Protein AF-G0TSL8-F1 (afdb_monomer_lite)

Radius of gyration: 26.72 Å; chains: 1; bounding box: 70×60×75 Å

pLDDT: mean 78.15, std 18.42, range [24.89, 95.62]

Secondary structure (DSSP, 8-state):
-TTS-HHHHHHHHHHHHHHHHHHHTSTT----HHHHHHHHHHHT-SSS-HHHHHHHHHHHHHS--SS--HHHHHHHHHHHHTS-GGGHHHHHHHHHHHHHHHHTS-GGG--HHHHHHHHHHHTT-S-HHHHHHHHHHS-HHHHTTTS-HHHHHHHHHHHHHTTTTPPP----S-S--S----S-PPPHHHHHIIIII-HHHHHHHHHHHHHH--S-HHHHHHHHHHHHHHHHHHT---SSS---HHHHHHTPPPTT-STT--HHHHHHHHHHHTSTTS-HHHHHHHHHHHHHHHHHHHHHS-HHHHHHHHH-HHHHHT-GGGTTTTSSS-------------------------HHHHHHHHHHHHHHHHHHHTTPSP--HHHHHHHHHHHHHHT--SHHHHHHHHHHHHHHHHHHHSTT-TTS--HHHHHHHHHHHHHHHHHHHHTTTS-THHHHHHHHHHHHHHHHGGGGSHHHHHHH--HHHHHIIIIISHHHHHHTT-HHHHHHHHHHHTTTT--HHHHHHHHHHHHTTSS---HHHHHHHHHHHHHSPP-

Foldseek 3Di:
DLQFALVCQVVVLVVLQVVVCVQLPDPPDAQFQVVLVSLLVNLPRWPHDPPVVLVSLLVRLQPQDDPYQLLSLLSNLVSLVSHFPVCPPSNLSSLVSNLVNVLPDDQVPDAQVSLLSLLSSLLSRPDVVSNVVSCVSHALVVSVVRHDLVSVLVSLVSLLVQQPLAFDAPPDPDDDPDDDDDDDDQRRSLCSCCVRQNLVRQQVSLLVQCVPDDPPLLSLLSSVQSNLSSCRHNVADDDPRDDDLVVLLVSQHDACSVPDDDVLVLLSSLSSCPAPNHDPSNNVSHLVNSLSVVLCNLPPPALPSLLVVLPPCCSQVSQPRPLPVVPPDDDDDDDDDDDDDDDDDPDDPPPDRRVSLVSVLVSLVVSLCVQVVDPHDDQDLSSLLSNLLSCLSSVHDDDSNLVSLVSNLVVLVVQVVPPPRPPRDALLSLLSLLLSLLSVVVSCVVVVPDDPSVVSSVVSSVSSLVSSLVCLALVNCNGGNALNSLLSCVQRRVVSCVVSVNQVSSLVVLQVNLQRGDALVSLVSNVVCVVVVSHPHDPSSNVSSVVNSVVIGHD

Organism: Trypanosoma vivax (strain Y486) (NCBI:txid1055687)

Structure (mmCIF, N/CA/C/O backbone):
data_AF-G0TSL8-F1
#
_entry.id   AF-G0TSL8-F1
#
loop_
_atom_site.group_PDB
_atom_site.id
_atom_site.type_symbol
_atom_site.label_atom_id
_atom_site.label_alt_id
_atom_site.label_comp_id
_atom_site.label_asym_id
_atom_site.label_entity_id
_atom_site.label_seq_id
_atom_site.pdbx_PDB_ins_code
_atom_site.Cartn_x
_atom_site.Cartn_y
_atom_site.Cartn_z
_atom_site.occupancy
_atom_site.B_iso_or_equiv
_atom_site.auth_seq_id
_atom_site.auth_comp_id
_atom_site.auth_asym_id
_atom_site.auth_atom_id
_atom_site.pdbx_PDB_model_num
ATOM 1 N N . MET A 1 1 ? -10.315 1.510 0.337 1.00 59.28 1 MET A N 1
ATOM 2 C CA . MET A 1 1 ? -11.789 1.522 0.164 1.00 59.28 1 MET A CA 1
ATOM 3 C C . MET A 1 1 ? -12.456 1.441 1.522 1.00 59.28 1 MET A C 1
ATOM 5 O O . MET A 1 1 ? -13.142 2.365 1.919 1.00 59.28 1 MET A O 1
ATOM 9 N N . ASP A 1 2 ? -12.128 0.399 2.264 1.00 73.38 2 ASP A N 1
ATOM 10 C CA . ASP A 1 2 ? -12.200 0.233 3.719 1.00 73.38 2 ASP A CA 1
ATOM 11 C C . ASP A 1 2 ? -11.823 1.423 4.636 1.00 73.38 2 ASP A C 1
ATOM 13 O O . ASP A 1 2 ? -12.143 1.379 5.820 1.00 73.38 2 ASP A O 1
ATOM 17 N N . THR A 1 3 ? -11.132 2.457 4.146 1.00 81.69 3 THR A N 1
ATOM 18 C CA . THR A 1 3 ? -10.829 3.694 4.894 1.00 81.69 3 THR A CA 1
ATOM 19 C C . THR A 1 3 ? -11.884 4.783 4.731 1.00 81.69 3 THR A C 1
ATOM 21 O O . THR A 1 3 ? -11.906 5.732 5.513 1.00 81.69 3 THR A O 1
ATOM 24 N N . LEU A 1 4 ? -12.749 4.659 3.723 1.00 84.75 4 LEU A N 1
ATOM 25 C CA . LEU A 1 4 ? -13.845 5.586 3.484 1.00 84.75 4 LEU A CA 1
ATOM 26 C C . LEU A 1 4 ? -14.972 5.332 4.477 1.00 84.75 4 LEU A C 1
ATOM 28 O O . LEU A 1 4 ? -15.169 4.215 4.954 1.00 84.75 4 LEU A O 1
ATOM 32 N N . THR A 1 5 ? -15.736 6.379 4.762 1.00 86.31 5 THR A N 1
ATOM 33 C CA . THR A 1 5 ? -16.875 6.265 5.665 1.00 86.31 5 THR A CA 1
ATOM 34 C C . THR A 1 5 ? -17.942 5.356 5.063 1.00 86.31 5 THR A C 1
ATOM 36 O O . THR A 1 5 ? -18.225 5.437 3.863 1.00 86.31 5 THR A O 1
ATOM 39 N N . PHE A 1 6 ? -18.567 4.512 5.888 1.00 86.94 6 PHE A N 1
ATOM 40 C CA . PHE A 1 6 ? -19.558 3.534 5.418 1.00 86.94 6 PHE A CA 1
ATOM 41 C C . PHE A 1 6 ? -20.664 4.158 4.551 1.00 86.94 6 PHE A C 1
ATOM 43 O O . PHE A 1 6 ? -21.030 3.619 3.509 1.00 86.94 6 PHE A O 1
ATOM 50 N N . ARG A 1 7 ? -21.126 5.362 4.920 1.00 82.81 7 ARG A N 1
ATOM 51 C CA . ARG A 1 7 ? -22.164 6.117 4.194 1.00 82.81 7 ARG A CA 1
ATOM 52 C C . ARG A 1 7 ? -21.801 6.441 2.735 1.00 82.81 7 ARG A C 1
ATOM 54 O O . ARG A 1 7 ? -22.698 6.712 1.941 1.00 82.81 7 ARG A O 1
ATOM 61 N N . VAL A 1 8 ? -20.514 6.448 2.377 1.00 85.12 8 VAL A N 1
ATOM 62 C CA . VAL A 1 8 ? -20.028 6.872 1.052 1.00 85.12 8 VAL A CA 1
ATOM 63 C C . VAL A 1 8 ? -19.653 5.692 0.155 1.00 85.12 8 VAL A C 1
ATOM 65 O O . VAL A 1 8 ? -19.774 5.813 -1.065 1.00 85.12 8 VAL A O 1
ATOM 68 N N . VAL A 1 9 ? -19.242 4.552 0.721 1.00 84.38 9 VAL A N 1
ATOM 69 C CA . VAL A 1 9 ? -18.674 3.418 -0.036 1.00 84.38 9 VAL A CA 1
ATOM 70 C C . VAL A 1 9 ? -19.609 2.953 -1.156 1.00 84.38 9 VAL A C 1
ATOM 72 O O . VAL A 1 9 ? -19.239 2.993 -2.331 1.00 84.38 9 VAL A O 1
ATOM 75 N N . ARG A 1 10 ? -20.850 2.581 -0.825 1.00 80.38 10 ARG A N 1
ATOM 76 C CA . ARG A 1 10 ? -21.791 2.008 -1.798 1.00 80.38 10 ARG A CA 1
ATOM 77 C C . ARG A 1 10 ? -22.253 2.995 -2.878 1.00 80.38 10 ARG A C 1
ATOM 79 O O . ARG A 1 10 ? -22.168 2.638 -4.059 1.00 80.38 10 ARG A O 1
ATOM 86 N N . PRO A 1 11 ? -22.713 4.223 -2.550 1.00 85.69 11 PRO A N 1
ATOM 87 C CA . PRO A 1 11 ? -23.054 5.205 -3.577 1.00 85.69 11 PRO A CA 1
ATOM 88 C C . PRO A 1 11 ? -21.873 5.503 -4.504 1.00 85.69 11 PRO A C 1
ATOM 90 O O . PRO A 1 11 ? -22.045 5.549 -5.722 1.00 85.69 11 PRO A O 1
ATOM 93 N N . MET A 1 12 ? -20.667 5.643 -3.943 1.00 88.62 12 MET A N 1
ATOM 94 C CA . MET A 1 12 ? -19.472 5.939 -4.725 1.00 88.62 12 MET A CA 1
ATOM 95 C C . MET A 1 12 ? -19.101 4.783 -5.661 1.00 88.62 12 MET A C 1
ATOM 97 O O . MET A 1 12 ? -18.815 5.040 -6.831 1.00 88.62 12 MET A O 1
ATOM 101 N N . ASN A 1 13 ? -19.141 3.529 -5.200 1.00 88.75 13 ASN A N 1
ATOM 102 C CA . ASN A 1 13 ? -18.801 2.370 -6.033 1.00 88.75 13 ASN A CA 1
ATOM 103 C C . ASN A 1 13 ? -19.771 2.215 -7.197 1.00 88.75 13 ASN A C 1
ATOM 105 O O . ASN A 1 13 ? -19.337 2.102 -8.341 1.00 88.75 13 ASN A O 1
ATOM 109 N N . ARG A 1 14 ? -21.079 2.315 -6.930 1.00 88.25 14 ARG A N 1
ATOM 110 C CA . ARG A 1 14 ? -22.108 2.203 -7.969 1.00 88.25 14 ARG A CA 1
ATOM 111 C C . ARG A 1 14 ? -21.979 3.302 -9.021 1.00 88.25 14 ARG A C 1
ATOM 113 O O . ARG A 1 14 ? -22.037 3.021 -10.216 1.00 88.25 14 ARG A O 1
ATOM 120 N N . LEU A 1 15 ? -21.788 4.551 -8.592 1.00 91.38 15 LEU A N 1
ATOM 121 C CA . LEU A 1 15 ? -21.599 5.675 -9.512 1.00 91.38 15 LEU A CA 1
ATOM 122 C C . LEU A 1 15 ? -20.308 5.529 -10.319 1.00 91.38 15 LEU A C 1
ATOM 124 O O . LEU A 1 15 ? -20.319 5.753 -11.528 1.00 91.38 15 LEU A O 1
ATOM 128 N N . THR A 1 16 ? -19.217 5.111 -9.673 1.00 91.25 16 THR A N 1
ATOM 129 C CA . THR A 1 16 ? -17.928 4.899 -10.345 1.00 91.25 16 THR A CA 1
ATOM 130 C C . THR A 1 16 ? -18.034 3.780 -11.378 1.00 91.25 16 THR A C 1
ATOM 132 O O . THR A 1 16 ? -17.590 3.959 -12.508 1.00 91.25 16 THR A O 1
ATOM 135 N N . GLN A 1 17 ? -18.683 2.664 -11.042 1.00 92.88 17 GLN A N 1
ATOM 136 C CA . GLN A 1 17 ? -18.907 1.558 -11.970 1.00 92.88 17 GLN A CA 1
ATOM 137 C C . GLN A 1 17 ? -19.714 1.993 -13.193 1.00 92.88 17 GLN A C 1
ATOM 139 O O . GLN A 1 17 ? -19.270 1.791 -14.321 1.00 92.88 17 GLN A O 1
ATOM 144 N N . LEU A 1 18 ? -20.859 2.649 -12.989 1.00 93.50 18 LEU A N 1
ATOM 145 C CA . LEU A 1 18 ? -21.698 3.124 -14.093 1.00 93.50 18 LEU A CA 1
ATOM 146 C C . LEU A 1 18 ? -20.961 4.128 -14.989 1.00 93.50 18 LEU A C 1
ATOM 148 O O . LEU A 1 18 ? -21.055 4.051 -16.215 1.00 93.50 18 LEU A O 1
ATOM 152 N N . ALA A 1 19 ? -20.214 5.058 -14.388 1.00 94.06 19 ALA A N 1
ATOM 153 C CA . ALA A 1 19 ? -19.447 6.052 -15.127 1.00 94.06 19 ALA A CA 1
ATOM 154 C C . ALA A 1 19 ? -18.343 5.404 -15.973 1.00 94.06 19 ALA A C 1
ATOM 156 O O . ALA A 1 19 ? -18.203 5.735 -17.150 1.00 94.06 19 ALA A O 1
ATOM 157 N N . LEU A 1 20 ? -17.593 4.459 -15.398 1.00 94.44 20 LEU A N 1
ATOM 158 C CA . LEU A 1 20 ? -16.489 3.801 -16.092 1.00 94.44 20 LEU A CA 1
ATOM 159 C C . LEU A 1 20 ? -16.973 2.824 -17.163 1.00 94.44 20 LEU A C 1
ATOM 161 O O . LEU A 1 20 ? -16.407 2.817 -18.250 1.00 94.44 20 LEU A O 1
ATOM 165 N N . TYR A 1 21 ? -18.066 2.092 -16.937 1.00 94.44 21 TYR A N 1
ATOM 166 C CA . TYR A 1 21 ? -18.697 1.300 -17.997 1.00 94.44 21 TYR A CA 1
ATOM 167 C C . TYR A 1 21 ? -19.147 2.166 -19.164 1.00 94.44 21 TYR A C 1
ATOM 169 O O . TYR A 1 21 ? -18.844 1.860 -20.314 1.00 94.44 21 TYR A O 1
ATOM 177 N N . LYS A 1 22 ? -19.809 3.294 -18.890 1.00 93.62 22 LYS A N 1
ATOM 178 C CA . LYS A 1 22 ? -20.208 4.227 -19.948 1.00 93.62 22 LYS A CA 1
ATOM 179 C C . LYS A 1 22 ? -19.006 4.824 -20.686 1.00 93.62 22 LYS A C 1
ATOM 181 O O . LYS A 1 22 ? -19.137 5.149 -21.862 1.00 93.62 22 LYS A O 1
ATOM 186 N N . HIS A 1 23 ? -17.878 5.017 -20.006 1.00 94.12 23 HIS A N 1
ATOM 187 C CA . HIS A 1 23 ? -16.643 5.542 -20.592 1.00 94.12 23 HIS A CA 1
ATOM 188 C C . HIS A 1 23 ? -15.973 4.516 -21.510 1.00 94.12 23 HIS A C 1
ATOM 190 O O . HIS A 1 23 ? -15.826 4.771 -22.702 1.00 94.12 23 HIS A O 1
ATOM 196 N N . PHE A 1 24 ? -15.657 3.328 -20.990 1.00 92.19 24 PHE A N 1
ATOM 197 C CA . PHE A 1 24 ? -14.929 2.291 -21.728 1.00 92.19 24 PHE A CA 1
ATOM 198 C C . PHE A 1 24 ? -15.747 1.622 -22.833 1.00 92.19 24 PHE A C 1
ATOM 200 O O . PHE A 1 24 ? -15.170 1.121 -23.794 1.00 92.19 24 PHE A O 1
ATOM 207 N N . ASN A 1 25 ? -17.078 1.674 -22.761 1.00 91.50 25 ASN A N 1
ATOM 208 C CA . ASN A 1 25 ? -17.938 1.162 -23.826 1.00 91.50 25 ASN A CA 1
ATOM 209 C C . ASN A 1 25 ? -18.026 2.101 -25.050 1.00 91.50 25 ASN A C 1
ATOM 211 O O . ASN A 1 25 ? -18.663 1.772 -26.048 1.00 91.50 25 ASN A O 1
ATOM 215 N N . ARG A 1 26 ? -17.413 3.294 -25.013 1.00 91.12 26 ARG A N 1
ATOM 216 C CA . ARG A 1 26 ? -17.393 4.197 -26.176 1.00 91.12 26 ARG A CA 1
ATOM 217 C C . ARG A 1 26 ? -16.448 3.653 -27.248 1.00 91.12 26 ARG A C 1
ATOM 219 O O . ARG A 1 26 ? -15.288 3.393 -26.933 1.00 91.12 26 ARG A O 1
ATOM 226 N N . PRO A 1 27 ? -16.859 3.554 -28.525 1.00 84.62 27 PRO A N 1
ATOM 227 C CA . PRO A 1 27 ? -15.989 3.062 -29.597 1.00 84.62 27 PRO A CA 1
ATOM 228 C C . PRO A 1 27 ? -14.700 3.876 -29.763 1.00 84.62 27 PRO A C 1
ATOM 230 O O . PRO A 1 27 ? -13.643 3.298 -29.977 1.00 84.62 27 PRO A O 1
ATOM 233 N N . SER A 1 28 ? -14.774 5.197 -29.581 1.00 84.69 28 SER A N 1
ATOM 234 C CA . SER A 1 28 ? -13.637 6.117 -29.711 1.00 84.69 28 SER A CA 1
ATOM 235 C C . SER A 1 28 ? -12.608 6.017 -28.584 1.00 84.69 28 SER A C 1
ATOM 237 O O . SER A 1 28 ? -11.529 6.589 -28.700 1.00 84.69 28 SER A O 1
ATOM 239 N N . GLU A 1 29 ? -12.948 5.360 -27.474 1.00 87.75 29 GLU A N 1
ATOM 240 C CA . GLU A 1 29 ? -12.070 5.304 -26.310 1.00 87.75 29 GLU A CA 1
ATOM 241 C C . GLU A 1 29 ? -10.942 4.292 -26.526 1.00 87.75 29 GLU A C 1
ATOM 243 O O . GLU A 1 29 ? -11.204 3.150 -26.909 1.00 87.75 29 GLU A O 1
ATOM 248 N N . GLN A 1 30 ? -9.702 4.702 -26.254 1.00 85.94 30 GLN A N 1
ATOM 249 C CA . GLN A 1 30 ? -8.496 3.885 -26.429 1.00 85.94 30 GLN A CA 1
ATOM 250 C C . GLN A 1 30 ? -7.795 3.623 -25.095 1.00 85.94 30 GLN A C 1
ATOM 252 O O . GLN A 1 30 ? -7.965 4.362 -24.127 1.00 85.94 30 GLN A O 1
ATOM 257 N N . LEU A 1 31 ? -6.950 2.596 -25.035 1.00 88.12 31 LEU A N 1
ATOM 258 C CA . LEU A 1 31 ? -6.100 2.346 -23.871 1.00 88.12 31 LEU A CA 1
ATOM 259 C C . LEU A 1 31 ? -4.998 3.417 -23.788 1.00 88.12 31 LEU A C 1
ATOM 261 O O . LEU A 1 31 ? -4.088 3.460 -24.609 1.00 88.12 31 LEU A O 1
ATOM 265 N N . SER A 1 32 ? -5.097 4.307 -22.799 1.00 87.31 32 SER A N 1
ATOM 266 C CA . SER A 1 32 ? -4.226 5.479 -22.644 1.00 87.31 32 SER A CA 1
ATOM 267 C C . SER A 1 32 ? -3.682 5.607 -21.221 1.00 87.31 32 SER A C 1
ATOM 269 O O . SER A 1 32 ? -4.223 5.024 -20.278 1.00 87.31 32 SER A O 1
ATOM 271 N N . LEU A 1 33 ? -2.649 6.439 -21.041 1.00 86.50 33 LEU A N 1
ATOM 272 C CA . LEU A 1 33 ? -2.114 6.788 -19.719 1.00 86.50 33 LEU A CA 1
ATOM 273 C C . LEU A 1 33 ? -3.169 7.407 -18.785 1.00 86.50 33 LEU A C 1
ATOM 275 O O . LEU A 1 33 ? -3.121 7.222 -17.572 1.00 86.50 33 LEU A O 1
ATOM 279 N N . PHE A 1 34 ? -4.123 8.166 -19.325 1.00 88.69 34 PHE A N 1
ATOM 280 C CA . PHE A 1 34 ? -5.220 8.698 -18.519 1.00 88.69 34 PHE A CA 1
ATOM 281 C C . PHE A 1 34 ? -6.134 7.565 -18.036 1.00 88.69 34 PHE A C 1
ATOM 283 O O . PHE A 1 34 ? -6.476 7.485 -16.854 1.00 88.69 34 PHE A O 1
ATOM 290 N N . ASN A 1 35 ? -6.466 6.647 -18.942 1.00 91.38 35 ASN A N 1
ATOM 291 C CA . ASN A 1 35 ? -7.355 5.533 -18.651 1.00 91.38 35 ASN A CA 1
ATOM 292 C C . ASN A 1 35 ? -6.746 4.500 -17.708 1.00 91.38 35 ASN A C 1
ATOM 294 O O . ASN A 1 35 ? -7.494 3.907 -16.936 1.00 91.38 35 ASN A O 1
ATOM 298 N N . SER A 1 36 ? -5.422 4.322 -17.686 1.00 91.25 36 SER A N 1
ATOM 299 C CA . SER A 1 36 ? -4.783 3.415 -16.724 1.00 91.25 36 SER A CA 1
ATOM 300 C C . SER A 1 36 ? -5.118 3.777 -15.275 1.00 91.25 36 SER A C 1
ATOM 302 O O . SER A 1 36 ? -5.424 2.894 -14.478 1.00 91.25 36 SER A O 1
ATOM 304 N N . LYS A 1 37 ? -5.177 5.071 -14.934 1.00 92.56 37 LYS A N 1
ATOM 305 C CA . LYS A 1 37 ? -5.566 5.532 -13.589 1.00 92.56 37 LYS A CA 1
ATOM 306 C C . LYS A 1 37 ? -7.023 5.199 -13.263 1.00 92.56 37 LYS A C 1
ATOM 308 O O . LYS A 1 37 ? -7.337 4.850 -12.125 1.00 92.56 37 LYS A O 1
ATOM 313 N N . LEU A 1 38 ? -7.916 5.290 -14.251 1.00 93.88 38 LEU A N 1
ATOM 314 C CA . LEU A 1 38 ? -9.328 4.923 -14.094 1.00 93.88 38 LEU A CA 1
ATOM 315 C C . LEU A 1 38 ? -9.497 3.411 -13.910 1.00 93.88 38 LEU A C 1
ATOM 317 O O . LEU A 1 38 ? -10.223 2.984 -13.012 1.00 93.88 38 LEU A O 1
ATOM 321 N N . ILE A 1 39 ? -8.780 2.619 -14.711 1.00 94.38 39 ILE A N 1
ATOM 322 C CA . ILE A 1 39 ? -8.727 1.156 -14.612 1.00 94.38 39 ILE A CA 1
ATOM 323 C C . ILE A 1 39 ? -8.202 0.753 -13.235 1.00 94.38 39 ILE A C 1
ATOM 325 O O . ILE A 1 39 ? -8.843 -0.034 -12.548 1.00 94.38 39 ILE A O 1
ATOM 329 N N . GLN A 1 40 ? -7.092 1.348 -12.789 1.00 92.38 40 GLN A N 1
ATOM 330 C CA . GLN A 1 40 ? -6.496 1.070 -11.485 1.00 92.38 40 GLN A CA 1
ATOM 331 C C . GLN A 1 40 ? -7.475 1.390 -10.354 1.00 92.38 40 GLN A C 1
ATOM 333 O O . GLN A 1 40 ? -7.637 0.594 -9.433 1.00 92.38 40 GLN A O 1
ATOM 338 N N . ARG A 1 41 ? -8.169 2.533 -10.425 1.00 90.12 41 ARG A N 1
ATOM 339 C CA . ARG A 1 41 ? -9.182 2.889 -9.428 1.00 90.12 41 ARG A CA 1
ATOM 340 C C . ARG A 1 41 ? -10.314 1.866 -9.394 1.00 90.12 41 ARG A C 1
ATOM 342 O O . ARG A 1 41 ? -10.693 1.463 -8.303 1.00 90.12 41 ARG A O 1
ATOM 349 N N . TYR A 1 42 ? -10.825 1.444 -10.553 1.00 92.94 42 TYR A N 1
ATOM 350 C CA . TYR A 1 42 ? -11.876 0.426 -10.639 1.00 92.94 42 TYR A CA 1
ATOM 351 C C . TYR A 1 42 ? -11.421 -0.924 -10.088 1.00 92.94 42 TYR A C 1
ATOM 353 O O . TYR A 1 42 ? -12.141 -1.558 -9.325 1.00 92.94 42 TYR A O 1
ATOM 361 N N . ALA A 1 43 ? -10.202 -1.336 -10.437 1.00 91.56 43 ALA A N 1
ATOM 362 C CA . ALA A 1 43 ? -9.598 -2.581 -9.991 1.00 91.56 43 ALA A CA 1
ATOM 363 C C . ALA A 1 43 ? -9.557 -2.689 -8.460 1.00 91.56 43 ALA A C 1
ATOM 365 O O . ALA A 1 43 ? -9.714 -3.783 -7.923 1.00 91.56 43 ALA A O 1
ATOM 366 N N . LEU A 1 44 ? -9.394 -1.559 -7.763 1.00 88.00 44 LEU A N 1
ATOM 367 C CA . LEU A 1 44 ? -9.329 -1.450 -6.302 1.00 88.00 44 LEU A CA 1
ATOM 368 C C . LEU A 1 44 ? -10.695 -1.309 -5.603 1.00 88.00 44 LEU A C 1
ATOM 370 O O . LEU A 1 44 ? -10.729 -1.262 -4.374 1.00 88.00 44 LEU A O 1
ATOM 374 N N . LEU A 1 45 ? -11.806 -1.208 -6.341 1.00 88.69 45 LEU A N 1
ATOM 375 C CA . LEU A 1 45 ? -13.144 -1.166 -5.744 1.00 88.69 45 LEU A CA 1
ATOM 376 C C . LEU A 1 45 ? -13.612 -2.570 -5.380 1.00 88.69 45 LEU A C 1
ATOM 378 O O . LEU A 1 45 ? -13.463 -3.486 -6.174 1.00 88.69 45 LEU A O 1
ATOM 382 N N . ASP A 1 46 ? -14.226 -2.721 -4.215 1.00 83.12 46 ASP A N 1
ATOM 383 C CA . ASP A 1 46 ? -14.981 -3.925 -3.866 1.00 83.12 46 ASP A CA 1
ATOM 384 C C . ASP A 1 46 ? -16.465 -3.728 -4.221 1.00 83.12 46 ASP A C 1
ATOM 386 O O . ASP A 1 46 ? -16.918 -2.594 -4.402 1.00 83.12 46 ASP A O 1
ATOM 390 N N . TYR A 1 47 ? -17.234 -4.816 -4.318 1.00 85.56 47 TYR A N 1
ATOM 391 C CA . TYR A 1 47 ? -18.667 -4.777 -4.662 1.00 85.56 47 TYR A CA 1
ATOM 392 C C . TYR A 1 47 ? -18.974 -4.198 -6.055 1.00 85.56 47 TYR A C 1
ATOM 394 O O . TYR A 1 47 ? -20.004 -3.555 -6.266 1.00 85.56 47 TYR A O 1
ATOM 402 N N . VAL A 1 48 ? -18.070 -4.411 -7.012 1.00 89.94 48 VAL A N 1
ATOM 403 C CA . VAL A 1 48 ? -18.265 -4.078 -8.429 1.00 89.94 48 VAL A CA 1
ATOM 404 C C . VAL A 1 48 ? -18.043 -5.316 -9.290 1.00 89.94 48 VAL A C 1
ATOM 406 O O . VAL A 1 48 ? -17.366 -6.263 -8.889 1.00 89.94 48 VAL A O 1
ATOM 409 N N . ASP A 1 49 ? -18.594 -5.309 -10.498 1.00 90.94 49 ASP A N 1
ATOM 410 C CA . ASP A 1 49 ? -18.429 -6.423 -11.427 1.00 90.94 49 ASP A CA 1
ATOM 411 C C . ASP A 1 49 ? -17.085 -6.302 -12.166 1.00 90.94 49 ASP A C 1
ATOM 413 O O . ASP A 1 49 ? -16.917 -5.582 -13.152 1.00 90.94 49 ASP A O 1
ATOM 417 N N . HIS A 1 50 ? -16.068 -6.973 -11.639 1.00 93.94 50 HIS A N 1
ATOM 418 C CA . HIS A 1 50 ? -14.736 -6.963 -12.236 1.00 93.94 50 HIS A CA 1
ATOM 419 C C . HIS A 1 50 ? -14.668 -7.707 -13.566 1.00 93.94 50 HIS A C 1
ATOM 421 O O . HIS A 1 50 ? -13.907 -7.294 -14.443 1.00 93.94 50 HIS A O 1
ATOM 427 N N . ARG A 1 51 ? -15.465 -8.768 -13.730 1.00 94.19 51 ARG A N 1
ATOM 428 C CA . ARG A 1 51 ? -15.411 -9.623 -14.915 1.00 94.19 51 ARG A CA 1
ATOM 429 C C . ARG A 1 51 ? -15.868 -8.864 -16.147 1.00 94.19 51 ARG A C 1
ATOM 431 O O . ARG A 1 51 ? -15.149 -8.827 -17.139 1.00 94.19 51 ARG A O 1
ATOM 438 N N . THR A 1 52 ? -17.014 -8.194 -16.057 1.00 94.25 52 THR A N 1
ATOM 439 C CA . THR A 1 52 ? -17.543 -7.399 -17.171 1.00 94.25 52 THR A CA 1
ATOM 440 C C . THR A 1 52 ? -16.585 -6.273 -17.561 1.00 94.25 52 THR A C 1
ATOM 442 O O . THR A 1 52 ? -16.367 -6.048 -18.749 1.00 94.25 52 THR A O 1
ATOM 445 N N . MET A 1 53 ? -15.942 -5.604 -16.593 1.00 95.56 53 MET A N 1
ATOM 446 C CA . MET A 1 53 ? -14.912 -4.609 -16.918 1.00 95.56 53 MET A CA 1
ATOM 447 C C . MET A 1 53 ? -13.721 -5.231 -17.651 1.00 95.56 53 MET A C 1
ATOM 449 O O . MET A 1 53 ? -13.270 -4.670 -18.643 1.00 95.56 53 MET A O 1
ATOM 453 N N . LEU A 1 54 ? -13.203 -6.370 -17.181 1.00 95.62 54 LEU A N 1
ATOM 454 C CA . LEU A 1 54 ? -12.067 -7.033 -17.826 1.00 95.62 54 LEU A CA 1
ATOM 455 C C . LEU A 1 54 ? -12.403 -7.461 -19.254 1.00 95.62 54 LEU A C 1
ATOM 457 O O . LEU A 1 54 ? -11.602 -7.203 -20.143 1.00 95.62 54 LEU A O 1
ATOM 461 N N . MET A 1 55 ? -13.598 -8.004 -19.497 1.00 95.06 55 MET A N 1
ATOM 462 C CA . MET A 1 55 ? -14.051 -8.337 -20.853 1.00 95.06 55 MET A CA 1
ATOM 463 C C . MET A 1 55 ? -14.089 -7.105 -21.765 1.00 95.06 55 MET A C 1
ATOM 465 O O . MET A 1 55 ? -13.546 -7.146 -22.865 1.00 95.06 55 MET A O 1
ATOM 469 N N . LEU A 1 56 ? -14.626 -5.975 -21.284 1.00 94.19 56 LEU A N 1
ATOM 470 C CA . LEU A 1 56 ? -14.603 -4.714 -22.039 1.00 94.19 56 LEU A CA 1
ATOM 471 C C . LEU A 1 56 ? -13.171 -4.253 -22.352 1.00 94.19 56 LEU A C 1
ATOM 473 O O . LEU A 1 56 ? -12.898 -3.773 -23.451 1.00 94.19 56 LEU A O 1
ATOM 477 N N . LEU A 1 57 ? -12.246 -4.391 -21.399 1.00 94.69 57 LEU A N 1
ATOM 478 C CA . LEU A 1 57 ? -10.840 -4.032 -21.596 1.00 94.69 57 LEU A CA 1
ATOM 479 C C . LEU A 1 57 ? -10.129 -4.983 -22.568 1.00 94.69 57 LEU A C 1
ATOM 481 O O . LEU A 1 57 ? -9.309 -4.519 -23.356 1.00 94.69 57 LEU A O 1
ATOM 485 N N . ILE A 1 58 ? -10.452 -6.279 -22.555 1.00 94.25 58 ILE A N 1
ATOM 486 C CA . ILE A 1 58 ? -9.950 -7.272 -23.516 1.00 94.25 58 ILE A CA 1
ATOM 487 C C . ILE A 1 58 ? -10.428 -6.926 -24.927 1.00 94.25 58 ILE A C 1
ATOM 489 O O . ILE A 1 58 ? -9.619 -6.873 -25.853 1.00 94.25 58 ILE A O 1
ATOM 493 N N . ASP A 1 59 ? -11.717 -6.631 -25.098 1.00 91.88 59 ASP A N 1
ATOM 494 C CA . ASP A 1 59 ? -12.276 -6.229 -26.392 1.00 91.88 59 ASP A CA 1
ATOM 495 C C . ASP A 1 59 ? -11.614 -4.950 -26.908 1.00 91.88 59 ASP A C 1
ATOM 497 O O . ASP A 1 59 ? -11.333 -4.825 -28.101 1.00 91.88 59 ASP A O 1
ATOM 501 N N . LYS A 1 60 ? -11.292 -4.020 -26.003 1.00 90.19 60 LYS A N 1
ATOM 502 C CA . LYS A 1 60 ? -10.506 -2.829 -26.324 1.00 90.19 60 LYS A CA 1
ATOM 503 C C . LYS A 1 60 ? -9.076 -3.164 -26.721 1.00 90.19 60 LYS A C 1
ATOM 505 O O . LYS A 1 60 ? -8.629 -2.654 -27.738 1.00 90.19 60 LYS A O 1
ATOM 510 N N . ALA A 1 61 ? -8.390 -4.042 -25.990 1.00 89.75 61 ALA A N 1
ATOM 511 C CA . ALA A 1 61 ? -7.032 -4.488 -26.308 1.00 89.75 61 ALA A CA 1
ATOM 512 C C . ALA A 1 61 ? -6.942 -5.183 -27.681 1.00 89.75 61 ALA A C 1
ATOM 514 O O . ALA A 1 61 ? -5.936 -5.040 -28.371 1.00 89.75 61 ALA A O 1
ATOM 515 N N . LYS A 1 62 ? -8.003 -5.891 -28.096 1.00 88.31 62 LYS A N 1
ATOM 516 C CA . LYS A 1 62 ? -8.111 -6.561 -29.404 1.00 88.31 62 LYS A CA 1
ATOM 517 C C . LYS A 1 62 ? -8.362 -5.602 -30.574 1.00 88.31 62 LYS A C 1
ATOM 519 O O . LYS A 1 62 ? -8.114 -5.974 -31.720 1.00 88.31 62 LYS A O 1
ATOM 524 N N . GLN A 1 63 ? -8.875 -4.395 -30.329 1.00 83.75 63 GLN A N 1
ATOM 525 C CA . GLN A 1 63 ? -9.076 -3.405 -31.392 1.00 83.75 63 GLN A CA 1
ATOM 526 C C . GLN A 1 63 ? -7.717 -2.927 -31.921 1.00 83.75 63 GLN A C 1
ATOM 528 O O . GLN A 1 63 ? -6.763 -2.786 -31.162 1.00 83.75 63 GLN A O 1
ATOM 533 N N . ALA A 1 64 ? -7.606 -2.686 -33.231 1.00 59.72 64 ALA A N 1
ATOM 534 C CA . ALA A 1 64 ? -6.368 -2.184 -33.822 1.00 59.72 64 ALA A CA 1
ATOM 535 C C . ALA A 1 64 ? -6.059 -0.789 -33.258 1.00 59.72 64 ALA A C 1
ATOM 537 O O . ALA A 1 64 ? -6.751 0.187 -33.556 1.00 59.72 64 ALA A O 1
ATOM 538 N N . HIS A 1 65 ? -5.029 -0.699 -32.420 1.00 63.84 65 HIS A N 1
ATOM 539 C CA . HIS A 1 65 ? -4.564 0.570 -31.884 1.00 63.84 65 HIS A CA 1
ATOM 540 C C . HIS A 1 65 ? -3.706 1.246 -32.957 1.00 63.84 65 HIS A C 1
ATOM 542 O O . HIS A 1 65 ? -2.738 0.659 -33.437 1.00 63.84 65 HIS A O 1
ATOM 548 N N . GLY A 1 66 ? -4.029 2.487 -33.332 1.00 59.50 66 GLY A N 1
ATOM 549 C CA . GLY A 1 66 ? -3.022 3.343 -33.968 1.00 59.50 66 GLY A CA 1
ATOM 550 C C . GLY A 1 66 ? -1.817 3.469 -33.031 1.00 59.50 66 GLY A C 1
ATOM 551 O O . GLY A 1 66 ? -2.036 3.453 -31.825 1.00 59.50 66 GLY A O 1
ATOM 552 N N . SER A 1 67 ? -0.594 3.548 -33.579 1.00 60.31 67 SER A N 1
ATOM 553 C CA . SER A 1 67 ? 0.706 3.450 -32.874 1.00 60.31 67 SER A CA 1
ATOM 554 C C . SER A 1 67 ? 0.650 3.812 -31.374 1.00 60.31 67 SER A C 1
ATOM 556 O O . SER A 1 67 ? 0.802 4.985 -31.011 1.00 60.31 67 SER A O 1
ATOM 558 N N . PRO A 1 68 ? 0.352 2.844 -30.484 1.00 65.62 68 PRO A N 1
ATOM 559 C CA . PRO A 1 68 ? 0.173 3.141 -29.073 1.00 65.62 68 PRO A CA 1
ATOM 560 C C . PRO A 1 68 ? 1.541 3.295 -28.408 1.00 65.62 68 PRO A C 1
ATOM 562 O O . PRO A 1 68 ? 2.418 2.449 -28.557 1.00 65.62 68 PRO A O 1
ATOM 565 N N . SER A 1 69 ? 1.723 4.350 -27.613 1.00 80.94 69 SER A N 1
ATOM 566 C CA . SER A 1 69 ? 2.955 4.509 -26.834 1.00 80.94 69 SER A CA 1
ATOM 567 C C . SER A 1 69 ? 3.109 3.354 -25.836 1.00 80.94 69 SER A C 1
ATOM 569 O O . SER A 1 69 ? 2.255 3.176 -24.960 1.00 80.94 69 SER A O 1
ATOM 571 N N . PHE A 1 70 ? 4.225 2.616 -25.896 1.00 85.31 70 PHE A N 1
ATOM 572 C CA . PHE A 1 70 ? 4.523 1.516 -24.963 1.00 85.31 70 PHE A CA 1
ATOM 573 C C . PHE A 1 70 ? 4.483 1.949 -23.490 1.00 85.31 70 PHE A C 1
ATOM 575 O O . PHE A 1 70 ? 4.092 1.172 -22.621 1.00 85.31 70 PHE A O 1
ATOM 582 N N . SER A 1 71 ? 4.794 3.218 -23.205 1.00 82.00 71 SER A N 1
ATOM 583 C CA . SER A 1 71 ? 4.697 3.789 -21.856 1.00 82.00 71 SER A CA 1
ATOM 584 C C . SER A 1 71 ? 3.258 3.777 -21.320 1.00 82.00 71 SER A C 1
ATOM 586 O O . SER A 1 71 ? 3.022 3.464 -20.152 1.00 82.00 71 SER A O 1
ATOM 588 N N . SER A 1 72 ? 2.283 4.060 -22.190 1.00 85.81 72 SER A N 1
ATOM 589 C CA . SER A 1 72 ? 0.858 4.027 -21.859 1.00 85.81 72 SER A CA 1
ATOM 590 C C . SER A 1 72 ? 0.378 2.592 -21.694 1.00 85.81 72 SER A C 1
ATOM 592 O O . SER A 1 72 ? -0.302 2.291 -20.715 1.00 85.81 72 SER A O 1
ATOM 594 N N . LEU A 1 73 ? 0.788 1.694 -22.596 1.00 88.00 73 LEU A N 1
ATOM 595 C CA . LEU A 1 73 ? 0.440 0.274 -22.519 1.00 88.00 73 LEU A CA 1
ATOM 596 C C . LEU A 1 73 ? 0.955 -0.366 -21.231 1.00 88.00 73 LEU A C 1
ATOM 598 O O . LEU A 1 73 ? 0.208 -1.089 -20.578 1.00 88.00 73 LEU A O 1
ATOM 602 N N . ARG A 1 74 ? 2.176 -0.029 -20.802 1.00 88.38 74 ARG A N 1
ATOM 603 C CA . ARG A 1 74 ? 2.716 -0.482 -19.517 1.00 88.38 74 ARG A CA 1
ATOM 604 C C . ARG A 1 74 ? 1.834 -0.071 -18.348 1.00 88.38 74 ARG A C 1
ATOM 606 O O . ARG A 1 74 ? 1.525 -0.892 -17.493 1.00 88.38 74 ARG A O 1
ATOM 613 N N . GLN A 1 75 ? 1.438 1.197 -18.290 1.00 88.88 75 GLN A N 1
ATOM 614 C CA . GLN A 1 75 ? 0.619 1.700 -17.188 1.00 88.88 75 GLN A CA 1
ATOM 615 C C . GLN A 1 75 ? -0.769 1.054 -17.181 1.00 88.88 75 GLN A C 1
ATOM 617 O O . GLN A 1 75 ? -1.303 0.745 -16.119 1.00 88.88 75 GLN A O 1
ATOM 622 N N . VAL A 1 76 ? -1.346 0.815 -18.360 1.00 91.69 76 VAL A N 1
ATOM 623 C CA . VAL A 1 76 ? -2.612 0.087 -18.500 1.00 91.69 76 VAL A CA 1
ATOM 624 C C . VAL A 1 76 ? -2.463 -1.362 -18.037 1.00 91.69 76 VAL A C 1
ATOM 626 O O . VAL A 1 76 ? -3.294 -1.831 -17.263 1.00 91.69 76 VAL A O 1
ATOM 629 N N . LEU A 1 77 ? -1.396 -2.049 -18.446 1.00 91.31 77 LEU A N 1
ATOM 630 C CA . LEU A 1 77 ? -1.101 -3.410 -18.009 1.00 91.31 77 LEU A CA 1
ATOM 631 C C . LEU A 1 77 ? -0.959 -3.486 -16.482 1.00 91.31 77 LEU A C 1
ATOM 633 O O . LEU A 1 77 ? -1.646 -4.274 -15.834 1.00 91.31 77 LEU A O 1
ATOM 637 N N . HIS A 1 78 ? -0.160 -2.589 -15.902 1.00 90.06 78 HIS A N 1
ATOM 638 C CA . HIS A 1 78 ? 0.006 -2.483 -14.455 1.00 90.06 78 HIS A CA 1
ATOM 639 C C . HIS A 1 78 ? -1.333 -2.264 -13.733 1.00 90.06 78 HIS A C 1
ATOM 641 O O . HIS A 1 78 ? -1.587 -2.842 -12.675 1.00 90.06 78 HIS A O 1
ATOM 647 N N . ALA A 1 79 ? -2.217 -1.443 -14.305 1.00 91.44 79 ALA A N 1
ATOM 648 C CA . ALA A 1 79 ? -3.552 -1.209 -13.768 1.00 91.44 79 ALA A CA 1
ATOM 649 C C . ALA A 1 79 ? -4.441 -2.464 -13.831 1.00 91.44 79 ALA A C 1
ATOM 651 O O . ALA A 1 79 ? -5.159 -2.745 -12.870 1.00 91.44 79 ALA A O 1
ATOM 652 N N . VAL A 1 80 ? -4.364 -3.245 -14.915 1.00 92.94 80 VAL A N 1
ATOM 653 C CA . VAL A 1 80 ? -5.076 -4.527 -15.053 1.00 92.94 80 VAL A CA 1
ATOM 654 C C . VAL A 1 80 ? -4.564 -5.560 -14.047 1.00 92.94 80 VAL A C 1
ATOM 656 O O . VAL A 1 80 ? -5.360 -6.287 -13.452 1.00 92.94 80 VAL A O 1
ATOM 659 N N . HIS A 1 81 ? -3.267 -5.573 -13.738 1.00 90.50 81 HIS A N 1
ATOM 660 C CA . HIS A 1 81 ? -2.722 -6.452 -12.697 1.00 90.50 81 HIS A CA 1
ATOM 661 C C . HIS A 1 81 ? -3.290 -6.194 -11.304 1.00 90.50 81 HIS A C 1
ATOM 663 O O . HIS A 1 81 ? -3.330 -7.122 -10.496 1.00 90.50 81 HIS A O 1
ATOM 669 N N . LYS A 1 82 ? -3.801 -4.986 -11.028 1.00 90.31 82 LYS A N 1
ATOM 670 C CA . LYS A 1 82 ? -4.457 -4.660 -9.749 1.00 90.31 82 LYS A CA 1
ATOM 671 C C . LYS A 1 82 ? -5.855 -5.259 -9.589 1.00 90.31 82 LYS A C 1
ATOM 673 O O . LYS A 1 82 ? -6.433 -5.133 -8.509 1.00 90.31 82 LYS A O 1
ATOM 678 N N . PHE A 1 83 ? -6.420 -5.886 -10.624 1.00 92.69 83 PHE A N 1
ATOM 679 C CA . PHE A 1 83 ? -7.689 -6.601 -10.481 1.00 92.69 83 PHE A CA 1
ATOM 680 C C . PHE A 1 83 ? -7.539 -7.780 -9.507 1.00 92.69 83 PHE A C 1
ATOM 682 O O . PHE A 1 83 ? -6.422 -8.259 -9.297 1.00 92.69 83 PHE A O 1
ATOM 689 N N . PRO A 1 84 ? -8.634 -8.297 -8.929 1.00 91.00 84 PRO A N 1
ATOM 690 C CA . PRO A 1 84 ? -8.553 -9.394 -7.964 1.00 91.00 84 PRO A CA 1
ATOM 691 C C . PRO A 1 84 ? -7.938 -10.690 -8.518 1.00 91.00 84 PRO A C 1
ATOM 693 O O . PRO A 1 84 ? -7.958 -10.937 -9.726 1.00 91.00 84 PRO A O 1
ATOM 696 N N . TYR A 1 85 ? -7.381 -11.540 -7.652 1.00 86.69 85 TYR A N 1
ATOM 697 C CA . TYR A 1 85 ? -6.687 -12.778 -8.043 1.00 86.69 85 TYR A CA 1
ATOM 698 C C . TYR A 1 85 ? -7.585 -13.812 -8.722 1.00 86.69 85 TYR A C 1
ATOM 700 O O . TYR A 1 85 ? -7.073 -14.650 -9.459 1.00 86.69 85 TYR A O 1
ATOM 708 N N . ASN A 1 86 ? -8.897 -13.764 -8.504 1.00 88.56 86 ASN A N 1
ATOM 709 C CA . ASN A 1 86 ? -9.842 -14.709 -9.104 1.00 88.56 86 ASN A CA 1
ATOM 710 C C . ASN A 1 86 ? -9.912 -14.588 -10.636 1.00 88.56 86 ASN A C 1
ATOM 712 O O . ASN A 1 86 ? -10.315 -15.538 -11.289 1.00 88.56 86 ASN A O 1
ATOM 716 N N . PHE A 1 87 ? -9.473 -13.461 -11.205 1.00 90.44 87 PHE A N 1
ATOM 717 C CA . PHE A 1 87 ? -9.545 -13.169 -12.642 1.00 90.44 87 PHE A CA 1
ATOM 718 C C . PHE A 1 87 ? -8.201 -13.378 -13.356 1.00 90.44 87 PHE A C 1
ATOM 720 O O . PHE A 1 87 ? -7.781 -12.563 -14.177 1.00 90.44 87 PHE A O 1
ATOM 727 N N . LYS A 1 88 ? -7.436 -14.407 -12.966 1.00 89.25 88 LYS A N 1
ATOM 728 C CA . LYS A 1 88 ? -6.117 -14.694 -13.566 1.00 89.25 88 LYS A CA 1
ATOM 729 C C . LYS A 1 88 ? -6.219 -14.996 -15.061 1.00 89.25 88 LYS A C 1
ATOM 731 O O . LYS A 1 88 ? -5.337 -14.585 -15.807 1.00 89.25 88 LYS A O 1
ATOM 736 N N . GLU A 1 89 ? -7.268 -15.695 -15.481 1.00 91.19 89 GLU A N 1
ATOM 737 C CA . GLU A 1 89 ? -7.481 -16.070 -16.881 1.00 91.19 89 GLU A CA 1
ATOM 738 C C . GLU A 1 89 ? -7.765 -14.837 -17.740 1.00 91.19 89 GLU A C 1
ATOM 740 O O . GLU A 1 89 ? -7.049 -14.593 -18.708 1.00 91.19 89 GLU A O 1
ATOM 745 N N . GLU A 1 90 ? -8.709 -13.987 -17.329 1.00 94.50 90 GLU A N 1
ATOM 746 C CA . GLU A 1 90 ? -9.041 -12.760 -18.058 1.00 94.50 90 GLU A CA 1
ATOM 747 C C . GLU A 1 90 ? -7.861 -11.776 -18.110 1.00 94.50 90 GLU A C 1
ATOM 749 O O . GLU A 1 90 ? -7.627 -11.130 -19.130 1.00 94.50 90 GLU A O 1
ATOM 754 N N . LYS A 1 91 ? -7.059 -11.677 -17.040 1.00 93.50 91 LYS A N 1
ATOM 755 C CA . LYS A 1 91 ? -5.835 -10.854 -17.055 1.00 93.50 91 LYS A CA 1
ATOM 756 C C . LYS A 1 91 ? -4.799 -11.368 -18.055 1.00 93.50 91 LYS A C 1
ATOM 758 O O . LYS A 1 91 ? -4.205 -10.563 -18.766 1.00 93.50 91 LYS A O 1
ATOM 763 N N . ARG A 1 92 ? -4.609 -12.689 -18.142 1.00 91.19 92 ARG A N 1
ATOM 764 C CA . ARG A 1 92 ? -3.709 -13.305 -19.132 1.00 91.19 92 ARG A CA 1
ATOM 765 C C . ARG A 1 92 ? -4.214 -13.120 -20.558 1.00 91.19 92 ARG A C 1
ATOM 767 O O . ARG A 1 92 ? -3.415 -12.878 -21.460 1.00 91.19 92 ARG A O 1
ATOM 774 N N . GLU A 1 93 ? -5.526 -13.200 -20.768 1.00 92.94 93 GLU A N 1
ATOM 775 C CA . GLU A 1 93 ? -6.126 -12.911 -22.071 1.00 92.94 93 GLU A CA 1
ATOM 776 C C . GLU A 1 93 ? -5.905 -11.444 -22.466 1.00 92.94 93 GLU A C 1
ATOM 778 O O . GLU A 1 93 ? -5.503 -11.165 -23.597 1.00 92.94 93 GLU A O 1
ATOM 783 N N . PHE A 1 94 ? -6.085 -10.512 -21.524 1.00 93.56 94 PHE A N 1
ATOM 784 C CA . PHE A 1 94 ? -5.782 -9.097 -21.734 1.00 93.56 94 PHE A CA 1
ATOM 785 C C . PHE A 1 94 ? -4.305 -8.877 -22.090 1.00 93.56 94 PHE A C 1
ATOM 787 O O . PHE A 1 94 ? -4.011 -8.203 -23.076 1.00 93.56 94 PHE A O 1
ATOM 794 N N . GLU A 1 95 ? -3.381 -9.468 -21.326 1.00 92.50 95 GLU A N 1
ATOM 795 C CA . GLU A 1 95 ? -1.937 -9.441 -21.600 1.00 92.50 95 GLU A CA 1
ATOM 796 C C . GLU A 1 95 ? -1.617 -9.932 -23.011 1.00 92.50 95 GLU A C 1
ATOM 798 O O . GLU A 1 95 ? -0.946 -9.238 -23.775 1.00 92.50 95 GLU A O 1
ATOM 803 N N . SER A 1 96 ? -2.158 -11.092 -23.383 1.00 90.38 96 SER A N 1
ATOM 804 C CA . SER A 1 96 ? -1.943 -11.701 -24.696 1.00 90.38 96 SER A CA 1
ATOM 805 C C . SER A 1 96 ? -2.454 -10.811 -25.834 1.00 90.38 96 SER A C 1
ATOM 807 O O . SER A 1 96 ? -1.771 -10.649 -26.848 1.00 90.38 96 SER A O 1
ATOM 809 N N . ALA A 1 97 ? -3.635 -10.206 -25.666 1.00 90.00 97 ALA A N 1
ATOM 810 C CA . ALA A 1 97 ? -4.215 -9.284 -26.641 1.00 90.00 97 ALA A CA 1
ATOM 811 C C . ALA A 1 97 ? -3.384 -7.996 -26.782 1.00 90.00 97 ALA A C 1
ATOM 813 O O . ALA A 1 97 ? -3.118 -7.543 -27.897 1.00 90.00 97 ALA A O 1
ATOM 814 N N . LEU A 1 98 ? -2.919 -7.439 -25.660 1.00 89.75 98 LEU A N 1
ATOM 815 C CA . LEU A 1 98 ? -2.055 -6.259 -25.636 1.00 89.75 98 LEU A CA 1
ATOM 816 C C . LEU A 1 98 ? -0.722 -6.534 -26.350 1.00 89.75 98 LEU A C 1
ATOM 818 O O . LEU A 1 98 ? -0.264 -5.729 -27.162 1.00 89.75 98 LEU A O 1
ATOM 822 N N . LEU A 1 99 ? -0.120 -7.696 -26.083 1.00 89.31 99 LEU A N 1
ATOM 823 C CA . LEU A 1 99 ? 1.156 -8.112 -26.663 1.00 89.31 99 LEU A CA 1
ATOM 824 C C . LEU A 1 99 ? 1.098 -8.331 -28.169 1.00 89.31 99 LEU A C 1
ATOM 826 O O . LEU A 1 99 ? 2.064 -8.008 -28.855 1.00 89.31 99 LEU A O 1
ATOM 830 N N . ALA A 1 100 ? -0.018 -8.838 -28.696 1.00 86.88 100 ALA A N 1
ATOM 831 C CA . ALA A 1 100 ? -0.193 -8.982 -30.138 1.00 86.88 100 ALA A CA 1
ATOM 832 C C . ALA A 1 100 ? -0.029 -7.633 -30.865 1.00 86.88 100 ALA A C 1
ATOM 834 O O . ALA A 1 100 ? 0.599 -7.575 -31.920 1.00 86.88 100 ALA A O 1
ATOM 835 N N . SER A 1 101 ? -0.514 -6.543 -30.259 1.00 82.56 101 SER A N 1
ATOM 836 C CA . SER A 1 101 ? -0.347 -5.187 -30.796 1.00 82.56 101 SER A CA 1
ATOM 837 C C . SER A 1 101 ? 1.102 -4.691 -30.706 1.00 82.56 101 SER A C 1
ATOM 839 O O . SER A 1 101 ? 1.575 -4.019 -31.617 1.00 82.56 101 SER A O 1
ATOM 841 N N . VAL A 1 102 ? 1.826 -5.039 -29.636 1.00 87.06 102 VAL A N 1
ATOM 842 C CA . VAL A 1 102 ? 3.244 -4.670 -29.453 1.00 87.06 102 VAL A CA 1
ATOM 843 C C . VAL A 1 102 ? 4.143 -5.403 -30.448 1.00 87.06 102 VAL A C 1
ATOM 845 O O . VAL A 1 102 ? 5.012 -4.792 -31.060 1.00 87.06 102 VAL A O 1
ATOM 848 N N . LEU A 1 103 ? 3.915 -6.702 -30.647 1.00 86.69 103 LEU A N 1
ATOM 849 C CA . LEU A 1 103 ? 4.689 -7.537 -31.571 1.00 86.69 103 LEU A CA 1
ATOM 850 C C . LEU A 1 103 ? 4.472 -7.172 -33.045 1.00 86.69 103 LEU A C 1
ATOM 852 O O . LEU A 1 103 ? 5.317 -7.486 -33.877 1.00 86.69 103 LEU A O 1
ATOM 856 N N . ALA A 1 104 ? 3.357 -6.517 -33.371 1.00 82.56 104 ALA A N 1
ATOM 857 C CA . ALA A 1 104 ? 3.086 -6.011 -34.712 1.00 82.56 104 ALA A CA 1
ATOM 858 C C . ALA A 1 104 ? 3.833 -4.699 -35.033 1.00 82.56 104 ALA A C 1
ATOM 860 O O . ALA A 1 104 ? 3.811 -4.259 -36.183 1.00 82.56 104 ALA A O 1
ATOM 861 N N . ALA A 1 105 ? 4.477 -4.060 -34.046 1.00 78.31 105 ALA A N 1
ATOM 862 C CA . ALA A 1 105 ? 5.225 -2.826 -34.258 1.00 78.31 105 ALA A CA 1
ATOM 863 C C . ALA A 1 105 ? 6.548 -3.096 -35.011 1.00 78.31 105 ALA A C 1
ATOM 865 O O . ALA A 1 105 ? 7.286 -4.011 -34.638 1.00 78.31 105 ALA A O 1
ATOM 866 N N . PRO A 1 106 ? 6.888 -2.307 -36.048 1.00 75.31 106 PRO A N 1
ATOM 867 C CA . PRO A 1 106 ? 8.141 -2.473 -36.779 1.00 75.31 106 PRO A CA 1
ATOM 868 C C . PRO A 1 106 ? 9.346 -2.105 -35.899 1.00 75.31 106 PRO A C 1
ATOM 870 O O . PRO A 1 106 ? 9.416 -0.997 -35.367 1.00 75.31 106 PRO A O 1
ATOM 873 N N . SER A 1 107 ? 10.316 -3.018 -35.779 1.00 70.94 107 SER A N 1
ATOM 874 C CA . SER A 1 107 ? 11.535 -2.854 -34.965 1.00 70.94 107 SER A CA 1
ATOM 875 C C . SER A 1 107 ? 12.381 -1.650 -35.354 1.00 70.94 107 SER A C 1
ATOM 877 O O . SER A 1 107 ? 12.954 -0.992 -34.489 1.00 70.94 107 SER A O 1
ATOM 879 N N . ASP A 1 108 ? 12.424 -1.342 -36.646 1.00 71.06 108 ASP A N 1
ATOM 880 C CA . ASP A 1 108 ? 13.352 -0.361 -37.213 1.00 71.06 108 ASP A CA 1
ATOM 881 C C . ASP A 1 108 ? 12.869 1.087 -37.022 1.00 71.06 108 ASP A C 1
ATOM 883 O O . ASP A 1 108 ? 13.588 2.035 -37.328 1.00 71.06 108 ASP A O 1
ATOM 887 N N . ALA A 1 109 ? 11.646 1.266 -36.513 1.00 71.31 109 ALA A N 1
ATOM 888 C CA . ALA A 1 109 ? 11.033 2.569 -36.275 1.00 71.31 109 ALA A CA 1
ATOM 889 C C . ALA A 1 109 ? 11.129 3.034 -34.811 1.00 71.31 109 ALA A C 1
ATOM 891 O O . ALA A 1 109 ? 10.682 4.138 -34.506 1.00 71.31 109 ALA A O 1
ATOM 892 N N . LEU A 1 110 ? 11.674 2.207 -33.909 1.00 80.44 110 LEU A N 1
ATOM 893 C CA . LEU A 1 110 ? 11.667 2.485 -32.475 1.00 80.44 110 LEU A CA 1
ATOM 894 C C . LEU A 1 110 ? 12.828 3.394 -32.055 1.00 80.44 110 LEU A C 1
ATOM 896 O O . LEU A 1 110 ? 14.003 3.119 -32.297 1.00 80.44 110 LEU A O 1
ATOM 900 N N . SER A 1 111 ? 12.489 4.470 -31.357 1.00 82.88 111 SER A N 1
ATOM 901 C CA . SER A 1 111 ? 13.435 5.354 -30.675 1.00 82.88 111 SER A CA 1
ATOM 902 C C . SER A 1 111 ? 13.999 4.728 -29.387 1.00 82.88 111 SER A C 1
ATOM 904 O O . SER A 1 111 ? 13.441 3.776 -28.837 1.00 82.88 111 SER A O 1
ATOM 906 N N . SER A 1 112 ? 15.080 5.304 -28.840 1.00 80.31 112 SER A N 1
ATOM 907 C CA . SER A 1 112 ? 15.634 4.898 -27.530 1.00 80.31 112 SER A CA 1
ATOM 908 C C . SER A 1 112 ? 14.574 4.870 -26.420 1.00 80.31 112 SER A C 1
ATOM 910 O O . SER A 1 112 ? 14.474 3.906 -25.656 1.00 80.31 112 SER A O 1
ATOM 912 N N . VAL A 1 113 ? 13.735 5.910 -26.375 1.00 82.62 113 VAL A N 1
ATOM 913 C CA . VAL A 1 113 ? 12.666 6.064 -25.381 1.00 82.62 113 VAL A CA 1
ATOM 914 C C . VAL A 1 113 ? 11.641 4.937 -25.509 1.00 82.62 113 VAL A C 1
ATOM 916 O O . VAL A 1 113 ? 11.170 4.401 -24.504 1.00 82.62 113 VAL A O 1
ATOM 919 N N . GLU A 1 114 ? 11.307 4.542 -26.738 1.00 85.19 114 GLU A N 1
ATOM 920 C CA . GLU A 1 114 ? 10.376 3.444 -26.999 1.00 85.19 114 GLU A CA 1
ATOM 921 C C . GLU A 1 114 ? 10.977 2.093 -26.624 1.00 85.19 114 GLU A C 1
ATOM 923 O O . GLU A 1 114 ? 10.281 1.293 -26.003 1.00 85.19 114 GLU A O 1
ATOM 928 N N . PHE A 1 115 ? 12.269 1.860 -26.872 1.00 85.31 115 PHE A N 1
ATOM 929 C CA . PHE A 1 115 ? 12.945 0.675 -26.340 1.00 85.31 115 PHE A CA 1
ATOM 930 C C . PHE A 1 115 ? 12.936 0.656 -24.809 1.00 85.31 115 PHE A C 1
ATOM 932 O O . PHE A 1 115 ? 12.613 -0.369 -24.214 1.00 85.31 115 PHE A O 1
ATOM 939 N N . GLY A 1 116 ? 13.223 1.780 -24.145 1.00 83.62 116 GLY A N 1
ATOM 940 C CA . GLY A 1 116 ? 13.105 1.888 -22.686 1.00 83.62 116 GLY A CA 1
ATOM 941 C C . GLY A 1 116 ? 11.704 1.524 -22.186 1.00 83.62 116 GLY A C 1
ATOM 942 O O . GLY A 1 116 ? 11.552 0.697 -21.288 1.00 83.62 116 GLY A O 1
ATOM 943 N N . ALA A 1 117 ? 10.670 2.076 -22.820 1.00 85.19 117 ALA A N 1
ATOM 944 C CA . ALA A 1 117 ? 9.281 1.802 -22.473 1.00 85.19 117 ALA A CA 1
ATOM 945 C C . ALA A 1 117 ? 8.854 0.350 -22.760 1.00 85.19 117 ALA A C 1
ATOM 947 O O . ALA A 1 117 ? 8.095 -0.217 -21.972 1.00 85.19 117 ALA A O 1
ATOM 948 N N . LEU A 1 118 ? 9.358 -0.259 -23.837 1.00 88.81 118 LEU A N 1
ATOM 949 C CA . LEU A 1 118 ? 9.162 -1.673 -24.160 1.00 88.81 118 LEU A CA 1
ATOM 950 C C . LEU A 1 118 ? 9.759 -2.566 -23.069 1.00 88.81 118 LEU A C 1
ATOM 952 O O . LEU A 1 118 ? 9.083 -3.457 -22.565 1.00 88.81 118 LEU A O 1
ATOM 956 N N . TRP A 1 119 ? 10.993 -2.303 -22.640 1.00 87.56 119 TRP A N 1
ATOM 957 C CA . TRP A 1 119 ? 11.631 -3.098 -21.588 1.00 87.56 119 TRP A CA 1
ATOM 958 C C . TRP A 1 119 ? 10.945 -2.938 -20.238 1.00 87.56 119 TRP A C 1
ATOM 960 O O . TRP A 1 119 ? 10.747 -3.918 -19.522 1.00 87.56 119 TRP A O 1
ATOM 970 N N . SER A 1 120 ? 10.488 -1.727 -19.934 1.00 87.12 120 SER A N 1
ATOM 971 C CA . SER A 1 120 ? 9.629 -1.479 -18.783 1.00 87.12 120 SER A CA 1
ATOM 972 C C . SER A 1 120 ? 8.272 -2.195 -18.860 1.00 87.12 120 SER A C 1
ATOM 974 O O . SER A 1 120 ? 7.722 -2.578 -17.829 1.00 87.12 120 SER A O 1
ATOM 976 N N . LEU A 1 121 ? 7.701 -2.382 -20.054 1.00 88.44 121 LEU A N 1
ATOM 977 C CA . LEU A 1 121 ? 6.506 -3.211 -20.249 1.00 88.44 121 LEU A CA 1
ATOM 978 C C . LEU A 1 121 ? 6.829 -4.686 -19.972 1.00 88.44 121 LEU A C 1
ATOM 980 O O . LEU A 1 121 ? 6.097 -5.340 -19.231 1.00 88.44 121 LEU A O 1
ATOM 984 N N . THR A 1 122 ? 7.950 -5.185 -20.500 1.00 88.19 122 THR A N 1
ATOM 985 C CA . THR A 1 122 ? 8.403 -6.574 -20.328 1.00 88.19 122 THR A CA 1
ATOM 986 C C . THR A 1 122 ? 8.523 -6.968 -18.856 1.00 88.19 122 THR A C 1
ATOM 988 O O . THR A 1 122 ? 8.154 -8.085 -18.492 1.00 88.19 122 THR A O 1
ATOM 991 N N . THR A 1 123 ? 8.970 -6.060 -17.978 1.00 85.81 123 THR A N 1
ATOM 992 C CA . THR A 1 123 ? 9.083 -6.363 -16.540 1.00 85.81 123 THR A CA 1
ATOM 993 C C . THR A 1 123 ? 7.740 -6.682 -15.871 1.00 85.81 123 THR A C 1
ATOM 995 O O . THR A 1 123 ? 7.722 -7.439 -14.897 1.00 85.81 123 THR A O 1
ATOM 998 N N . GLU A 1 124 ? 6.620 -6.185 -16.408 1.00 86.00 124 GLU A N 1
ATOM 999 C CA . GLU A 1 124 ? 5.277 -6.390 -15.842 1.00 86.00 124 GLU A CA 1
ATOM 1000 C C . GLU A 1 124 ? 4.618 -7.706 -16.322 1.00 86.00 124 GLU A C 1
ATOM 1002 O O . GLU A 1 124 ? 3.736 -8.218 -15.645 1.00 86.00 124 GLU A O 1
ATOM 1007 N N . LEU A 1 125 ? 5.037 -8.303 -17.446 1.00 88.38 125 LEU A N 1
ATOM 1008 C CA . LEU A 1 125 ? 4.344 -9.451 -18.074 1.00 88.38 125 LEU A CA 1
ATOM 1009 C C . LEU A 1 125 ? 4.318 -10.719 -17.226 1.00 88.38 125 LEU A C 1
ATOM 1011 O O . LEU A 1 125 ? 5.366 -11.263 -16.899 1.00 88.38 125 LEU A O 1
ATOM 1015 N N . THR A 1 126 ? 3.155 -11.275 -16.915 1.00 85.88 126 THR A N 1
ATOM 1016 C CA . THR A 1 126 ? 3.094 -12.379 -15.947 1.00 85.88 126 THR A CA 1
ATOM 1017 C C . THR A 1 126 ? 3.637 -13.696 -16.499 1.00 85.88 126 THR A C 1
ATOM 1019 O O . THR A 1 126 ? 4.314 -14.416 -15.760 1.00 85.88 126 THR A O 1
ATOM 1022 N N . ASP A 1 127 ? 3.409 -13.985 -17.782 1.00 86.62 127 ASP A N 1
ATOM 1023 C CA . ASP A 1 127 ? 3.906 -15.191 -18.446 1.00 86.62 127 ASP A CA 1
ATOM 1024 C C . ASP A 1 127 ? 5.359 -15.019 -18.918 1.00 86.62 127 ASP A C 1
ATOM 1026 O O . ASP A 1 127 ? 5.709 -14.090 -19.651 1.00 86.62 127 ASP A O 1
ATOM 1030 N N . TRP A 1 128 ? 6.227 -15.949 -18.518 1.00 88.00 128 TRP A N 1
ATOM 1031 C CA . TRP A 1 128 ? 7.616 -15.955 -18.965 1.00 88.00 128 TRP A CA 1
ATOM 1032 C C . TRP A 1 128 ? 7.755 -16.286 -20.457 1.00 88.00 128 TRP A C 1
ATOM 1034 O O . TRP A 1 128 ? 8.674 -15.798 -21.114 1.00 88.00 128 TRP A O 1
ATOM 1044 N N . GLY A 1 129 ? 6.838 -17.080 -21.018 1.00 87.69 129 GLY A N 1
ATOM 1045 C CA . GLY A 1 129 ? 6.795 -17.351 -22.454 1.00 87.69 129 GLY A CA 1
ATOM 1046 C C . GLY A 1 129 ? 6.632 -16.069 -23.272 1.00 87.69 129 GLY A C 1
ATOM 1047 O O . GLY A 1 129 ? 7.290 -15.904 -24.299 1.00 87.69 129 GLY A O 1
ATOM 1048 N N . ASP A 1 130 ? 5.841 -15.123 -22.768 1.00 88.38 130 ASP A N 1
ATOM 1049 C CA . ASP A 1 130 ? 5.640 -13.815 -23.387 1.00 88.38 130 ASP A CA 1
ATOM 1050 C C . ASP A 1 130 ? 6.862 -12.904 -23.270 1.00 88.38 130 ASP A C 1
ATOM 1052 O O . ASP A 1 130 ? 7.229 -12.245 -24.246 1.00 88.38 130 ASP A O 1
ATOM 1056 N N . VAL A 1 131 ? 7.545 -12.925 -22.121 1.00 89.44 131 VAL A N 1
ATOM 1057 C CA . VAL A 1 131 ? 8.836 -12.241 -21.935 1.00 89.44 131 VAL A CA 1
ATOM 1058 C C . VAL A 1 131 ? 9.863 -12.745 -22.952 1.00 89.44 131 VAL A C 1
ATOM 1060 O O . VAL A 1 131 ? 10.516 -11.943 -23.620 1.00 89.44 131 VAL A O 1
ATOM 1063 N N . LEU A 1 132 ? 9.974 -14.068 -23.117 1.00 88.38 132 LEU A N 1
ATOM 1064 C CA . LEU A 1 132 ? 10.883 -14.682 -24.090 1.00 88.38 132 LEU A CA 1
ATOM 1065 C C . LEU A 1 132 ? 10.480 -14.392 -25.537 1.00 88.38 132 LEU A C 1
ATOM 1067 O O . LEU A 1 132 ? 11.338 -14.255 -26.407 1.00 88.38 132 LEU A O 1
ATOM 1071 N N . ARG A 1 133 ? 9.179 -14.310 -25.823 1.00 88.56 133 ARG A N 1
ATOM 1072 C CA . ARG A 1 133 ? 8.684 -13.953 -27.154 1.00 88.56 133 ARG A CA 1
ATOM 1073 C C . ARG A 1 133 ? 9.058 -12.513 -27.504 1.00 88.56 133 ARG A C 1
ATOM 1075 O O . ARG A 1 133 ? 9.616 -12.300 -28.576 1.00 88.56 133 ARG A O 1
ATOM 1082 N N . LEU A 1 134 ? 8.840 -11.559 -26.594 1.00 88.56 134 LEU A N 1
ATOM 1083 C CA . LEU A 1 134 ? 9.273 -10.171 -26.782 1.00 88.56 134 LEU A CA 1
ATOM 1084 C C . LEU A 1 134 ? 10.788 -10.055 -26.937 1.00 88.56 134 LEU A C 1
ATOM 1086 O O . LEU A 1 134 ? 11.243 -9.351 -27.833 1.00 88.56 134 LEU A O 1
ATOM 1090 N N . SER A 1 135 ? 11.568 -10.753 -26.106 1.00 87.75 135 SER A N 1
ATOM 1091 C CA . SER A 1 135 ? 13.030 -10.658 -26.158 1.00 87.75 135 SER A CA 1
ATOM 1092 C C . SER A 1 135 ? 13.634 -11.250 -27.432 1.00 87.75 135 SER A C 1
ATOM 1094 O O . SER A 1 135 ? 14.687 -10.800 -27.873 1.00 87.75 135 SER A O 1
ATOM 1096 N N . ARG A 1 136 ? 12.965 -12.224 -28.061 1.00 87.06 136 ARG A N 1
ATOM 1097 C CA . ARG A 1 136 ? 13.349 -12.743 -29.384 1.00 87.06 136 ARG A CA 1
ATOM 1098 C C . ARG A 1 136 ? 13.044 -11.756 -30.508 1.00 87.06 136 ARG A C 1
ATOM 1100 O O . ARG A 1 136 ? 13.821 -11.676 -31.452 1.00 87.06 136 ARG A O 1
ATOM 1107 N N . THR A 1 137 ? 11.927 -11.034 -30.421 1.00 86.81 137 THR A N 1
ATOM 1108 C CA . THR A 1 137 ? 11.518 -10.054 -31.441 1.00 86.81 137 THR A CA 1
ATOM 1109 C C . THR A 1 137 ? 12.311 -8.753 -31.338 1.00 86.81 137 THR A C 1
ATOM 1111 O O . THR A 1 137 ? 12.741 -8.214 -32.352 1.00 86.81 137 THR A O 1
ATOM 1114 N N . PHE A 1 138 ? 12.551 -8.272 -30.121 1.00 85.94 138 PHE A N 1
ATOM 1115 C CA . PHE A 1 138 ? 13.328 -7.071 -29.842 1.00 85.94 138 PHE A CA 1
ATOM 1116 C C . PHE A 1 138 ? 14.421 -7.449 -28.843 1.00 85.94 138 PHE A C 1
ATOM 1118 O O . PHE A 1 138 ? 14.138 -7.461 -27.658 1.00 85.94 138 PHE A O 1
ATOM 1125 N N . PRO A 1 139 ? 15.649 -7.814 -29.236 1.00 82.62 139 PRO A N 1
ATOM 1126 C CA . PRO A 1 139 ? 16.646 -8.257 -28.260 1.00 82.62 139 PRO A CA 1
ATOM 1127 C C . PRO A 1 139 ? 17.210 -7.094 -27.432 1.00 82.62 139 PRO A C 1
ATOM 1129 O O . PRO A 1 139 ? 17.735 -6.117 -27.971 1.00 82.62 139 PRO A O 1
ATOM 1132 N N . MET A 1 140 ? 17.149 -7.196 -26.097 1.00 80.94 140 MET A N 1
ATOM 1133 C CA . MET A 1 140 ? 17.569 -6.101 -25.206 1.00 80.94 140 MET A CA 1
ATOM 1134 C C . MET A 1 140 ? 19.031 -5.744 -25.420 1.00 80.94 140 MET A C 1
ATOM 1136 O O . MET A 1 140 ? 19.348 -4.574 -25.621 1.00 80.94 140 MET A O 1
ATOM 1140 N N . GLN A 1 141 ? 19.899 -6.756 -25.479 1.00 79.00 141 GLN A N 1
ATOM 1141 C CA . GLN A 1 141 ? 21.340 -6.597 -25.671 1.00 79.00 141 GLN A CA 1
ATOM 1142 C C . GLN A 1 141 ? 21.692 -5.810 -26.939 1.00 79.00 141 GLN A C 1
ATOM 1144 O O . GLN A 1 141 ? 22.563 -4.942 -26.888 1.00 79.00 141 GLN A O 1
ATOM 1149 N N . SER A 1 142 ? 20.975 -6.032 -28.048 1.00 76.25 142 SER A N 1
ATOM 1150 C CA . SER A 1 142 ? 21.179 -5.253 -29.274 1.00 76.25 142 SER A CA 1
ATOM 1151 C C . SER A 1 142 ? 20.679 -3.815 -29.160 1.00 76.25 142 SER A C 1
ATOM 1153 O O . SER A 1 142 ? 21.120 -2.977 -29.926 1.00 76.25 142 SER A O 1
ATOM 1155 N N . THR A 1 143 ? 19.822 -3.489 -28.192 1.00 73.75 143 THR A N 1
ATOM 1156 C CA . THR A 1 143 ? 19.251 -2.137 -28.005 1.00 73.75 143 THR A CA 1
ATOM 1157 C C . THR A 1 143 ? 19.932 -1.332 -26.889 1.00 73.75 143 THR A C 1
ATOM 1159 O O . THR A 1 143 ? 19.763 -0.118 -26.814 1.00 73.75 143 THR A O 1
ATOM 1162 N N . LEU A 1 144 ? 20.782 -1.964 -26.064 1.00 74.69 144 LEU A N 1
ATOM 1163 C CA . LEU A 1 144 ? 21.463 -1.328 -24.919 1.00 74.69 144 LEU A CA 1
ATOM 1164 C C . LEU A 1 144 ? 22.339 -0.126 -25.289 1.00 74.69 144 LEU A C 1
ATOM 1166 O O . LEU A 1 144 ? 22.581 0.748 -24.460 1.00 74.69 144 LEU A O 1
ATOM 1170 N N . HIS A 1 145 ? 22.877 -0.105 -26.506 1.00 76.38 145 HIS A N 1
ATOM 1171 C CA . HIS A 1 145 ? 23.749 0.973 -26.969 1.00 76.38 145 HIS A CA 1
ATOM 1172 C C . HIS A 1 145 ? 22.976 2.206 -27.450 1.00 76.38 145 HIS A C 1
ATOM 1174 O O . HIS A 1 145 ? 23.569 3.269 -27.597 1.00 76.38 145 HIS A O 1
ATOM 1180 N N . HIS A 1 146 ? 21.668 2.069 -27.685 1.00 75.38 146 HIS A N 1
ATOM 1181 C CA . HIS A 1 146 ? 20.789 3.182 -28.040 1.00 75.38 146 HIS A CA 1
ATOM 1182 C C . HIS A 1 146 ? 20.273 3.920 -26.799 1.00 75.38 146 HIS A C 1
ATOM 1184 O O . HIS A 1 146 ? 19.890 5.079 -26.910 1.00 75.38 146 HIS A O 1
ATOM 1190 N N . GLN A 1 147 ? 20.291 3.264 -25.634 1.00 78.62 147 GLN A N 1
ATOM 1191 C CA . GLN A 1 147 ? 19.769 3.799 -24.380 1.00 78.62 147 GLN A CA 1
ATOM 1192 C C . GLN A 1 147 ? 20.770 4.705 -23.670 1.00 78.62 147 GLN A C 1
ATOM 1194 O O . GLN A 1 147 ? 21.946 4.363 -23.499 1.00 78.62 147 GLN A O 1
ATOM 1199 N N . SER A 1 148 ? 20.279 5.846 -23.188 1.00 81.88 148 SER A N 1
ATOM 1200 C CA . SER A 1 148 ? 21.021 6.662 -22.231 1.00 81.88 148 SER A CA 1
ATOM 1201 C C . SER A 1 148 ? 21.181 5.926 -20.895 1.00 81.88 148 SER A C 1
ATOM 1203 O O . SER A 1 148 ? 20.430 5.009 -20.556 1.00 81.88 148 SER A O 1
ATOM 1205 N N . GLU A 1 149 ? 22.171 6.339 -20.106 1.00 81.06 149 GLU A N 1
ATOM 1206 C CA . GLU A 1 149 ? 22.425 5.754 -18.785 1.00 81.06 149 GLU A CA 1
ATOM 1207 C C . GLU A 1 149 ? 21.224 5.915 -17.839 1.00 81.06 149 GLU A C 1
ATOM 1209 O O . GLU A 1 149 ? 20.860 4.976 -17.130 1.00 81.06 149 GLU A O 1
ATOM 1214 N N . ASP A 1 150 ? 20.566 7.077 -17.888 1.00 80.69 150 ASP A N 1
ATOM 1215 C CA . ASP A 1 150 ? 19.381 7.370 -17.083 1.00 80.69 150 ASP A CA 1
ATOM 1216 C C . ASP A 1 150 ? 18.188 6.473 -17.486 1.00 80.69 150 ASP A C 1
ATOM 1218 O O . ASP A 1 150 ? 17.504 5.939 -16.611 1.00 80.69 150 ASP A O 1
ATOM 1222 N N . GLU A 1 151 ? 17.962 6.243 -18.787 1.00 82.00 151 GLU A N 1
ATOM 1223 C CA . GLU A 1 151 ? 16.906 5.341 -19.286 1.00 82.00 151 GLU A CA 1
ATOM 1224 C C . GLU A 1 151 ? 17.161 3.886 -18.883 1.00 82.00 151 GLU A C 1
ATOM 1226 O O . GLU A 1 151 ? 16.256 3.196 -18.411 1.00 82.00 151 GLU A O 1
ATOM 1231 N N . PHE A 1 152 ? 18.402 3.422 -19.028 1.00 83.31 152 PHE A N 1
ATOM 1232 C CA . PHE A 1 152 ? 18.768 2.055 -18.676 1.00 83.31 152 PHE A CA 1
ATOM 1233 C C . PHE A 1 152 ? 18.654 1.801 -17.166 1.00 83.31 152 PHE A C 1
ATOM 1235 O O . PHE A 1 152 ? 18.164 0.751 -16.746 1.00 83.31 152 PHE A O 1
ATOM 1242 N N . ARG A 1 153 ? 19.027 2.782 -16.333 1.00 85.19 153 ARG A N 1
ATOM 1243 C CA . ARG A 1 153 ? 18.880 2.698 -14.873 1.00 85.19 153 ARG A CA 1
ATOM 1244 C C . ARG A 1 153 ? 17.424 2.519 -14.446 1.00 85.19 153 ARG A C 1
ATOM 1246 O O . ARG A 1 153 ? 17.144 1.673 -13.604 1.00 85.19 153 ARG A O 1
ATOM 1253 N N . ILE A 1 154 ? 16.492 3.244 -15.069 1.00 84.19 154 ILE A N 1
ATOM 1254 C CA . ILE A 1 154 ? 15.052 3.110 -14.792 1.00 84.19 154 ILE A CA 1
ATOM 1255 C C . ILE A 1 154 ? 14.565 1.674 -15.044 1.00 84.19 154 ILE A C 1
ATOM 1257 O O . ILE A 1 154 ? 13.735 1.162 -14.290 1.00 84.19 154 ILE A O 1
ATOM 1261 N N . VAL A 1 155 ? 15.074 1.015 -16.089 1.00 84.38 155 VAL A N 1
ATOM 1262 C CA . VAL A 1 155 ? 14.747 -0.386 -16.392 1.00 84.38 155 VAL A CA 1
ATOM 1263 C C . VAL A 1 155 ? 15.359 -1.328 -15.350 1.00 84.38 155 VAL A C 1
ATOM 1265 O O . VAL A 1 155 ? 14.665 -2.215 -14.851 1.00 84.38 155 VAL A O 1
ATOM 1268 N N . LEU A 1 156 ? 16.620 -1.113 -14.961 1.00 86.50 156 LEU A N 1
ATOM 1269 C CA . LEU A 1 156 ? 17.274 -1.898 -13.909 1.00 86.50 156 LEU A CA 1
ATOM 1270 C C . LEU A 1 156 ? 16.530 -1.798 -12.573 1.00 86.50 156 LEU A C 1
ATOM 1272 O O . LEU A 1 156 ? 16.274 -2.822 -11.943 1.00 86.50 156 LEU A O 1
ATOM 1276 N N . ASP A 1 157 ? 16.114 -0.597 -12.167 1.00 84.06 157 ASP A N 1
ATOM 1277 C CA . ASP A 1 157 ? 15.353 -0.389 -10.932 1.00 84.06 157 ASP A CA 1
ATOM 1278 C C . ASP A 1 157 ? 14.039 -1.179 -10.921 1.00 84.06 157 ASP A C 1
ATOM 1280 O O . ASP A 1 157 ? 13.650 -1.729 -9.888 1.00 84.06 157 ASP A O 1
ATOM 1284 N N . GLN A 1 158 ? 13.371 -1.288 -12.072 1.00 84.25 158 GLN A N 1
ATOM 1285 C CA . GLN A 1 158 ? 12.137 -2.065 -12.217 1.00 84.25 158 GLN A CA 1
ATOM 1286 C C . GLN A 1 158 ? 12.393 -3.570 -12.149 1.00 84.25 158 GLN A C 1
ATOM 1288 O O . GLN A 1 158 ? 11.646 -4.285 -11.482 1.00 84.25 158 GLN A O 1
ATOM 1293 N N . MET A 1 159 ? 13.470 -4.051 -12.777 1.00 86.50 159 MET A N 1
ATOM 1294 C CA . MET A 1 159 ? 13.875 -5.457 -12.684 1.00 86.50 159 MET A CA 1
ATOM 1295 C C . MET A 1 159 ? 14.228 -5.836 -11.242 1.00 86.50 159 MET A C 1
ATOM 1297 O O . MET A 1 159 ? 13.748 -6.845 -10.738 1.00 86.50 159 MET A O 1
ATOM 1301 N N . VAL A 1 160 ? 14.988 -4.992 -10.541 1.00 83.00 160 VAL A N 1
ATOM 1302 C CA . VAL A 1 160 ? 15.338 -5.197 -9.128 1.00 83.00 160 VAL A CA 1
ATOM 1303 C C . VAL A 1 160 ? 14.097 -5.115 -8.229 1.00 83.00 160 VAL A C 1
ATOM 1305 O O . VAL A 1 160 ? 13.972 -5.871 -7.266 1.00 83.00 160 VAL A O 1
ATOM 1308 N N . ALA A 1 161 ? 13.156 -4.208 -8.505 1.00 76.75 161 ALA A N 1
ATOM 1309 C CA . ALA A 1 161 ? 11.903 -4.139 -7.753 1.00 76.75 161 ALA A CA 1
ATOM 1310 C C . ALA A 1 161 ? 11.075 -5.435 -7.875 1.00 76.75 161 ALA A C 1
ATOM 1312 O O . ALA A 1 161 ? 10.369 -5.791 -6.932 1.00 76.75 161 ALA A O 1
ATOM 1313 N N . ALA A 1 162 ? 11.208 -6.170 -8.986 1.00 72.94 162 ALA A N 1
ATOM 1314 C CA . ALA A 1 162 ? 10.547 -7.455 -9.211 1.00 72.94 162 ALA A CA 1
ATOM 1315 C C . ALA A 1 162 ? 11.198 -8.649 -8.475 1.00 72.94 162 ALA A C 1
ATOM 1317 O O . ALA A 1 162 ? 10.638 -9.745 -8.492 1.00 72.94 162 ALA A O 1
ATOM 1318 N N . THR A 1 163 ? 12.354 -8.476 -7.823 1.00 60.19 163 THR A N 1
ATOM 1319 C CA . THR A 1 163 ? 13.026 -9.530 -7.031 1.00 60.19 163 THR A CA 1
ATOM 1320 C C . THR A 1 163 ? 12.310 -9.808 -5.699 1.00 60.19 163 THR A C 1
ATOM 1322 O O . THR A 1 163 ? 12.485 -10.871 -5.110 1.00 60.19 163 THR A O 1
ATOM 1325 N N . GLY A 1 164 ? 11.460 -8.890 -5.225 1.00 58.19 164 GLY A N 1
ATOM 1326 C CA . GLY A 1 164 ? 10.906 -8.964 -3.872 1.00 58.19 164 GLY A CA 1
ATOM 1327 C C . GLY A 1 164 ? 11.973 -8.676 -2.806 1.00 58.19 164 GLY A C 1
ATOM 1328 O O . GLY A 1 164 ? 12.920 -7.936 -3.061 1.00 58.19 164 GLY A O 1
ATOM 1329 N N . PHE A 1 165 ? 11.795 -9.223 -1.602 1.00 48.88 165 PHE A N 1
ATOM 1330 C CA . PHE A 1 165 ? 12.636 -8.946 -0.424 1.00 48.88 165 PHE A CA 1
ATOM 1331 C C . PHE A 1 165 ? 13.683 -10.031 -0.108 1.00 48.88 165 PHE A C 1
ATOM 1333 O O . PHE A 1 165 ? 14.452 -9.876 0.838 1.00 48.88 165 PHE A O 1
ATOM 1340 N N . GLN A 1 166 ? 13.724 -11.122 -0.879 1.00 42.84 166 GLN A N 1
ATOM 1341 C CA . GLN A 1 166 ? 14.663 -12.220 -0.651 1.00 42.84 166 GLN A CA 1
ATOM 1342 C C . GLN A 1 166 ? 15.918 -12.066 -1.528 1.00 42.84 166 GLN A C 1
ATOM 1344 O O . GLN A 1 166 ? 15.789 -12.038 -2.755 1.00 42.84 166 GLN A O 1
ATOM 1349 N N . PRO A 1 167 ? 17.131 -12.009 -0.940 1.00 39.12 167 PRO A N 1
ATOM 1350 C CA . PRO A 1 167 ? 18.364 -12.090 -1.712 1.00 39.12 167 PRO A CA 1
ATOM 1351 C C . PRO A 1 167 ? 18.557 -13.512 -2.255 1.00 39.12 167 PRO A C 1
ATOM 1353 O O . PRO A 1 167 ? 18.354 -14.494 -1.538 1.00 39.12 167 PRO A O 1
ATOM 1356 N N . PHE A 1 168 ? 18.992 -13.626 -3.510 1.00 41.09 168 PHE A N 1
ATOM 1357 C CA . PHE A 1 168 ? 19.427 -14.901 -4.078 1.00 41.09 168 PHE A CA 1
ATOM 1358 C C . PHE A 1 168 ? 20.874 -15.175 -3.650 1.00 41.09 168 PHE A C 1
ATOM 1360 O O . PHE A 1 168 ? 21.761 -14.356 -3.889 1.00 41.09 168 PHE A O 1
ATOM 1367 N N . SER A 1 169 ? 21.125 -16.321 -3.014 1.00 35.34 169 SER A N 1
ATOM 1368 C CA . SER A 1 169 ? 22.487 -16.787 -2.749 1.00 35.34 169 SER A CA 1
ATOM 1369 C C . SER A 1 169 ? 22.947 -17.626 -3.937 1.00 35.34 169 SER A C 1
ATOM 1371 O O . SER A 1 169 ? 22.515 -18.765 -4.106 1.00 35.34 169 SER A O 1
ATOM 1373 N N . VAL A 1 170 ? 23.811 -17.057 -4.782 1.00 36.66 170 VAL A N 1
ATOM 1374 C CA . VAL A 1 170 ? 24.557 -17.844 -5.766 1.00 36.66 170 VAL A CA 1
ATOM 1375 C C . VAL A 1 170 ? 25.592 -18.643 -4.978 1.00 36.66 170 VAL A C 1
ATOM 1377 O O . VAL A 1 170 ? 26.619 -18.104 -4.564 1.00 36.66 170 VAL A O 1
ATOM 1380 N N . ALA A 1 171 ? 25.339 -19.927 -4.743 1.00 29.48 171 ALA A N 1
ATOM 1381 C CA . ALA A 1 171 ? 26.421 -20.829 -4.381 1.00 29.48 171 ALA A CA 1
ATOM 1382 C C . ALA A 1 171 ? 27.397 -20.878 -5.573 1.00 29.48 171 ALA A C 1
ATOM 1384 O O . ALA A 1 171 ? 27.064 -21.438 -6.607 1.00 29.48 171 ALA A O 1
ATOM 1385 N N . SER A 1 172 ? 28.537 -20.195 -5.415 1.00 26.75 172 SER A N 1
ATOM 1386 C CA . SER A 1 172 ? 29.808 -20.236 -6.163 1.00 26.75 172 SER A CA 1
ATOM 1387 C C . SER A 1 172 ? 29.781 -20.547 -7.681 1.00 26.75 172 SER A C 1
ATOM 1389 O O . SER A 1 172 ? 29.380 -21.638 -8.085 1.00 26.75 172 SER A O 1
ATOM 1391 N N . PRO A 1 173 ? 30.336 -19.681 -8.556 1.00 31.19 173 PRO A N 1
ATOM 1392 C CA . PRO A 1 173 ? 30.466 -19.962 -9.980 1.00 31.19 173 PRO A CA 1
ATOM 1393 C C . PRO A 1 173 ? 31.704 -20.836 -10.219 1.00 31.19 173 PRO A C 1
ATOM 1395 O O . PRO A 1 173 ? 32.749 -20.365 -10.659 1.00 31.19 173 PRO A O 1
ATOM 1398 N N . ALA A 1 174 ? 31.614 -22.124 -9.910 1.00 28.36 174 ALA A N 1
ATOM 1399 C CA . ALA A 1 174 ? 32.622 -23.086 -10.328 1.00 28.36 174 ALA A CA 1
ATOM 1400 C C . ALA A 1 174 ? 31.944 -24.408 -10.686 1.00 28.36 174 ALA A C 1
ATOM 1402 O O . ALA A 1 174 ? 31.704 -25.250 -9.829 1.00 28.36 174 ALA A O 1
ATOM 1403 N N . SER A 1 175 ? 31.710 -24.582 -11.989 1.00 28.42 175 SER A N 1
ATOM 1404 C CA . SER A 1 175 ? 31.207 -25.793 -12.657 1.00 28.42 175 SER A CA 1
ATOM 1405 C C . SER A 1 175 ? 29.686 -25.952 -12.709 1.00 28.42 175 SER A C 1
ATOM 1407 O O . SER A 1 175 ? 29.082 -26.467 -11.780 1.00 28.42 175 SER A O 1
ATOM 1409 N N . ALA A 1 176 ? 29.094 -25.596 -13.854 1.00 26.56 176 ALA A N 1
ATOM 1410 C CA . ALA A 1 176 ? 28.089 -26.417 -14.546 1.00 26.56 176 ALA A CA 1
ATOM 1411 C C . ALA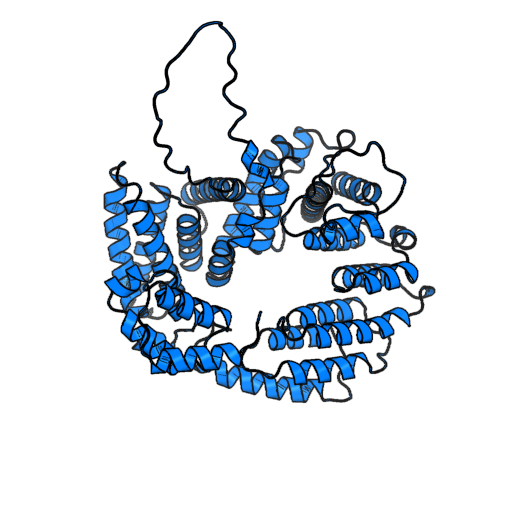 A 1 176 ? 27.680 -25.741 -15.867 1.00 26.56 176 ALA A C 1
ATOM 1413 O O . ALA A 1 176 ? 26.653 -25.079 -15.974 1.00 26.56 176 ALA A O 1
ATOM 1414 N N . ILE A 1 177 ? 28.494 -25.933 -16.906 1.00 38.78 177 ILE A N 1
ATOM 1415 C CA . ILE A 1 177 ? 27.967 -26.013 -18.270 1.00 38.78 177 ILE A CA 1
ATOM 1416 C C . ILE A 1 177 ? 27.460 -27.448 -18.393 1.00 38.78 177 ILE A C 1
ATOM 1418 O O . ILE A 1 177 ? 28.290 -28.332 -18.567 1.00 38.78 177 ILE A O 1
ATOM 1422 N N . THR A 1 178 ? 26.159 -27.683 -18.198 1.00 30.08 178 THR A N 1
ATOM 1423 C CA . THR A 1 178 ? 25.293 -28.674 -18.883 1.00 30.08 178 THR A CA 1
ATOM 1424 C C . THR A 1 178 ? 24.041 -28.995 -18.052 1.00 30.08 178 THR A C 1
ATOM 1426 O O . THR A 1 178 ? 24.122 -29.515 -16.950 1.00 30.08 178 THR A O 1
ATOM 1429 N N . GLU A 1 179 ? 22.894 -28.708 -18.670 1.00 25.73 179 GLU A N 1
ATOM 1430 C CA . GLU A 1 179 ? 21.549 -29.266 -18.453 1.00 25.73 179 GLU A CA 1
ATOM 1431 C C . GLU A 1 179 ? 20.708 -28.943 -17.195 1.00 25.73 179 GLU A C 1
ATOM 1433 O O . GLU A 1 179 ? 21.225 -28.680 -16.110 1.00 25.73 179 GLU A O 1
ATOM 1438 N N . PRO A 1 180 ? 19.362 -28.909 -17.356 1.00 38.75 180 PRO A N 1
ATOM 1439 C CA . PRO A 1 180 ? 18.437 -28.263 -16.439 1.00 38.75 180 PRO A CA 1
ATOM 1440 C C . PRO A 1 180 ? 17.652 -29.302 -15.632 1.00 38.75 180 PRO A C 1
ATOM 1442 O O . PRO A 1 180 ? 16.658 -29.837 -16.113 1.00 38.75 180 PRO A O 1
ATOM 1445 N N . CYS A 1 181 ? 18.032 -29.554 -14.381 1.00 26.31 181 CYS A N 1
ATOM 1446 C CA . CYS A 1 181 ? 17.168 -30.283 -13.452 1.00 26.31 181 CYS A CA 1
ATOM 1447 C C . CYS A 1 181 ? 17.345 -29.802 -12.005 1.00 26.31 181 CYS A C 1
ATOM 1449 O O . CYS A 1 181 ? 18.368 -30.047 -11.378 1.00 26.31 181 CYS A O 1
ATOM 1451 N N . GLY A 1 182 ? 16.282 -29.189 -11.469 1.00 34.94 182 GLY A N 1
ATOM 1452 C CA . GLY A 1 182 ? 15.905 -29.285 -10.055 1.00 34.94 182 GLY A CA 1
ATOM 1453 C C . GLY A 1 182 ? 16.697 -28.455 -9.041 1.00 34.94 182 GLY A C 1
ATOM 1454 O O . GLY A 1 182 ? 17.296 -29.019 -8.135 1.00 34.94 182 GLY A O 1
ATOM 1455 N N . ALA A 1 183 ? 16.630 -27.126 -9.117 1.00 31.53 183 ALA A N 1
ATOM 1456 C CA . ALA A 1 183 ? 17.020 -26.223 -8.030 1.00 31.53 183 ALA A CA 1
ATOM 1457 C C . ALA A 1 183 ? 16.125 -24.973 -8.097 1.00 31.53 183 ALA A C 1
ATOM 1459 O O . ALA A 1 183 ? 15.778 -24.554 -9.198 1.00 31.53 183 ALA A O 1
ATOM 1460 N N . GLY A 1 184 ? 15.682 -24.454 -6.945 1.00 45.28 184 GLY A N 1
ATOM 1461 C CA . GLY A 1 184 ? 14.571 -23.496 -6.810 1.00 45.28 184 GLY A CA 1
ATOM 1462 C C . GLY A 1 184 ? 14.516 -22.395 -7.876 1.00 45.28 184 GLY A C 1
ATOM 1463 O O . GLY A 1 184 ? 15.540 -21.807 -8.221 1.00 45.28 184 GLY A O 1
ATOM 1464 N N . GLU A 1 185 ? 13.313 -22.131 -8.398 1.00 65.75 185 GLU A N 1
ATOM 1465 C CA . GLU A 1 185 ? 13.084 -21.089 -9.403 1.00 65.75 185 GLU A CA 1
ATOM 1466 C C . GLU A 1 185 ? 13.720 -19.767 -8.954 1.00 65.75 185 GLU A C 1
ATOM 1468 O O . GLU A 1 185 ? 13.429 -19.256 -7.870 1.00 65.75 185 GLU A O 1
ATOM 1473 N N . LEU A 1 186 ? 14.610 -19.219 -9.788 1.00 72.94 186 LEU A N 1
ATOM 1474 C CA . LEU A 1 186 ? 15.219 -17.916 -9.544 1.00 72.94 186 LEU A CA 1
ATOM 1475 C C . LEU A 1 186 ? 14.128 -16.860 -9.306 1.00 72.94 186 LEU A C 1
ATOM 1477 O O . LEU A 1 186 ? 13.159 -16.813 -10.076 1.00 72.94 186 LEU A O 1
ATOM 1481 N N . PRO A 1 187 ? 14.299 -15.960 -8.314 1.00 78.50 187 PRO A N 1
ATOM 1482 C CA . PRO A 1 187 ? 13.420 -14.813 -8.154 1.00 78.50 187 PRO A CA 1
ATOM 1483 C C . PRO A 1 187 ? 13.279 -14.062 -9.475 1.00 78.50 187 PRO A C 1
ATOM 1485 O O . PRO A 1 187 ? 14.255 -13.849 -10.198 1.00 78.50 187 PRO A O 1
ATOM 1488 N N . ARG A 1 188 ? 12.058 -13.634 -9.796 1.00 82.38 188 ARG A N 1
ATOM 1489 C CA . ARG A 1 188 ? 11.724 -13.053 -11.102 1.00 82.38 188 ARG A CA 1
ATOM 1490 C C . ARG A 1 188 ? 12.644 -11.899 -11.502 1.00 82.38 188 ARG A C 1
ATOM 1492 O O . ARG A 1 188 ? 13.086 -11.852 -12.645 1.00 82.38 188 ARG A O 1
ATOM 1499 N N . GLY A 1 189 ? 12.956 -10.995 -10.575 1.00 82.38 189 GLY A N 1
ATOM 1500 C CA . GLY A 1 189 ? 13.887 -9.896 -10.840 1.00 82.38 189 GLY A CA 1
ATOM 1501 C C . GLY A 1 189 ? 15.313 -10.357 -11.160 1.00 82.38 189 GLY A C 1
ATOM 1502 O O . GLY A 1 189 ? 15.923 -9.836 -12.092 1.00 82.38 189 GLY A O 1
ATOM 1503 N N . ALA A 1 190 ? 15.812 -11.400 -10.487 1.00 84.50 190 ALA A N 1
ATOM 1504 C CA . ALA A 1 190 ? 17.097 -12.017 -10.821 1.00 84.50 190 ALA A CA 1
ATOM 1505 C C . ALA A 1 190 ? 17.060 -12.660 -12.213 1.00 84.50 190 ALA A C 1
ATOM 1507 O O . ALA A 1 190 ? 17.974 -12.456 -13.008 1.00 84.50 190 ALA A O 1
ATOM 1508 N N . ARG A 1 191 ? 15.970 -13.360 -12.546 1.00 88.31 191 ARG A N 1
ATOM 1509 C CA . ARG A 1 191 ? 15.774 -13.958 -13.872 1.00 88.31 191 ARG A CA 1
ATOM 1510 C C . ARG A 1 191 ? 15.720 -12.904 -14.983 1.00 88.31 191 ARG A C 1
ATOM 1512 O O . ARG A 1 191 ? 16.373 -13.072 -16.003 1.00 88.31 191 ARG A O 1
ATOM 1519 N N . LEU A 1 192 ? 15.010 -11.792 -14.771 1.00 88.06 192 LEU A N 1
ATOM 1520 C CA . LEU A 1 192 ? 14.975 -10.659 -15.708 1.00 88.06 192 LEU A CA 1
ATOM 1521 C C . LEU A 1 192 ? 16.374 -10.066 -15.931 1.00 88.06 192 LEU A C 1
ATOM 1523 O O . LEU A 1 192 ? 16.761 -9.840 -17.075 1.00 88.06 192 LEU A O 1
ATOM 1527 N N . LEU A 1 193 ? 17.146 -9.850 -14.861 1.00 87.56 193 LEU A N 1
ATOM 1528 C CA . LEU A 1 193 ? 18.507 -9.321 -14.971 1.00 87.56 193 LEU A CA 1
ATOM 1529 C C . LEU A 1 193 ? 19.447 -10.289 -15.698 1.00 87.56 193 LEU A C 1
ATOM 1531 O O . LEU A 1 193 ? 20.208 -9.859 -16.562 1.00 87.56 193 LEU A O 1
ATOM 1535 N N . LEU A 1 194 ? 19.412 -11.580 -15.366 1.00 87.25 194 LEU A N 1
ATOM 1536 C CA . LEU A 1 194 ? 20.312 -12.574 -15.951 1.00 87.25 194 LEU A CA 1
ATOM 1537 C C . LEU A 1 194 ? 19.971 -12.871 -17.415 1.00 87.25 194 LEU A C 1
ATOM 1539 O O . LEU A 1 194 ? 20.869 -12.820 -18.253 1.00 87.25 194 LEU A O 1
ATOM 1543 N N . ASP A 1 195 ? 18.694 -13.107 -17.726 1.00 86.62 195 ASP A N 1
ATOM 1544 C CA . ASP A 1 195 ? 18.268 -13.572 -19.051 1.00 86.62 195 ASP A CA 1
ATOM 1545 C C . ASP A 1 195 ? 18.179 -12.429 -20.079 1.00 86.62 195 ASP A C 1
ATOM 1547 O O . ASP A 1 195 ? 18.400 -12.661 -21.267 1.00 86.62 195 ASP A O 1
ATOM 1551 N N . LEU A 1 196 ? 17.856 -11.193 -19.659 1.00 85.75 196 LEU A N 1
ATOM 1552 C CA . LEU A 1 196 ? 17.686 -10.059 -20.585 1.00 85.75 196 LEU A CA 1
ATOM 1553 C C . LEU A 1 196 ? 18.924 -9.160 -20.680 1.00 85.75 196 LEU A C 1
ATOM 1555 O O . LEU A 1 196 ? 19.255 -8.681 -21.766 1.00 85.75 196 LEU A O 1
ATOM 1559 N N . VAL A 1 197 ? 19.616 -8.920 -19.562 1.00 86.75 197 VAL A N 1
ATOM 1560 C CA . VAL A 1 197 ? 20.757 -7.986 -19.500 1.00 86.75 197 VAL A CA 1
ATOM 1561 C C . VAL A 1 197 ? 22.096 -8.724 -19.417 1.00 86.75 197 VAL A C 1
ATOM 1563 O O . VAL A 1 197 ? 23.055 -8.353 -20.097 1.00 86.75 197 VAL A O 1
ATOM 1566 N N . GLY A 1 198 ? 22.164 -9.766 -18.591 1.00 86.75 198 GLY A N 1
ATOM 1567 C CA . GLY A 1 198 ? 23.391 -10.421 -18.149 1.00 86.75 198 GLY A CA 1
ATOM 1568 C C . GLY A 1 198 ? 23.933 -9.793 -16.859 1.00 86.75 198 GLY A C 1
ATOM 1569 O O . GLY A 1 198 ? 24.127 -8.577 -16.776 1.00 86.75 198 GLY A O 1
ATOM 1570 N N . GLY A 1 199 ? 24.213 -10.626 -15.850 1.00 85.44 199 GLY A N 1
ATOM 1571 C CA . GLY A 1 199 ? 24.614 -10.176 -14.508 1.00 85.44 199 GLY A CA 1
ATOM 1572 C C . GLY A 1 199 ? 25.872 -9.301 -14.496 1.00 85.44 199 GLY A C 1
ATOM 1573 O O . GLY A 1 199 ? 25.895 -8.256 -13.847 1.00 85.44 199 GLY A O 1
ATOM 1574 N N . GLU A 1 200 ? 26.890 -9.659 -15.281 1.00 86.25 200 GLU A N 1
ATOM 1575 C CA . GLU A 1 200 ? 28.115 -8.858 -15.404 1.00 86.25 200 GLU A CA 1
ATOM 1576 C C . GLU A 1 200 ? 27.864 -7.485 -16.035 1.00 86.25 200 GLU A C 1
ATOM 1578 O O . GLU A 1 200 ? 28.440 -6.486 -15.603 1.00 86.25 200 GLU A O 1
ATOM 1583 N N . THR A 1 201 ? 27.005 -7.423 -17.055 1.00 86.69 201 THR A N 1
ATOM 1584 C CA . THR A 1 201 ? 26.648 -6.176 -17.741 1.00 86.69 201 THR A CA 1
ATOM 1585 C C . THR A 1 201 ? 25.867 -5.262 -16.806 1.00 86.69 201 THR A C 1
ATOM 1587 O O . THR A 1 201 ? 26.189 -4.077 -16.712 1.00 86.69 201 THR A O 1
ATOM 1590 N N . ALA A 1 202 ? 24.890 -5.813 -16.077 1.00 87.50 202 ALA A N 1
ATOM 1591 C CA . ALA A 1 202 ? 24.119 -5.083 -15.077 1.00 87.50 202 ALA A CA 1
ATOM 1592 C C . ALA A 1 202 ? 25.032 -4.520 -13.977 1.00 87.50 202 ALA A C 1
ATOM 1594 O O . ALA A 1 202 ? 25.000 -3.320 -13.709 1.00 87.50 202 ALA A O 1
ATOM 1595 N N . MET A 1 203 ? 25.909 -5.356 -13.408 1.00 88.56 203 MET A N 1
ATOM 1596 C CA . MET A 1 203 ? 26.849 -4.939 -12.364 1.00 88.56 203 MET A CA 1
ATOM 1597 C C . MET A 1 203 ? 27.827 -3.870 -12.865 1.00 88.56 203 MET A C 1
ATOM 1599 O O . MET A 1 203 ? 28.015 -2.843 -12.217 1.00 88.56 203 MET A O 1
ATOM 1603 N N . ARG A 1 204 ? 28.418 -4.065 -14.051 1.00 86.94 204 ARG A N 1
ATOM 1604 C CA . ARG A 1 204 ? 29.347 -3.100 -14.657 1.00 86.94 204 ARG A CA 1
ATOM 1605 C C . ARG A 1 204 ? 28.682 -1.744 -14.879 1.00 86.94 204 ARG A C 1
ATOM 1607 O O . ARG A 1 204 ? 29.264 -0.727 -14.530 1.00 86.94 204 ARG A O 1
ATOM 1614 N N . ARG A 1 205 ? 27.461 -1.726 -15.420 1.00 84.94 205 ARG A N 1
ATOM 1615 C CA . ARG A 1 205 ? 26.705 -0.487 -15.659 1.00 84.94 205 ARG A CA 1
ATOM 1616 C C . ARG A 1 205 ? 26.284 0.202 -14.361 1.00 84.94 205 ARG A C 1
ATOM 1618 O O . ARG A 1 205 ? 26.293 1.425 -14.313 1.00 84.94 205 ARG A O 1
ATOM 1625 N N . ALA A 1 206 ? 25.962 -0.558 -13.316 1.00 85.88 206 ALA A N 1
ATOM 1626 C CA . ALA A 1 206 ? 25.637 -0.001 -12.006 1.00 85.88 206 ALA A CA 1
ATOM 1627 C C . ALA A 1 206 ? 26.848 0.676 -11.345 1.00 85.88 206 ALA A C 1
ATOM 1629 O O . ALA A 1 206 ? 26.731 1.789 -10.839 1.00 85.88 206 ALA A O 1
ATOM 1630 N N . VAL A 1 207 ? 28.018 0.028 -11.402 1.00 85.88 207 VAL A N 1
ATOM 1631 C CA . VAL A 1 207 ? 29.285 0.597 -10.914 1.00 85.88 207 VAL A CA 1
ATOM 1632 C C . VAL A 1 207 ? 29.663 1.840 -11.716 1.00 85.88 207 VAL A C 1
ATOM 1634 O O . VAL A 1 207 ? 29.948 2.883 -11.130 1.00 85.88 207 VAL A O 1
ATOM 1637 N N . ASP A 1 208 ? 29.609 1.756 -13.048 1.00 83.06 208 ASP A N 1
ATOM 1638 C CA . ASP A 1 208 ? 29.848 2.896 -13.934 1.00 83.06 208 ASP A CA 1
ATOM 1639 C C . ASP A 1 208 ? 28.949 4.082 -13.576 1.00 83.06 208 ASP A C 1
ATOM 1641 O O . ASP A 1 208 ? 29.424 5.214 -13.571 1.00 83.06 208 ASP A O 1
ATOM 1645 N N . GLY A 1 209 ? 27.678 3.827 -13.248 1.00 79.44 209 GLY A N 1
ATOM 1646 C CA . GLY A 1 209 ? 26.733 4.880 -12.903 1.00 79.44 209 GLY A CA 1
ATOM 1647 C C . GLY A 1 209 ? 27.080 5.610 -11.613 1.00 79.44 209 GLY A C 1
ATOM 1648 O O . GLY A 1 209 ? 26.993 6.833 -11.565 1.00 79.44 209 GLY A O 1
ATOM 1649 N N . ILE A 1 210 ? 27.564 4.904 -10.588 1.00 79.75 210 ILE A N 1
ATOM 1650 C CA . ILE A 1 210 ? 28.077 5.558 -9.373 1.00 79.75 210 ILE A CA 1
ATOM 1651 C C . ILE A 1 210 ? 29.306 6.416 -9.699 1.00 79.75 210 ILE A C 1
ATOM 1653 O O . ILE A 1 210 ? 29.410 7.539 -9.215 1.00 79.75 210 ILE A O 1
ATOM 1657 N N . MET A 1 211 ? 30.217 5.913 -10.537 1.00 77.31 211 MET A N 1
ATOM 1658 C CA . MET A 1 211 ? 31.481 6.591 -10.853 1.00 77.31 211 MET A CA 1
ATOM 1659 C C . MET A 1 211 ? 31.318 7.790 -11.800 1.00 77.31 211 MET A C 1
ATOM 1661 O O . MET A 1 211 ? 32.118 8.723 -11.756 1.00 77.31 211 MET A O 1
ATOM 1665 N N . LYS A 1 212 ? 30.307 7.766 -12.678 1.00 75.12 212 LYS A N 1
ATOM 1666 C CA . LYS A 1 212 ? 30.034 8.811 -13.683 1.00 75.12 212 LYS A CA 1
ATOM 1667 C C . LYS A 1 212 ? 29.037 9.864 -13.209 1.00 75.12 212 LYS A C 1
ATOM 1669 O O . LYS A 1 212 ? 28.915 10.910 -13.852 1.00 75.12 212 LYS A O 1
ATOM 1674 N N . CYS A 1 213 ? 28.337 9.627 -12.099 1.00 68.06 213 CYS A N 1
ATOM 1675 C CA . CYS A 1 213 ? 27.533 10.658 -11.458 1.00 68.06 213 CYS A CA 1
ATOM 1676 C C . CYS A 1 213 ? 28.455 11.809 -11.033 1.00 68.06 213 CYS A C 1
ATOM 1678 O O . CYS A 1 213 ? 29.195 11.697 -10.063 1.00 68.06 213 CYS A O 1
ATOM 1680 N N . GLY A 1 214 ? 28.427 12.922 -11.777 1.00 61.72 214 GLY A N 1
ATOM 1681 C CA . GLY A 1 214 ? 29.074 14.168 -11.355 1.00 61.72 214 GLY A CA 1
ATOM 1682 C C . GLY A 1 214 ? 28.455 14.721 -10.062 1.00 61.72 214 GLY A C 1
ATOM 1683 O O . GLY A 1 214 ? 27.685 14.045 -9.388 1.00 61.72 214 GLY A O 1
ATOM 1684 N N . ASN A 1 215 ? 28.686 15.998 -9.747 1.00 64.00 215 ASN A N 1
ATOM 1685 C CA . ASN A 1 215 ? 28.203 16.643 -8.506 1.00 64.00 215 ASN A CA 1
ATOM 1686 C C . ASN A 1 215 ? 26.659 16.793 -8.389 1.00 64.00 215 ASN A C 1
ATOM 1688 O O . ASN A 1 215 ? 26.173 17.606 -7.606 1.00 64.00 215 ASN A O 1
ATOM 1692 N N . CYS A 1 216 ? 25.861 16.067 -9.181 1.00 72.69 216 CYS A N 1
ATOM 1693 C CA . CYS A 1 216 ? 24.402 16.082 -9.118 1.00 72.69 216 CYS A CA 1
ATOM 1694 C C . CYS A 1 216 ? 23.890 15.029 -8.124 1.00 72.69 216 CYS A C 1
ATOM 1696 O O . CYS A 1 216 ? 23.748 13.850 -8.459 1.00 72.69 216 CYS A O 1
ATOM 1698 N N . TRP A 1 217 ? 23.539 15.479 -6.919 1.00 69.81 217 TRP A N 1
ATOM 1699 C CA . TRP A 1 217 ? 23.130 14.616 -5.805 1.00 69.81 217 TRP A CA 1
ATOM 1700 C C . TRP A 1 217 ? 21.917 13.723 -6.104 1.00 69.81 217 TRP A C 1
ATOM 1702 O O . TRP A 1 217 ? 21.881 12.571 -5.679 1.00 69.81 217 TRP A O 1
ATOM 1712 N N . MET A 1 218 ? 20.945 14.202 -6.892 1.00 69.00 218 MET A N 1
ATOM 1713 C CA . MET A 1 218 ? 19.771 13.394 -7.264 1.00 69.00 218 MET A CA 1
ATOM 1714 C C . MET A 1 218 ? 20.147 12.175 -8.118 1.00 69.00 218 MET A C 1
ATOM 1716 O O . MET A 1 218 ? 19.639 11.074 -7.904 1.00 69.00 218 MET A O 1
ATOM 1720 N N . LYS A 1 219 ? 21.062 12.351 -9.082 1.00 75.31 219 LYS A N 1
ATOM 1721 C CA . LYS A 1 219 ? 21.528 11.247 -9.935 1.00 75.31 219 LYS A CA 1
ATOM 1722 C C . LYS A 1 219 ? 22.372 10.254 -9.141 1.00 75.31 219 LYS A C 1
ATOM 1724 O O . LYS A 1 219 ? 22.241 9.050 -9.346 1.00 75.31 219 LYS A O 1
ATOM 1729 N N . GLN A 1 220 ? 23.162 10.765 -8.203 1.00 77.00 220 GLN A N 1
ATOM 1730 C CA . GLN A 1 220 ? 24.005 9.985 -7.306 1.00 77.00 220 GLN A CA 1
ATOM 1731 C C . GLN A 1 220 ? 23.178 9.082 -6.375 1.00 77.00 220 GLN A C 1
ATOM 1733 O O . GLN A 1 220 ? 23.444 7.885 -6.298 1.00 77.00 220 GLN A O 1
ATOM 1738 N N . GLY A 1 221 ? 22.115 9.610 -5.754 1.00 76.56 221 GLY A N 1
ATOM 1739 C CA . GLY A 1 221 ? 21.191 8.826 -4.920 1.00 76.56 221 GLY A CA 1
ATOM 1740 C C . GLY A 1 221 ? 20.498 7.695 -5.662 1.00 76.56 221 GLY A C 1
ATOM 1741 O O . GLY A 1 221 ? 20.491 6.550 -5.202 1.00 76.56 221 GLY A O 1
ATOM 1742 N N . SER A 1 222 ? 19.983 7.989 -6.856 1.00 78.31 222 SER A N 1
ATOM 1743 C CA . SER A 1 222 ? 19.380 6.964 -7.705 1.00 78.31 222 SER A CA 1
ATOM 1744 C C . SER A 1 222 ? 20.399 5.891 -8.109 1.00 78.31 222 SER A C 1
ATOM 1746 O O . SER A 1 222 ? 20.094 4.710 -7.984 1.00 78.31 222 SER A O 1
ATOM 1748 N N . ALA A 1 223 ? 21.624 6.266 -8.500 1.00 83.19 223 ALA A N 1
ATOM 1749 C CA . ALA A 1 223 ? 22.671 5.307 -8.864 1.00 83.19 223 ALA A CA 1
ATOM 1750 C C . ALA A 1 223 ? 23.072 4.379 -7.702 1.00 83.19 223 ALA A C 1
ATOM 1752 O O . ALA A 1 223 ? 23.192 3.169 -7.900 1.00 83.19 223 ALA A O 1
ATOM 1753 N N . VAL A 1 224 ? 23.221 4.919 -6.485 1.00 84.69 224 VAL A N 1
ATOM 1754 C CA . VAL A 1 224 ? 23.520 4.127 -5.279 1.00 84.69 224 VAL A CA 1
ATOM 1755 C C . VAL A 1 224 ? 22.389 3.140 -4.974 1.00 84.69 224 VAL A C 1
ATOM 1757 O O . VAL A 1 224 ? 22.650 1.965 -4.713 1.00 84.69 224 VAL A O 1
ATOM 1760 N N . SER A 1 225 ? 21.131 3.583 -5.063 1.00 82.56 225 SER A N 1
ATOM 1761 C CA . SER A 1 225 ? 19.960 2.723 -4.843 1.00 82.56 225 SER A CA 1
ATOM 1762 C C . SER A 1 225 ? 19.885 1.565 -5.848 1.00 82.56 225 SER A C 1
ATOM 1764 O O . SER A 1 225 ? 19.689 0.410 -5.447 1.00 82.56 225 SER A O 1
ATOM 1766 N N . THR A 1 226 ? 20.104 1.843 -7.140 1.00 86.12 226 THR A N 1
ATOM 1767 C CA . THR A 1 226 ? 20.140 0.818 -8.195 1.00 86.12 226 THR A CA 1
ATOM 1768 C C . THR A 1 226 ? 21.270 -0.180 -7.959 1.00 86.12 226 THR A C 1
ATOM 1770 O O . THR A 1 226 ? 21.050 -1.390 -8.026 1.00 86.12 226 THR A O 1
ATOM 1773 N N . PHE A 1 227 ? 22.473 0.306 -7.640 1.00 88.38 227 PHE A N 1
ATOM 1774 C CA . PHE A 1 227 ? 23.636 -0.539 -7.374 1.00 88.38 227 PHE A CA 1
ATOM 1775 C C . PHE A 1 227 ? 23.401 -1.495 -6.204 1.00 88.38 227 PHE A C 1
ATOM 1777 O O . PHE A 1 227 ? 23.561 -2.704 -6.367 1.00 88.38 227 PHE A O 1
ATOM 1784 N N . LEU A 1 228 ? 22.946 -0.986 -5.054 1.00 86.62 228 LEU A N 1
ATOM 1785 C CA . LEU A 1 228 ? 22.614 -1.822 -3.896 1.00 86.62 228 LEU A CA 1
ATOM 1786 C C . LEU A 1 228 ? 21.505 -2.828 -4.221 1.00 86.62 228 LEU A C 1
ATOM 1788 O O . LEU A 1 228 ? 21.524 -3.962 -3.748 1.00 86.62 228 LEU A O 1
ATOM 1792 N N . GLY A 1 229 ? 20.554 -2.426 -5.063 1.00 85.12 229 GLY A N 1
ATOM 1793 C CA . GLY A 1 229 ? 19.526 -3.297 -5.608 1.00 85.12 229 GLY A CA 1
ATOM 1794 C C . GLY A 1 229 ? 20.079 -4.473 -6.415 1.00 85.12 229 GLY A C 1
ATOM 1795 O O . GLY A 1 229 ? 19.682 -5.619 -6.192 1.00 85.12 229 GLY A O 1
ATOM 1796 N N . ILE A 1 230 ? 21.011 -4.203 -7.326 1.00 87.69 230 ILE A N 1
ATOM 1797 C CA . ILE A 1 230 ? 21.658 -5.219 -8.163 1.00 87.69 230 ILE A CA 1
ATOM 1798 C C . ILE A 1 230 ? 22.537 -6.137 -7.319 1.00 87.69 230 ILE A C 1
ATOM 1800 O O . ILE A 1 230 ? 22.418 -7.349 -7.449 1.00 87.69 230 ILE A O 1
ATOM 1804 N N . VAL A 1 231 ? 23.347 -5.587 -6.410 1.00 87.19 231 VAL A N 1
ATOM 1805 C CA . VAL A 1 231 ? 24.154 -6.355 -5.444 1.00 87.19 231 VAL A CA 1
ATOM 1806 C C . VAL A 1 231 ? 23.277 -7.311 -4.641 1.00 87.19 231 VAL A C 1
ATOM 1808 O O . VAL A 1 231 ? 23.580 -8.497 -4.539 1.00 87.19 231 VAL A O 1
ATOM 1811 N N . HIS A 1 232 ? 22.167 -6.811 -4.095 1.00 82.75 232 HIS A N 1
ATOM 1812 C CA . HIS A 1 232 ? 21.231 -7.623 -3.326 1.00 82.75 232 HIS A CA 1
ATOM 1813 C C . HIS A 1 232 ? 20.563 -8.706 -4.187 1.00 82.75 232 HIS A C 1
ATOM 1815 O O . HIS A 1 232 ? 20.434 -9.845 -3.748 1.00 82.75 232 HIS A O 1
ATOM 1821 N N . THR A 1 233 ? 20.169 -8.368 -5.418 1.00 82.50 233 THR A N 1
ATOM 1822 C CA . THR A 1 233 ? 19.492 -9.299 -6.335 1.00 82.50 233 THR A CA 1
ATOM 1823 C C . THR A 1 233 ? 20.427 -10.392 -6.850 1.00 82.50 233 THR A C 1
ATOM 1825 O O . THR A 1 233 ? 20.027 -11.549 -6.930 1.00 82.50 233 THR A O 1
ATOM 1828 N N . LEU A 1 234 ? 21.663 -10.035 -7.204 1.00 84.06 234 LEU A N 1
ATOM 1829 C CA . LEU A 1 234 ? 22.669 -10.958 -7.735 1.00 84.06 234 LEU A CA 1
ATOM 1830 C C . LEU A 1 234 ? 23.474 -11.662 -6.638 1.00 84.06 234 LEU A C 1
ATOM 1832 O O . LEU A 1 234 ? 24.281 -12.534 -6.948 1.00 84.06 234 LEU A O 1
ATOM 1836 N N . GLY A 1 235 ? 23.307 -11.270 -5.377 1.00 82.44 235 GLY A N 1
ATOM 1837 C CA . GLY A 1 235 ? 23.991 -11.902 -4.257 1.00 82.44 235 GLY A CA 1
ATOM 1838 C C . GLY A 1 235 ? 25.500 -11.628 -4.194 1.00 82.44 235 GLY A C 1
ATOM 1839 O O . GLY A 1 235 ? 26.221 -12.398 -3.567 1.00 82.44 235 GLY A O 1
ATOM 1840 N N . THR A 1 236 ? 26.007 -10.591 -4.871 1.00 84.12 236 THR A N 1
ATOM 1841 C CA . THR A 1 236 ? 27.452 -10.411 -5.114 1.00 84.12 236 THR A CA 1
ATOM 1842 C C . THR A 1 236 ? 27.917 -8.966 -4.934 1.00 84.12 236 THR A C 1
ATOM 1844 O O . THR A 1 236 ? 27.291 -8.030 -5.429 1.00 84.12 236 THR A O 1
ATOM 1847 N N . TRP A 1 237 ? 29.049 -8.789 -4.242 1.00 85.50 237 TRP A N 1
ATOM 1848 C CA . TRP A 1 237 ? 29.735 -7.504 -4.066 1.00 85.50 237 TRP A CA 1
ATOM 1849 C C . TRP A 1 237 ? 30.972 -7.446 -4.977 1.00 85.50 237 TRP A C 1
ATOM 1851 O O . TRP A 1 237 ? 31.830 -8.323 -4.857 1.00 85.50 237 TRP A O 1
ATOM 1861 N N . PRO A 1 238 ? 31.105 -6.467 -5.891 1.00 81.38 238 PRO A N 1
ATOM 1862 C CA . PRO A 1 238 ? 32.273 -6.409 -6.768 1.00 81.38 238 PRO A CA 1
ATOM 1863 C C . PRO A 1 238 ? 33.536 -5.984 -5.996 1.00 81.38 238 PRO A C 1
ATOM 1865 O O . PRO A 1 238 ? 33.621 -4.866 -5.510 1.00 81.38 238 PRO A O 1
ATOM 1868 N N . THR A 1 239 ? 34.549 -6.843 -5.891 1.00 69.88 239 THR A N 1
ATOM 1869 C CA . THR A 1 239 ? 35.753 -6.565 -5.079 1.00 69.88 239 THR A CA 1
ATOM 1870 C C . THR A 1 239 ? 36.724 -5.564 -5.712 1.00 69.88 239 THR A C 1
ATOM 1872 O O . THR A 1 239 ? 37.390 -4.832 -4.987 1.00 69.88 239 THR A O 1
ATOM 1875 N N . ASP A 1 240 ? 36.767 -5.464 -7.045 1.00 66.44 240 ASP A N 1
ATOM 1876 C CA . ASP A 1 240 ? 37.905 -4.834 -7.743 1.00 66.44 240 ASP A CA 1
ATOM 1877 C C . ASP A 1 240 ? 37.603 -3.440 -8.331 1.00 66.44 240 ASP A C 1
ATOM 1879 O O . ASP A 1 240 ? 38.436 -2.864 -9.031 1.00 66.44 240 ASP A O 1
ATOM 1883 N N . LYS A 1 241 ? 36.390 -2.903 -8.129 1.00 64.69 241 LYS A N 1
ATOM 1884 C CA . LYS A 1 241 ? 35.905 -1.700 -8.849 1.00 64.69 241 LYS A CA 1
ATOM 1885 C C . LYS A 1 241 ? 35.137 -0.688 -7.993 1.00 64.69 241 LYS A C 1
ATOM 1887 O O . LYS A 1 241 ? 34.469 0.183 -8.546 1.00 64.69 241 LYS A O 1
ATOM 1892 N N . ILE A 1 242 ? 35.178 -0.808 -6.668 1.00 67.12 242 ILE A N 1
ATOM 1893 C CA . ILE A 1 242 ? 34.365 0.026 -5.775 1.00 67.12 242 ILE A CA 1
ATOM 1894 C C . ILE A 1 242 ? 35.206 1.126 -5.126 1.00 67.12 242 ILE A C 1
ATOM 1896 O O . ILE A 1 242 ? 36.368 0.927 -4.785 1.00 67.12 242 ILE A O 1
ATOM 1900 N N . ALA A 1 243 ? 34.564 2.281 -4.955 1.00 65.88 243 ALA A N 1
ATOM 1901 C CA . ALA A 1 243 ? 34.992 3.392 -4.117 1.00 65.88 243 ALA A CA 1
ATOM 1902 C C . ALA A 1 243 ? 35.487 2.924 -2.731 1.00 65.88 243 ALA A C 1
ATOM 1904 O O . ALA A 1 243 ? 34.868 2.077 -2.088 1.00 65.88 243 ALA A O 1
ATOM 1905 N N . ASP A 1 244 ? 36.591 3.490 -2.252 1.00 71.88 244 ASP A N 1
ATOM 1906 C CA . ASP A 1 244 ? 37.081 3.243 -0.896 1.00 71.88 244 ASP A CA 1
ATOM 1907 C C . ASP A 1 244 ? 36.124 3.809 0.175 1.00 71.88 244 ASP A C 1
ATOM 1909 O O . ASP A 1 244 ? 35.111 4.453 -0.117 1.00 71.88 244 ASP A O 1
ATOM 1913 N N . LYS A 1 245 ? 36.428 3.547 1.454 1.00 75.38 245 LYS A N 1
ATOM 1914 C CA . LYS A 1 245 ? 35.613 4.020 2.585 1.00 75.38 245 LYS A CA 1
ATOM 1915 C C . LYS A 1 245 ? 35.395 5.540 2.540 1.00 75.38 245 LYS A C 1
ATOM 1917 O O . LYS A 1 245 ? 34.289 6.000 2.813 1.00 75.38 245 LYS A O 1
ATOM 1922 N N . GLU A 1 246 ? 36.422 6.305 2.173 1.00 72.62 246 GLU A N 1
ATOM 1923 C CA . GLU A 1 246 ? 36.349 7.766 2.065 1.00 72.62 246 GLU A CA 1
ATOM 1924 C C . GLU A 1 246 ? 35.459 8.219 0.905 1.00 72.62 246 GLU A C 1
ATOM 1926 O O . GLU A 1 246 ? 34.690 9.172 1.040 1.00 72.62 246 GLU A O 1
ATOM 1931 N N . ALA A 1 247 ? 35.519 7.535 -0.235 1.00 73.38 247 ALA A N 1
ATOM 1932 C CA . ALA A 1 247 ? 34.642 7.808 -1.356 1.00 73.38 247 ALA A CA 1
ATOM 1933 C C . ALA A 1 247 ? 33.186 7.465 -1.020 1.00 73.38 247 ALA A C 1
ATOM 1935 O O . ALA A 1 247 ? 32.318 8.255 -1.361 1.00 73.38 247 ALA A O 1
ATOM 1936 N N . TRP A 1 248 ? 32.890 6.400 -0.267 1.00 75.19 248 TRP A N 1
ATOM 1937 C CA . TRP A 1 248 ? 31.519 6.144 0.208 1.00 75.19 248 TRP A CA 1
ATOM 1938 C C . TRP A 1 248 ? 30.999 7.190 1.192 1.00 75.19 248 TRP A C 1
ATOM 1940 O O . TRP A 1 248 ? 29.821 7.530 1.142 1.00 75.19 248 TRP A O 1
ATOM 1950 N N . GLN A 1 249 ? 31.866 7.759 2.030 1.00 70.12 249 GLN A N 1
ATOM 1951 C CA . GLN A 1 249 ? 31.511 8.907 2.869 1.00 70.12 249 GLN A CA 1
ATOM 1952 C C . GLN A 1 249 ? 31.246 10.173 2.039 1.00 70.12 249 GLN A C 1
ATOM 1954 O O . GLN A 1 249 ? 30.375 10.959 2.387 1.00 70.12 249 GLN A O 1
ATOM 1959 N N . LYS A 1 250 ? 31.944 10.366 0.912 1.00 69.25 250 LYS A N 1
ATOM 1960 C CA . LYS A 1 250 ? 31.660 11.451 -0.053 1.00 69.25 250 LYS A CA 1
ATOM 1961 C C . LYS A 1 250 ? 30.441 11.159 -0.934 1.00 69.25 250 LYS A C 1
ATOM 1963 O O . LYS A 1 250 ? 29.815 12.085 -1.442 1.00 69.25 250 LYS A O 1
ATOM 1968 N N . LEU A 1 251 ? 30.112 9.878 -1.112 1.00 66.75 251 LEU A N 1
ATOM 1969 C CA . LEU A 1 251 ? 28.874 9.398 -1.720 1.00 66.75 251 LEU A CA 1
ATOM 1970 C C . LEU A 1 251 ? 27.701 9.396 -0.732 1.00 66.75 251 LEU A C 1
ATOM 1972 O O . LEU A 1 251 ? 26.595 9.033 -1.138 1.00 66.75 251 LEU A O 1
ATOM 1976 N N . ALA A 1 252 ? 27.930 9.789 0.530 1.00 59.91 252 ALA A N 1
ATOM 1977 C CA . ALA A 1 252 ? 26.893 9.864 1.542 1.00 59.91 252 ALA A CA 1
ATOM 1978 C C . ALA A 1 252 ? 25.754 10.737 1.024 1.00 59.91 252 ALA A C 1
ATOM 1980 O O . ALA A 1 252 ? 25.911 11.897 0.635 1.00 59.91 252 ALA A O 1
ATOM 1981 N N . LEU A 1 253 ? 24.600 10.100 0.956 1.00 63.94 253 LEU A N 1
ATOM 1982 C CA . LEU A 1 253 ? 23.397 10.663 0.399 1.00 63.94 253 LEU A CA 1
ATOM 1983 C C . LEU A 1 253 ? 22.877 11.753 1.338 1.00 63.94 253 LEU A C 1
ATOM 1985 O O . LEU A 1 253 ? 22.730 11.521 2.534 1.00 63.94 253 LEU A O 1
ATOM 1989 N N . GLN A 1 254 ? 22.590 12.948 0.814 1.00 58.91 254 GLN A N 1
ATOM 1990 C CA . GLN A 1 254 ? 21.874 13.942 1.613 1.00 58.91 254 GLN A CA 1
ATOM 1991 C C . GLN A 1 254 ? 20.427 13.481 1.875 1.00 58.91 254 GLN A C 1
ATOM 1993 O O . GLN A 1 254 ? 19.856 12.750 1.047 1.00 58.91 254 GLN A O 1
ATOM 1998 N N . PRO A 1 255 ? 19.815 13.943 2.986 1.00 52.62 255 PRO A N 1
ATOM 1999 C CA . PRO A 1 255 ? 18.371 13.881 3.193 1.00 52.62 255 PRO A CA 1
ATOM 2000 C C . PRO A 1 255 ? 17.639 14.296 1.914 1.00 52.62 255 PRO A C 1
ATOM 2002 O O . PRO A 1 255 ? 17.997 15.324 1.343 1.00 52.62 255 PRO A O 1
ATOM 2005 N N . SER A 1 256 ? 16.630 13.532 1.476 1.00 51.91 256 SER A N 1
ATOM 2006 C CA . SER A 1 256 ? 15.819 13.720 0.250 1.00 51.91 256 SER A CA 1
ATOM 2007 C C . SER A 1 256 ? 16.280 13.052 -1.053 1.00 51.91 256 SER A C 1
ATOM 2009 O O . SER A 1 256 ? 15.530 13.091 -2.023 1.00 51.91 256 SER A O 1
ATOM 2011 N N . THR A 1 257 ? 17.434 12.386 -1.119 1.00 52.00 257 THR A N 1
ATOM 2012 C CA . THR A 1 257 ? 17.921 11.798 -2.392 1.00 52.00 257 THR A CA 1
ATOM 2013 C C . THR A 1 257 ? 17.173 10.536 -2.862 1.00 52.00 257 THR A C 1
ATOM 2015 O O . THR A 1 257 ? 17.252 10.188 -4.044 1.00 52.00 257 THR A O 1
ATOM 2018 N N . LEU A 1 258 ? 16.390 9.872 -2.000 1.00 53.34 258 LEU A N 1
ATOM 2019 C CA . LEU A 1 258 ? 15.468 8.790 -2.379 1.00 53.34 258 LEU A CA 1
ATOM 2020 C C . LEU A 1 258 ? 14.066 9.376 -2.659 1.00 53.34 258 LEU A C 1
ATOM 2022 O O . LEU A 1 258 ? 13.126 9.205 -1.893 1.00 53.34 258 LEU A O 1
ATOM 2026 N N . HIS A 1 259 ? 13.931 10.104 -3.771 1.00 49.72 259 HIS A N 1
ATOM 2027 C CA . HIS A 1 259 ? 12.825 11.019 -4.122 1.00 49.72 259 HIS A CA 1
ATOM 2028 C C . HIS A 1 259 ? 11.373 10.475 -4.228 1.00 49.72 259 HIS A C 1
ATOM 2030 O O . HIS A 1 259 ? 10.549 11.111 -4.879 1.00 49.72 259 HIS A O 1
ATOM 2036 N N . ASN A 1 260 ? 10.994 9.347 -3.622 1.00 52.91 260 ASN A N 1
ATOM 2037 C CA . ASN A 1 260 ? 9.587 8.905 -3.551 1.00 52.91 260 ASN A CA 1
ATOM 2038 C C . ASN A 1 260 ? 9.395 7.742 -2.564 1.00 52.91 260 ASN A C 1
ATOM 2040 O O . ASN A 1 260 ? 8.862 6.684 -2.906 1.00 52.91 260 ASN A O 1
ATOM 2044 N N . THR A 1 261 ? 9.888 7.878 -1.339 1.00 60.50 261 THR A N 1
ATOM 2045 C CA . THR A 1 261 ? 9.849 6.776 -0.379 1.00 60.50 261 THR A CA 1
ATOM 2046 C C . THR A 1 261 ? 8.493 6.700 0.301 1.00 60.50 261 THR A C 1
ATOM 2048 O O . THR A 1 261 ? 8.220 7.322 1.323 1.00 60.50 261 THR A O 1
ATOM 2051 N N . ASP A 1 262 ? 7.614 5.880 -0.272 1.00 71.50 262 ASP A N 1
ATOM 2052 C CA . ASP A 1 262 ? 6.673 5.182 0.584 1.00 71.50 262 ASP A CA 1
ATOM 2053 C C . ASP A 1 262 ? 7.428 4.259 1.558 1.00 71.50 262 ASP A C 1
ATOM 2055 O O . ASP A 1 262 ? 8.542 3.810 1.262 1.00 71.50 262 ASP A O 1
ATOM 2059 N N . LEU A 1 263 ? 6.848 3.972 2.732 1.00 76.06 263 LEU A N 1
ATOM 2060 C CA . LEU A 1 263 ? 7.487 3.094 3.718 1.00 76.06 263 LEU A CA 1
ATOM 2061 C C . LEU A 1 263 ? 7.918 1.756 3.093 1.00 76.06 263 LEU A C 1
ATOM 2063 O O . LEU A 1 263 ? 8.983 1.247 3.412 1.00 76.06 263 LEU A O 1
ATOM 2067 N N . SER A 1 264 ? 7.151 1.203 2.150 1.00 74.88 264 SER A N 1
ATOM 2068 C CA . SER A 1 264 ? 7.517 -0.035 1.454 1.00 74.88 264 SER A CA 1
ATOM 2069 C C . SER A 1 264 ? 8.820 0.081 0.653 1.00 74.88 264 SER A C 1
ATOM 2071 O O . SER A 1 264 ? 9.615 -0.859 0.628 1.00 74.88 264 SER A O 1
ATOM 2073 N N . SER A 1 265 ? 9.063 1.213 -0.008 1.00 76.19 265 SER A N 1
ATOM 2074 C CA . SER A 1 265 ? 10.305 1.479 -0.739 1.00 76.19 265 SER A CA 1
ATOM 2075 C C . SER A 1 265 ? 11.469 1.747 0.203 1.00 76.19 265 SER A C 1
ATOM 2077 O O . SER A 1 265 ? 12.572 1.272 -0.064 1.00 76.19 265 SER A O 1
ATOM 2079 N N . LEU A 1 266 ? 11.221 2.417 1.331 1.00 79.44 266 LEU A N 1
ATOM 2080 C CA . LEU A 1 266 ? 12.227 2.587 2.375 1.00 79.44 266 LEU A CA 1
ATOM 2081 C C . LEU A 1 266 ? 12.611 1.244 3.013 1.00 79.44 266 LEU A C 1
ATOM 2083 O O . LEU A 1 266 ? 13.793 0.949 3.139 1.00 79.44 266 LEU A O 1
ATOM 2087 N N . LEU A 1 267 ? 11.641 0.383 3.329 1.00 77.06 267 LEU A N 1
ATOM 2088 C CA . LEU A 1 267 ? 11.898 -0.966 3.841 1.00 77.06 267 LEU A CA 1
ATOM 2089 C C . LEU A 1 267 ? 12.712 -1.798 2.837 1.00 77.06 267 LEU A C 1
ATOM 2091 O O . LEU A 1 267 ? 13.648 -2.484 3.240 1.00 77.06 267 LEU A O 1
ATOM 2095 N N . ARG A 1 268 ? 12.438 -1.679 1.526 1.00 76.94 268 ARG A N 1
ATOM 2096 C CA . ARG A 1 268 ? 13.276 -2.281 0.465 1.00 76.94 268 ARG A CA 1
ATOM 2097 C C . ARG A 1 268 ? 14.700 -1.723 0.460 1.00 76.94 268 ARG A C 1
ATOM 2099 O O . ARG A 1 268 ? 15.639 -2.472 0.208 1.00 76.94 268 ARG A O 1
ATOM 2106 N N . ALA A 1 269 ? 14.882 -0.429 0.705 1.00 79.06 269 ALA A N 1
ATOM 2107 C CA . ALA A 1 269 ? 16.210 0.173 0.782 1.00 79.06 269 ALA A CA 1
ATOM 2108 C C . ALA A 1 269 ? 16.978 -0.325 2.017 1.00 79.06 269 ALA A C 1
ATOM 2110 O O . ALA A 1 269 ? 18.105 -0.796 1.876 1.00 79.06 269 ALA A O 1
ATOM 2111 N N . ILE A 1 270 ? 16.342 -0.316 3.193 1.00 78.06 270 ILE A N 1
ATOM 2112 C CA . ILE A 1 270 ? 16.904 -0.826 4.455 1.00 78.06 270 ILE A CA 1
ATOM 2113 C C . ILE A 1 270 ? 17.347 -2.279 4.280 1.00 78.06 270 ILE A C 1
ATOM 2115 O O . ILE A 1 270 ? 18.474 -2.634 4.602 1.00 78.06 270 ILE A O 1
ATOM 2119 N N . ALA A 1 271 ? 16.504 -3.108 3.679 1.00 76.19 271 ALA A N 1
ATOM 2120 C CA . ALA A 1 271 ? 16.820 -4.493 3.364 1.00 76.19 271 ALA A CA 1
ATOM 2121 C C . ALA A 1 271 ? 18.072 -4.693 2.517 1.00 76.19 271 ALA A C 1
ATOM 2123 O O . ALA A 1 271 ? 18.904 -5.553 2.805 1.00 76.19 271 ALA A O 1
ATOM 2124 N N . ARG A 1 272 ? 18.196 -3.901 1.449 1.00 80.31 272 ARG A N 1
ATOM 2125 C CA . ARG A 1 272 ? 19.335 -3.969 0.533 1.00 80.31 272 ARG A CA 1
ATOM 2126 C C . ARG A 1 272 ? 20.606 -3.535 1.246 1.00 80.31 272 ARG A C 1
ATOM 2128 O O . ARG A 1 272 ? 21.595 -4.255 1.178 1.00 80.31 272 ARG A O 1
ATOM 2135 N N . VAL A 1 273 ? 20.553 -2.416 1.971 1.00 80.62 273 VAL A N 1
ATOM 2136 C CA . VAL A 1 273 ? 21.681 -1.868 2.742 1.00 80.62 273 VAL A CA 1
ATOM 2137 C C . VAL A 1 273 ? 22.125 -2.840 3.832 1.00 80.62 273 VAL A C 1
ATOM 2139 O O . VAL A 1 273 ? 23.317 -3.062 4.004 1.00 80.62 273 VAL A O 1
ATOM 2142 N N . HIS A 1 274 ? 21.191 -3.463 4.547 1.00 77.38 274 HIS A N 1
ATOM 2143 C CA . HIS A 1 274 ? 21.504 -4.387 5.637 1.00 77.38 274 HIS A CA 1
ATOM 2144 C C . HIS A 1 274 ? 21.765 -5.830 5.185 1.00 77.38 274 HIS A C 1
ATOM 2146 O O . HIS A 1 274 ? 22.024 -6.678 6.034 1.00 77.38 274 HIS A O 1
ATOM 2152 N N . SER A 1 275 ? 21.768 -6.117 3.880 1.00 75.19 275 SER A N 1
ATOM 2153 C CA . SER A 1 275 ? 22.183 -7.418 3.341 1.00 75.19 275 SER A CA 1
ATOM 2154 C C . SER A 1 275 ? 23.600 -7.794 3.800 1.00 75.19 275 SER A C 1
ATOM 2156 O O . SER A 1 275 ? 24.475 -6.933 3.874 1.00 75.19 275 SER A O 1
ATOM 2158 N N . LEU A 1 276 ? 23.859 -9.085 4.051 1.00 74.88 276 LEU A N 1
ATOM 2159 C CA . LEU A 1 276 ? 25.182 -9.586 4.475 1.00 74.88 276 LEU A CA 1
ATOM 2160 C C . LEU A 1 276 ? 26.303 -9.289 3.469 1.00 74.88 276 LEU A C 1
ATOM 2162 O O . LEU A 1 276 ? 27.470 -9.227 3.835 1.00 74.88 276 LEU A O 1
ATOM 2166 N N . ILE A 1 277 ? 25.935 -9.115 2.202 1.00 81.94 277 ILE A N 1
ATOM 2167 C CA . ILE A 1 277 ? 26.860 -8.855 1.097 1.00 81.94 277 ILE A CA 1
ATOM 2168 C C . ILE A 1 277 ? 27.339 -7.393 1.105 1.00 81.94 277 ILE A C 1
ATOM 2170 O O . ILE A 1 277 ? 28.371 -7.082 0.517 1.00 81.94 277 ILE A O 1
ATOM 2174 N N . VAL A 1 278 ? 26.606 -6.489 1.766 1.00 82.56 278 VAL A N 1
ATOM 2175 C CA . VAL A 1 278 ? 26.945 -5.064 1.826 1.00 82.56 278 VAL A CA 1
ATOM 2176 C C . VAL A 1 278 ? 27.899 -4.803 3.001 1.00 82.56 278 VAL A C 1
ATOM 2178 O O . VAL A 1 278 ? 27.548 -5.083 4.153 1.00 82.56 278 VAL A O 1
ATOM 2181 N N . PRO A 1 279 ? 29.094 -4.234 2.757 1.00 85.06 279 PRO A N 1
ATOM 2182 C CA . PRO A 1 279 ? 30.063 -3.947 3.808 1.00 85.06 279 PRO A CA 1
ATOM 2183 C C . PRO A 1 279 ? 29.552 -2.966 4.867 1.00 85.06 279 PRO A C 1
ATOM 2185 O O . PRO A 1 279 ? 28.811 -2.027 4.573 1.00 85.06 279 PRO A O 1
ATOM 2188 N N . ALA A 1 280 ? 30.036 -3.118 6.103 1.00 83.25 280 ALA A N 1
ATOM 2189 C CA . ALA A 1 280 ? 29.624 -2.287 7.236 1.00 83.25 280 ALA A CA 1
ATOM 2190 C C . ALA A 1 280 ? 29.822 -0.779 7.002 1.00 83.25 280 ALA A C 1
ATOM 2192 O O . ALA A 1 280 ? 28.926 -0.000 7.316 1.00 83.25 280 ALA A O 1
ATOM 2193 N N . TYR A 1 281 ? 30.932 -0.379 6.374 1.00 82.56 281 TYR A N 1
ATOM 2194 C CA . TYR A 1 281 ? 31.228 1.032 6.111 1.00 82.56 281 TYR A CA 1
ATOM 2195 C C . TYR A 1 281 ? 30.224 1.698 5.153 1.00 82.56 281 TYR A C 1
ATOM 2197 O O . TYR A 1 281 ? 29.986 2.898 5.260 1.00 82.56 281 TYR A O 1
ATOM 2205 N N . VAL A 1 282 ? 29.612 0.933 4.238 1.00 84.00 282 VAL A N 1
ATOM 2206 C CA . VAL A 1 282 ? 28.558 1.431 3.337 1.00 84.00 282 VAL A CA 1
ATOM 2207 C C . VAL A 1 282 ? 27.269 1.652 4.116 1.00 84.00 282 VAL A C 1
ATOM 2209 O O . VAL A 1 282 ? 26.596 2.659 3.925 1.00 84.00 282 VAL A O 1
ATOM 2212 N N . ARG A 1 283 ? 26.945 0.734 5.035 1.00 83.19 283 ARG A N 1
ATOM 2213 C CA . ARG A 1 283 ? 25.777 0.866 5.916 1.00 83.19 283 ARG A CA 1
ATOM 2214 C C . ARG A 1 283 ? 25.890 2.121 6.768 1.00 83.19 283 ARG A C 1
ATOM 2216 O O . ARG A 1 283 ? 24.980 2.938 6.746 1.00 83.19 283 ARG A O 1
ATOM 2223 N N . GLU A 1 284 ? 27.028 2.300 7.437 1.00 82.69 284 GLU A N 1
ATOM 2224 C CA . GLU A 1 284 ? 27.326 3.481 8.258 1.00 82.69 284 GLU A CA 1
ATOM 2225 C C . GLU A 1 284 ? 27.184 4.788 7.465 1.00 82.69 284 GLU A C 1
ATOM 2227 O O . GLU A 1 284 ? 26.537 5.716 7.944 1.00 82.69 284 GLU A O 1
ATOM 2232 N N . ALA A 1 285 ? 27.711 4.843 6.236 1.00 82.00 285 ALA A N 1
ATOM 2233 C CA . ALA A 1 285 ? 27.631 6.029 5.380 1.00 82.00 285 ALA A CA 1
ATOM 2234 C C . ALA A 1 285 ? 26.197 6.392 4.940 1.00 82.00 285 ALA A C 1
ATOM 2236 O O . ALA A 1 285 ? 25.934 7.545 4.607 1.00 82.00 285 ALA A O 1
ATOM 2237 N N . LEU A 1 286 ? 25.266 5.429 4.930 1.00 83.31 286 LEU A N 1
ATOM 2238 C CA . LEU A 1 286 ? 23.879 5.631 4.491 1.00 83.31 286 LEU A CA 1
ATOM 2239 C C . LEU A 1 286 ? 22.886 5.817 5.645 1.00 83.31 286 LEU A C 1
ATOM 2241 O O . LEU A 1 286 ? 21.744 6.204 5.398 1.00 83.31 286 LEU A O 1
ATOM 2245 N N . MET A 1 287 ? 23.298 5.574 6.894 1.00 80.69 287 MET A N 1
ATOM 2246 C CA . MET A 1 287 ? 22.406 5.646 8.059 1.00 80.69 287 MET A CA 1
ATOM 2247 C C . MET A 1 287 ? 21.727 7.009 8.202 1.00 80.69 287 MET A C 1
ATOM 2249 O O . MET A 1 287 ? 20.535 7.071 8.482 1.00 80.69 287 MET A O 1
ATOM 2253 N N . GLU A 1 288 ? 22.460 8.104 7.994 1.00 80.31 288 GLU A N 1
ATOM 2254 C CA . GLU A 1 288 ? 21.911 9.454 8.150 1.00 80.31 288 GLU A CA 1
ATOM 2255 C C . GLU A 1 288 ? 20.810 9.759 7.127 1.00 80.31 288 GLU A C 1
ATOM 2257 O O . GLU A 1 288 ? 19.744 10.254 7.501 1.00 80.31 288 GLU A O 1
ATOM 2262 N N . ALA A 1 289 ? 21.030 9.386 5.863 1.00 80.25 289 ALA A N 1
ATOM 2263 C CA . ALA A 1 289 ? 20.041 9.520 4.798 1.00 80.25 289 ALA A CA 1
ATOM 2264 C C . ALA A 1 289 ? 18.780 8.702 5.104 1.00 80.25 289 ALA A C 1
ATOM 2266 O O . ALA A 1 289 ? 17.666 9.218 5.031 1.00 80.25 289 ALA A O 1
ATOM 2267 N N . LEU A 1 290 ? 18.960 7.445 5.526 1.00 83.12 290 LEU A N 1
ATOM 2268 C CA . LEU A 1 290 ? 17.857 6.553 5.883 1.00 83.12 290 LEU A CA 1
ATOM 2269 C C . LEU A 1 290 ? 17.052 7.078 7.080 1.00 83.12 290 LEU A C 1
ATOM 2271 O O . LEU A 1 290 ? 15.829 6.956 7.079 1.00 83.12 290 LEU A O 1
ATOM 2275 N N . SER A 1 291 ? 17.704 7.682 8.082 1.00 84.44 291 SER A N 1
ATOM 2276 C CA . SER A 1 291 ? 17.014 8.301 9.222 1.00 84.44 291 SER A CA 1
ATOM 2277 C C . SER A 1 291 ? 16.163 9.488 8.780 1.00 84.44 291 SER A C 1
ATOM 2279 O O . SER A 1 291 ? 15.012 9.624 9.196 1.00 84.44 291 SER A O 1
ATOM 2281 N N . ALA A 1 292 ? 16.706 10.345 7.914 1.00 82.75 292 ALA A N 1
ATOM 2282 C CA . ALA A 1 292 ? 15.970 11.492 7.403 1.00 82.75 292 ALA A CA 1
ATOM 2283 C C . ALA A 1 292 ? 14.773 11.067 6.535 1.00 82.75 292 ALA A C 1
ATOM 2285 O O . ALA A 1 292 ? 13.672 11.592 6.701 1.00 82.75 292 ALA A O 1
ATOM 2286 N N . ASP A 1 293 ? 14.954 10.069 5.669 1.00 83.38 293 ASP A N 1
ATOM 2287 C CA . ASP A 1 293 ? 13.876 9.533 4.834 1.00 83.38 293 ASP A CA 1
ATOM 2288 C C . ASP A 1 293 ? 12.803 8.815 5.668 1.00 83.38 293 ASP A C 1
ATOM 2290 O O . ASP A 1 293 ? 11.613 8.893 5.352 1.00 83.38 293 ASP A O 1
ATOM 2294 N N . LEU A 1 294 ? 13.184 8.175 6.779 1.00 86.38 294 LEU A N 1
ATOM 2295 C CA . LEU A 1 294 ? 12.231 7.612 7.735 1.00 86.38 294 LEU A CA 1
ATOM 2296 C C . LEU A 1 294 ? 11.387 8.702 8.407 1.00 86.38 294 LEU A C 1
ATOM 2298 O O . LEU A 1 294 ? 10.169 8.557 8.527 1.00 86.38 294 LEU A O 1
ATOM 2302 N N . TRP A 1 295 ? 12.004 9.818 8.796 1.00 87.12 295 TRP A N 1
ATOM 2303 C CA . TRP A 1 295 ? 11.266 10.959 9.339 1.00 87.12 295 TRP A CA 1
ATOM 2304 C C . TRP A 1 295 ? 10.312 11.582 8.314 1.00 87.12 295 TRP A C 1
ATOM 2306 O O . TRP A 1 295 ? 9.172 11.932 8.642 1.00 87.12 295 TRP A O 1
ATOM 2316 N N . LEU A 1 296 ? 10.733 11.674 7.049 1.00 85.00 296 LEU A N 1
ATOM 2317 C CA . LEU A 1 296 ? 9.858 12.086 5.950 1.00 85.00 296 LEU A CA 1
ATOM 2318 C C . LEU A 1 296 ? 8.673 11.126 5.792 1.00 85.00 296 LEU A C 1
ATOM 2320 O O . LEU A 1 296 ? 7.543 11.586 5.634 1.00 85.00 296 LEU A O 1
ATOM 2324 N N . CYS A 1 297 ? 8.885 9.814 5.933 1.00 84.69 297 CYS A N 1
ATOM 2325 C CA . CYS A 1 297 ? 7.786 8.848 5.937 1.00 84.69 297 CYS A CA 1
ATOM 2326 C C . CYS A 1 297 ? 6.795 9.131 7.078 1.00 84.69 297 CYS A C 1
ATOM 2328 O O . CYS A 1 297 ? 5.588 9.182 6.844 1.00 84.69 297 CYS A O 1
ATOM 2330 N N . TYR A 1 298 ? 7.273 9.377 8.301 1.00 88.06 298 TYR A N 1
ATOM 2331 C CA . TYR A 1 298 ? 6.388 9.668 9.435 1.00 88.06 298 TYR A CA 1
ATOM 2332 C C . TYR A 1 298 ? 5.643 10.995 9.309 1.00 88.06 298 TYR A C 1
ATOM 2334 O O . TYR A 1 298 ? 4.494 11.084 9.741 1.00 88.06 298 TYR A O 1
ATOM 2342 N N . SER A 1 299 ? 6.265 12.018 8.730 1.00 85.94 299 SER A N 1
ATOM 2343 C CA . SER A 1 299 ? 5.677 13.357 8.632 1.00 85.94 299 SER A CA 1
ATOM 2344 C C . SER A 1 299 ? 4.759 13.537 7.420 1.00 85.94 299 SER A C 1
ATOM 2346 O O . SER A 1 299 ? 3.750 14.235 7.525 1.00 85.94 299 SER A O 1
ATOM 2348 N N . ALA A 1 300 ? 5.068 12.902 6.286 1.00 83.25 300 ALA A N 1
ATOM 2349 C CA . ALA A 1 300 ? 4.340 13.099 5.033 1.00 83.25 300 ALA A CA 1
ATOM 2350 C C . ALA A 1 300 ? 3.283 12.020 4.751 1.00 83.25 300 ALA A C 1
ATOM 2352 O O . ALA A 1 300 ? 2.302 12.300 4.054 1.00 83.25 300 ALA A O 1
ATOM 2353 N N . GLN A 1 301 ? 3.451 10.788 5.251 1.00 82.31 301 GLN A N 1
ATOM 2354 C CA . GLN A 1 301 ? 2.512 9.712 4.930 1.00 82.31 301 GLN A CA 1
ATOM 2355 C C . GLN A 1 301 ? 1.251 9.743 5.807 1.00 82.31 301 GLN A C 1
ATOM 2357 O O . GLN A 1 301 ? 1.336 9.943 7.023 1.00 82.31 301 GLN A O 1
ATOM 2362 N N . PRO A 1 302 ? 0.065 9.458 5.232 1.00 84.75 302 PRO A N 1
ATOM 2363 C CA . PRO A 1 302 ? -1.134 9.216 6.025 1.00 84.75 302 PRO A CA 1
ATOM 2364 C C . PRO A 1 302 ? -0.937 8.032 6.988 1.00 84.75 302 PRO A C 1
ATOM 2366 O O . PRO A 1 302 ? -0.211 7.087 6.678 1.00 84.75 302 PRO A O 1
ATOM 2369 N N . ASN A 1 303 ? -1.636 8.043 8.127 1.00 86.06 303 ASN A N 1
ATOM 2370 C CA . ASN A 1 303 ? -1.437 7.033 9.174 1.00 86.06 303 ASN A CA 1
ATOM 2371 C C . ASN A 1 303 ? -1.761 5.600 8.740 1.00 86.06 303 ASN A C 1
ATOM 2373 O O . ASN A 1 303 ? -1.134 4.643 9.186 1.00 86.06 303 ASN A O 1
ATOM 2377 N N . GLU A 1 304 ? -2.753 5.442 7.868 1.00 82.00 304 GLU A N 1
ATOM 2378 C CA . GLU A 1 304 ? -3.271 4.123 7.524 1.00 82.00 304 GLU A CA 1
ATOM 2379 C C . GLU A 1 304 ? -2.327 3.287 6.634 1.00 82.00 304 GLU A C 1
ATOM 2381 O O . GLU A 1 304 ? -2.069 2.136 6.986 1.00 82.00 304 GLU A O 1
ATOM 2386 N N . PRO A 1 305 ? -1.754 3.811 5.530 1.00 76.69 305 PRO A N 1
ATOM 2387 C CA . PRO A 1 305 ? -0.721 3.100 4.771 1.00 76.69 305 PRO A CA 1
ATOM 2388 C C . PRO A 1 305 ? 0.461 2.623 5.626 1.00 76.69 305 PRO A C 1
ATOM 2390 O O . PRO A 1 305 ? 0.952 1.507 5.429 1.00 76.69 305 PRO A O 1
ATOM 2393 N N . LEU A 1 306 ? 0.890 3.439 6.596 1.00 79.88 306 LEU A N 1
ATOM 2394 C CA . LEU A 1 306 ? 1.964 3.082 7.522 1.00 79.88 306 LEU A CA 1
ATOM 2395 C C . LEU A 1 306 ? 1.539 1.917 8.431 1.00 79.88 306 LEU A C 1
ATOM 2397 O O . LEU A 1 306 ? 2.251 0.920 8.532 1.00 79.88 306 LEU A O 1
ATOM 2401 N N . ALA A 1 307 ? 0.342 2.004 9.025 1.00 77.50 307 ALA A N 1
ATOM 2402 C CA . ALA A 1 307 ? -0.228 0.960 9.883 1.00 77.50 307 ALA A CA 1
ATOM 2403 C C . ALA A 1 307 ? -0.343 -0.384 9.168 1.00 77.50 307 ALA A C 1
ATOM 2405 O O . ALA A 1 307 ? -0.071 -1.426 9.760 1.00 77.50 307 ALA A O 1
ATOM 2406 N N . MET A 1 308 ? -0.732 -0.358 7.895 1.00 74.38 308 MET A N 1
ATOM 2407 C CA . MET A 1 308 ? -0.829 -1.556 7.071 1.00 74.38 308 MET A CA 1
ATOM 2408 C C . MET A 1 308 ? 0.529 -2.172 6.771 1.00 74.38 308 MET A C 1
ATOM 2410 O O . MET A 1 308 ? 0.688 -3.379 6.922 1.00 74.38 308 MET A O 1
ATOM 2414 N N . SER A 1 309 ? 1.505 -1.347 6.393 1.00 73.81 309 SER A N 1
ATOM 2415 C CA . SER A 1 309 ? 2.849 -1.826 6.068 1.00 73.81 309 SER A CA 1
ATOM 2416 C C . SER A 1 309 ? 3.510 -2.477 7.284 1.00 73.81 309 SER A C 1
ATOM 2418 O O . SER A 1 309 ? 4.028 -3.577 7.185 1.00 73.81 309 SER A O 1
ATOM 2420 N N . LEU A 1 310 ? 3.428 -1.860 8.464 1.00 73.69 310 LEU A N 1
ATOM 2421 C CA . LEU A 1 310 ? 4.060 -2.401 9.674 1.00 73.69 310 LEU A CA 1
ATOM 2422 C C . LEU A 1 310 ? 3.435 -3.720 10.159 1.00 73.69 310 LEU A C 1
ATOM 2424 O O . LEU A 1 310 ? 4.106 -4.507 10.824 1.00 73.69 310 LEU A O 1
ATOM 2428 N N . LYS A 1 311 ? 2.160 -3.964 9.835 1.00 67.69 311 LYS A N 1
ATOM 2429 C CA . LYS A 1 311 ? 1.438 -5.189 10.200 1.00 67.69 311 LYS A CA 1
ATOM 2430 C C . LYS A 1 311 ? 1.674 -6.367 9.274 1.00 67.69 311 LYS A C 1
ATOM 2432 O O . LYS A 1 311 ? 1.396 -7.493 9.681 1.00 67.69 311 LYS A O 1
ATOM 2437 N N . ASP A 1 312 ? 2.094 -6.121 8.040 1.00 66.25 312 ASP A N 1
ATOM 2438 C CA . ASP A 1 312 ? 2.282 -7.191 7.072 1.00 66.25 312 ASP A CA 1
ATOM 2439 C C . ASP A 1 312 ? 3.510 -8.020 7.467 1.00 66.25 312 ASP A C 1
ATOM 2441 O O . ASP A 1 312 ? 4.651 -7.625 7.216 1.00 66.25 312 ASP A O 1
ATOM 2445 N N . SER A 1 313 ? 3.276 -9.171 8.113 1.00 52.41 313 SER A N 1
ATOM 2446 C CA . SER A 1 313 ? 4.343 -10.070 8.567 1.00 52.41 313 SER A CA 1
ATOM 2447 C C . SER A 1 313 ? 5.240 -10.498 7.412 1.00 52.41 313 SER A C 1
ATOM 2449 O O . SER A 1 313 ? 6.435 -10.664 7.612 1.00 52.41 313 SER A O 1
ATOM 2451 N N . ARG A 1 314 ? 4.717 -10.557 6.178 1.00 55.56 314 ARG A N 1
ATOM 2452 C CA . ARG A 1 314 ? 5.478 -10.952 4.984 1.00 55.56 314 ARG A CA 1
ATOM 2453 C C . ARG A 1 314 ? 6.633 -10.009 4.688 1.00 55.56 314 ARG A C 1
ATOM 2455 O O . ARG A 1 314 ? 7.634 -10.449 4.127 1.00 55.56 314 ARG A O 1
ATOM 2462 N N . LEU A 1 315 ? 6.510 -8.731 5.058 1.00 54.12 315 LEU A N 1
ATOM 2463 C CA . LEU A 1 315 ? 7.618 -7.788 4.946 1.00 54.12 315 LEU A CA 1
ATOM 2464 C C . LEU A 1 315 ? 8.763 -8.177 5.880 1.00 54.12 315 LEU A C 1
ATOM 2466 O O . LEU A 1 315 ? 9.911 -7.987 5.511 1.00 54.12 315 LEU A O 1
ATOM 2470 N N . TRP A 1 316 ? 8.468 -8.743 7.049 1.00 57.88 316 TRP A N 1
ATOM 2471 C CA . TRP A 1 316 ? 9.448 -9.109 8.073 1.00 57.88 316 TRP A CA 1
ATOM 2472 C C . TRP A 1 316 ? 9.955 -10.553 7.926 1.00 57.88 316 TRP A C 1
ATOM 2474 O O . TRP A 1 316 ? 11.144 -10.811 8.117 1.00 57.88 316 TRP A O 1
ATOM 2484 N N . ASP A 1 317 ? 9.079 -11.470 7.509 1.00 52.09 317 ASP A N 1
ATOM 2485 C CA . ASP A 1 317 ? 9.339 -12.901 7.305 1.00 52.09 317 ASP A CA 1
ATOM 2486 C C . ASP A 1 317 ? 10.225 -13.163 6.071 1.00 52.09 317 ASP A C 1
ATOM 2488 O O . ASP A 1 317 ? 10.907 -14.185 5.981 1.00 52.09 317 ASP A O 1
ATOM 2492 N N . ALA A 1 318 ? 10.267 -12.227 5.116 1.00 48.88 318 ALA A N 1
ATOM 2493 C CA . ALA A 1 318 ? 11.089 -12.333 3.912 1.00 48.88 318 ALA A CA 1
ATOM 2494 C C . ALA A 1 318 ? 12.602 -12.126 4.149 1.00 48.88 318 ALA A C 1
ATOM 2496 O O . ALA A 1 318 ? 13.370 -12.200 3.190 1.00 48.88 318 ALA A O 1
ATOM 2497 N N . TYR A 1 319 ? 13.051 -11.936 5.400 1.00 49.81 319 TYR A N 1
ATOM 2498 C CA . TYR A 1 319 ? 14.464 -11.742 5.763 1.00 49.81 319 TYR A CA 1
ATOM 2499 C C . TYR A 1 319 ? 15.081 -12.892 6.580 1.00 49.81 319 TYR A C 1
ATOM 2501 O O . TYR A 1 319 ? 15.523 -12.680 7.711 1.00 49.81 319 TYR A O 1
ATOM 2509 N N . PRO A 1 320 ? 15.211 -14.110 6.025 1.00 43.84 320 PRO A N 1
ATOM 2510 C CA . PRO A 1 320 ? 15.915 -15.193 6.710 1.00 43.84 320 PRO A CA 1
ATOM 2511 C C . PRO A 1 320 ? 17.443 -14.987 6.751 1.00 43.84 320 PRO A C 1
ATOM 2513 O O . PRO A 1 320 ? 18.123 -15.581 7.586 1.00 43.84 320 PRO A O 1
ATOM 2516 N N . ALA A 1 321 ? 17.996 -14.133 5.878 1.00 39.97 321 ALA A N 1
ATOM 2517 C CA . ALA A 1 321 ? 19.434 -14.059 5.604 1.00 39.97 321 ALA A CA 1
ATOM 2518 C C . ALA A 1 321 ? 20.301 -13.436 6.715 1.00 39.97 321 ALA A C 1
ATOM 2520 O O . ALA A 1 321 ? 21.517 -13.493 6.615 1.00 39.97 321 ALA A O 1
ATOM 2521 N N . LEU A 1 322 ? 19.726 -12.850 7.768 1.00 40.28 322 LEU A N 1
ATOM 2522 C CA . LEU A 1 322 ? 20.492 -12.168 8.825 1.00 40.28 322 LEU A CA 1
ATOM 2523 C C . LEU A 1 322 ? 20.500 -12.913 10.176 1.00 40.28 322 LEU A C 1
ATOM 2525 O O . LEU A 1 322 ? 21.112 -12.444 11.134 1.00 40.28 322 LEU A O 1
ATOM 2529 N N . ASN A 1 323 ? 19.874 -14.091 10.259 1.00 37.41 323 ASN A N 1
ATOM 2530 C CA . ASN A 1 323 ? 19.776 -14.875 11.499 1.00 37.41 323 ASN A CA 1
ATOM 2531 C C . ASN A 1 323 ? 21.113 -15.485 11.984 1.00 37.41 323 ASN A C 1
ATOM 2533 O O . ASN A 1 323 ? 21.138 -16.124 13.034 1.00 37.41 323 ASN A O 1
ATOM 2537 N N . SER A 1 324 ? 22.222 -15.312 11.255 1.00 37.53 324 SER A N 1
ATOM 2538 C CA . SER A 1 324 ? 23.548 -15.840 11.619 1.00 37.53 324 SER A CA 1
ATOM 2539 C C . SER A 1 324 ? 24.436 -14.867 12.408 1.00 37.53 324 SER A C 1
ATOM 2541 O O . SER A 1 324 ? 25.453 -15.292 12.949 1.00 37.53 324 SER A O 1
ATOM 2543 N N . LEU A 1 325 ? 24.056 -13.591 12.546 1.00 39.44 325 LEU A N 1
ATOM 2544 C CA . LEU A 1 325 ? 24.885 -12.575 13.219 1.00 39.44 325 LEU A CA 1
ATOM 2545 C C . LEU A 1 325 ? 24.955 -12.708 14.751 1.00 39.44 325 LEU A C 1
ATOM 2547 O O . LEU A 1 325 ? 25.722 -11.986 15.377 1.00 39.44 325 LEU A O 1
ATOM 2551 N N . SER A 1 326 ? 24.208 -13.626 15.377 1.00 32.41 326 SER A N 1
ATOM 2552 C CA . SER A 1 326 ? 24.262 -13.810 16.838 1.00 32.41 326 SER A CA 1
ATOM 2553 C C . SER A 1 326 ? 25.385 -14.744 17.317 1.00 32.41 326 SER A C 1
ATOM 2555 O O . SER A 1 326 ? 25.416 -15.070 18.503 1.00 32.41 326 SER A O 1
ATOM 2557 N N . LYS A 1 327 ? 26.275 -15.226 16.432 1.00 36.44 327 LYS A N 1
ATOM 2558 C CA . LYS A 1 327 ? 27.349 -16.166 16.812 1.00 36.44 327 LYS A CA 1
ATOM 2559 C C . LYS A 1 327 ? 28.781 -15.654 16.676 1.00 36.44 327 LYS A C 1
ATOM 2561 O O . LYS A 1 327 ? 29.671 -16.293 17.222 1.00 36.44 327 LYS A O 1
ATOM 2566 N N . GLU A 1 328 ? 29.027 -14.509 16.053 1.00 35.81 328 GLU A N 1
ATOM 2567 C CA . GLU A 1 328 ? 30.386 -13.961 15.967 1.00 35.81 328 GLU A CA 1
ATOM 2568 C C . GLU A 1 328 ? 30.566 -12.834 16.979 1.00 35.81 328 GLU A C 1
ATOM 2570 O O . GLU A 1 328 ? 30.239 -11.676 16.735 1.00 35.81 328 GLU A O 1
ATOM 2575 N N . GLY A 1 329 ? 31.054 -13.199 18.162 1.00 34.41 329 GLY A N 1
ATOM 2576 C CA . GLY A 1 329 ? 31.368 -12.225 19.200 1.00 34.41 329 GLY A CA 1
ATOM 2577 C C . GLY A 1 329 ? 31.670 -12.830 20.560 1.00 34.41 329 GLY A C 1
ATOM 2578 O O . GLY A 1 329 ? 31.199 -12.290 21.556 1.00 34.41 329 GLY A O 1
ATOM 2579 N N . LYS A 1 330 ? 32.395 -13.956 20.625 1.00 29.97 330 LYS A N 1
ATOM 2580 C CA . LYS A 1 330 ? 33.012 -14.450 21.869 1.00 29.97 330 LYS A CA 1
ATOM 2581 C C . LYS A 1 330 ? 34.100 -15.502 21.609 1.00 29.97 330 LYS A C 1
ATOM 2583 O O . LYS A 1 330 ? 34.107 -16.547 22.239 1.00 29.97 330 LYS A O 1
ATOM 2588 N N . ASP A 1 331 ? 35.048 -15.196 20.727 1.00 31.73 331 ASP A N 1
ATOM 2589 C CA . ASP A 1 331 ? 36.311 -15.937 20.695 1.00 31.73 331 ASP A CA 1
ATOM 2590 C C . ASP A 1 331 ? 37.378 -15.121 21.425 1.00 31.73 331 ASP A C 1
ATOM 2592 O O . ASP A 1 331 ? 37.905 -14.132 20.918 1.00 31.73 331 ASP A O 1
ATOM 2596 N N . SER A 1 332 ? 37.661 -15.544 22.656 1.00 27.83 332 SER A N 1
ATOM 2597 C CA . SER A 1 332 ? 38.921 -15.275 23.344 1.00 27.83 332 SER A CA 1
ATOM 2598 C C . SER A 1 332 ? 39.565 -16.639 23.644 1.00 27.83 332 SER A C 1
ATOM 2600 O O . SER A 1 332 ? 38.834 -17.566 24.001 1.00 27.83 332 SER A O 1
ATOM 2602 N N . PRO A 1 333 ? 40.885 -16.811 23.454 1.00 34.69 333 PRO A N 1
ATOM 2603 C CA . PRO A 1 333 ? 41.510 -18.129 23.360 1.00 34.69 333 PRO A CA 1
ATOM 2604 C C . PRO A 1 333 ? 41.997 -18.686 24.712 1.00 34.69 333 PRO A C 1
ATOM 2606 O O . PRO A 1 333 ? 42.311 -17.922 25.621 1.00 34.69 333 PRO A O 1
ATOM 2609 N N . MET A 1 334 ? 42.181 -20.019 24.742 1.00 30.03 334 MET A N 1
ATOM 2610 C CA . MET A 1 334 ? 42.798 -20.871 25.788 1.00 30.03 334 MET A CA 1
ATOM 2611 C C . MET A 1 334 ? 41.926 -21.137 27.035 1.00 30.03 334 MET A C 1
ATOM 2613 O O . MET A 1 334 ? 41.314 -20.225 27.566 1.00 30.03 334 MET A O 1
ATOM 2617 N N . THR A 1 335 ? 41.762 -22.361 27.558 1.00 28.38 335 THR A N 1
ATOM 2618 C CA . THR A 1 335 ? 42.659 -23.535 27.681 1.00 28.38 335 THR A CA 1
ATOM 2619 C C . THR A 1 335 ? 41.851 -24.830 27.910 1.00 28.38 335 THR A C 1
ATOM 2621 O O . THR A 1 335 ? 40.688 -24.781 28.300 1.00 28.38 335 THR A O 1
ATOM 2624 N N . ASP A 1 336 ? 42.509 -25.971 27.692 1.00 27.12 336 ASP A N 1
ATOM 2625 C CA . ASP A 1 336 ? 42.013 -27.352 27.740 1.00 27.12 336 ASP A CA 1
ATOM 2626 C C . ASP A 1 336 ? 41.391 -27.869 29.061 1.00 27.12 336 ASP A C 1
ATOM 2628 O O . ASP A 1 336 ? 41.803 -27.511 30.163 1.00 27.12 336 ASP A O 1
ATOM 2632 N N . ALA A 1 337 ? 40.537 -28.885 28.856 1.00 29.97 337 ALA A N 1
ATOM 2633 C CA . ALA A 1 337 ? 40.323 -30.112 29.642 1.00 29.97 337 ALA A CA 1
ATOM 2634 C C . ALA A 1 337 ? 39.199 -30.213 30.707 1.00 29.97 337 ALA A C 1
ATOM 2636 O O . ALA A 1 337 ? 39.282 -29.703 31.820 1.00 29.97 337 ALA A O 1
ATOM 2637 N N . SER A 1 338 ? 38.289 -31.148 30.386 1.00 26.70 338 SER A N 1
ATOM 2638 C CA . SER A 1 338 ? 37.673 -32.197 31.229 1.00 26.70 338 SER A CA 1
ATOM 2639 C C . SER A 1 338 ? 36.242 -32.027 31.787 1.00 26.70 338 SER A C 1
ATOM 2641 O O . SER A 1 338 ? 35.967 -31.204 32.647 1.00 26.70 338 SER A O 1
ATOM 2643 N N . ASN A 1 339 ? 35.397 -32.941 31.283 1.00 27.55 339 ASN A N 1
ATOM 2644 C CA . ASN A 1 339 ? 34.321 -33.746 31.883 1.00 27.55 339 ASN A CA 1
ATOM 2645 C C . ASN A 1 339 ? 33.092 -33.144 32.595 1.00 27.55 339 ASN A C 1
ATOM 2647 O O . ASN A 1 339 ? 33.183 -32.414 33.571 1.00 27.55 339 ASN A O 1
ATOM 2651 N N . ASP A 1 340 ? 31.949 -33.679 32.138 1.00 27.08 340 ASP A N 1
ATOM 2652 C CA . ASP A 1 340 ? 30.728 -34.068 32.856 1.00 27.08 340 ASP A CA 1
ATOM 2653 C C . ASP A 1 340 ? 30.045 -33.063 33.792 1.00 27.08 340 ASP A C 1
ATOM 2655 O O . ASP A 1 340 ? 30.424 -32.896 34.945 1.00 27.08 340 ASP A O 1
ATOM 2659 N N . ALA A 1 341 ? 28.884 -32.568 33.351 1.00 27.44 341 ALA A N 1
ATOM 2660 C CA . ALA A 1 341 ? 27.623 -32.783 34.067 1.00 27.44 341 ALA A CA 1
ATOM 2661 C C . ALA A 1 341 ? 26.438 -32.278 33.235 1.00 27.44 341 ALA A C 1
ATOM 2663 O O . ALA A 1 341 ? 26.353 -31.108 32.863 1.00 27.44 341 ALA A O 1
ATOM 2664 N N . ALA A 1 342 ? 25.485 -33.175 32.992 1.00 35.28 342 ALA A N 1
ATOM 2665 C CA . ALA A 1 342 ? 24.139 -32.830 32.579 1.00 35.28 342 ALA A CA 1
ATOM 2666 C C . ALA A 1 342 ? 23.462 -31.981 33.667 1.00 35.28 342 ALA A C 1
ATOM 2668 O O . ALA A 1 342 ? 23.250 -32.459 34.780 1.00 35.28 342 ALA A O 1
ATOM 2669 N N . VAL A 1 343 ? 23.076 -30.750 33.332 1.00 30.27 343 VAL A N 1
ATOM 2670 C CA . VAL A 1 343 ? 22.078 -29.977 34.079 1.00 30.27 343 VAL A CA 1
ATOM 2671 C C . VAL A 1 343 ? 21.169 -29.302 33.061 1.00 30.27 343 VAL A C 1
ATOM 2673 O O . VAL A 1 343 ? 21.627 -28.574 32.183 1.00 30.27 343 VAL A O 1
ATOM 2676 N N . GLY A 1 344 ? 19.878 -29.620 33.158 1.00 34.75 344 GLY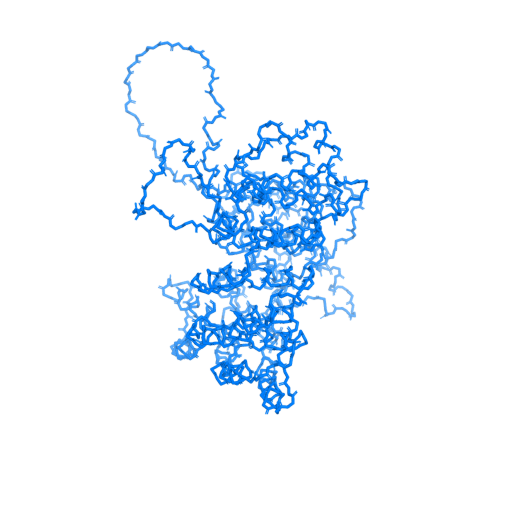 A N 1
ATOM 2677 C CA . GLY A 1 344 ? 18.831 -29.089 32.301 1.00 34.75 344 GLY A CA 1
ATOM 2678 C C . GLY A 1 344 ? 18.761 -27.567 32.373 1.00 34.75 344 GLY A C 1
ATOM 2679 O O . GLY A 1 344 ? 18.679 -26.987 33.453 1.00 34.75 344 GLY A O 1
ATOM 2680 N N . GLY A 1 345 ? 18.778 -26.942 31.201 1.00 24.89 345 GLY A N 1
ATOM 2681 C CA . GLY A 1 345 ? 18.380 -25.558 31.008 1.00 24.89 345 GLY A CA 1
ATOM 2682 C C . GLY A 1 345 ? 17.017 -25.546 30.337 1.00 24.89 345 GLY A C 1
ATOM 2683 O O . GLY A 1 345 ? 16.899 -25.922 29.173 1.00 24.89 345 GLY A O 1
ATOM 2684 N N . ASP A 1 346 ? 16.006 -25.155 31.104 1.00 27.91 346 ASP A N 1
ATOM 2685 C CA . ASP A 1 346 ? 14.673 -24.782 30.647 1.00 27.91 346 ASP A CA 1
ATOM 2686 C C . ASP A 1 346 ? 14.812 -23.613 29.658 1.00 27.91 346 ASP A C 1
ATOM 2688 O O . ASP A 1 346 ? 15.020 -22.461 30.037 1.00 27.91 346 ASP A O 1
ATOM 2692 N N . GLY A 1 347 ? 14.850 -23.943 28.369 1.00 26.16 347 GLY A N 1
ATOM 2693 C CA . GLY A 1 347 ? 14.951 -22.973 27.292 1.00 26.16 347 GLY A CA 1
ATOM 2694 C C . GLY A 1 347 ? 13.564 -22.449 26.969 1.00 26.16 347 GLY A C 1
ATOM 2695 O O . GLY A 1 347 ? 12.870 -23.018 26.126 1.00 26.16 347 GLY A O 1
ATOM 2696 N N . THR A 1 348 ? 13.170 -21.346 27.603 1.00 26.27 348 THR A N 1
ATOM 2697 C CA . THR A 1 348 ? 12.153 -20.467 27.028 1.00 26.27 348 THR A CA 1
ATOM 2698 C C . THR A 1 348 ? 12.540 -20.195 25.570 1.00 26.27 348 THR A C 1
ATOM 2700 O O . THR A 1 348 ? 13.705 -19.889 25.300 1.00 26.27 348 THR A O 1
ATOM 2703 N N . PRO A 1 349 ? 11.625 -20.354 24.598 1.00 27.52 349 PRO A N 1
ATOM 2704 C CA . PRO A 1 349 ? 11.954 -20.079 23.210 1.00 27.52 349 PRO A CA 1
ATOM 2705 C C . PRO A 1 349 ? 12.309 -18.595 23.107 1.00 27.52 349 PRO A C 1
ATOM 2707 O O . PRO A 1 349 ? 11.431 -17.740 23.208 1.00 27.52 349 PRO A O 1
ATOM 2710 N N . GLU A 1 350 ? 13.597 -18.280 22.947 1.00 31.06 350 GLU A N 1
ATOM 2711 C CA . GLU A 1 350 ? 14.037 -16.939 22.572 1.00 31.06 350 GLU A CA 1
ATOM 2712 C C . GLU A 1 350 ? 13.275 -16.558 21.304 1.00 31.06 350 GLU A C 1
ATOM 2714 O O . GLU A 1 350 ? 13.459 -17.152 20.236 1.00 31.06 350 GLU A O 1
ATOM 2719 N N . ILE A 1 351 ? 12.375 -15.584 21.435 1.00 39.06 351 ILE A N 1
ATOM 2720 C CA . ILE A 1 351 ? 11.654 -14.996 20.314 1.00 39.06 351 ILE A CA 1
ATOM 2721 C C . ILE A 1 351 ? 12.713 -14.290 19.464 1.00 39.06 351 ILE A C 1
ATOM 2723 O O . ILE A 1 351 ? 13.116 -13.165 19.752 1.00 39.06 351 ILE A O 1
ATOM 2727 N N . ARG A 1 352 ? 13.228 -14.978 18.440 1.00 45.19 352 ARG A N 1
ATOM 2728 C CA . ARG A 1 352 ? 14.198 -14.407 17.503 1.00 45.19 352 ARG A CA 1
ATOM 2729 C C . ARG A 1 352 ? 13.512 -13.315 16.694 1.00 45.19 352 ARG A C 1
ATOM 2731 O O . ARG A 1 352 ? 12.763 -13.606 15.764 1.00 45.19 352 ARG A O 1
ATOM 2738 N N . ILE A 1 353 ? 13.779 -12.063 17.050 1.00 54.03 353 ILE A N 1
ATOM 2739 C CA . ILE A 1 353 ? 13.388 -10.899 16.256 1.00 54.03 353 ILE A CA 1
ATOM 2740 C C . ILE A 1 353 ? 14.139 -10.985 14.916 1.00 54.03 353 ILE A C 1
ATOM 2742 O O . ILE A 1 353 ? 15.372 -11.059 14.926 1.00 54.03 353 ILE A O 1
ATOM 2746 N N . PRO A 1 354 ? 13.448 -10.985 13.759 1.00 64.44 354 PRO A N 1
ATOM 2747 C CA . PRO A 1 354 ? 14.114 -10.975 12.463 1.00 64.44 354 PRO A CA 1
ATOM 2748 C C . PRO A 1 354 ? 15.064 -9.779 12.376 1.00 64.44 354 PRO A C 1
ATOM 2750 O O . PRO A 1 354 ? 14.685 -8.649 12.665 1.00 64.44 354 PRO A O 1
ATOM 2753 N N . ALA A 1 355 ? 16.309 -9.986 11.962 1.00 64.00 355 ALA A N 1
ATOM 2754 C CA . ALA A 1 355 ? 17.326 -8.934 12.037 1.00 64.00 355 ALA A CA 1
ATOM 2755 C C . ALA A 1 355 ? 17.050 -7.694 11.154 1.00 64.00 355 ALA A C 1
ATOM 2757 O O . ALA A 1 355 ? 17.608 -6.628 11.405 1.00 64.00 355 ALA A O 1
ATOM 2758 N N . ALA A 1 356 ? 16.146 -7.784 10.173 1.00 66.19 356 ALA A N 1
ATOM 2759 C CA . ALA A 1 356 ? 15.620 -6.610 9.472 1.00 66.19 356 ALA A CA 1
ATOM 2760 C C . ALA A 1 356 ? 14.694 -5.748 10.351 1.00 66.19 356 ALA A C 1
ATOM 2762 O O . ALA A 1 356 ? 14.740 -4.522 10.261 1.00 66.19 356 ALA A O 1
ATOM 2763 N N . VAL A 1 357 ? 13.898 -6.372 11.229 1.00 73.19 357 VAL A N 1
ATOM 2764 C CA . VAL A 1 357 ? 13.104 -5.672 12.252 1.00 73.19 357 VAL A CA 1
ATOM 2765 C C . VAL A 1 357 ? 14.047 -4.958 13.211 1.00 73.19 357 VAL A C 1
ATOM 2767 O O . VAL A 1 357 ? 13.846 -3.785 13.488 1.00 73.19 357 VAL A O 1
ATOM 2770 N N . GLU A 1 358 ? 15.125 -5.616 13.642 1.00 77.81 358 GLU A N 1
ATOM 2771 C CA . GLU A 1 358 ? 16.125 -5.010 14.528 1.00 77.81 358 GLU A CA 1
ATOM 2772 C C . GLU A 1 358 ? 16.878 -3.844 13.863 1.00 77.81 358 GLU A C 1
ATOM 2774 O O . GLU A 1 358 ? 17.113 -2.811 14.489 1.00 77.81 358 GLU A O 1
ATOM 2779 N N . ALA A 1 359 ? 17.231 -3.964 12.579 1.00 78.25 359 ALA A N 1
ATOM 2780 C CA . ALA A 1 359 ? 17.826 -2.864 11.820 1.00 78.25 359 ALA A CA 1
ATOM 2781 C C . ALA A 1 359 ? 16.866 -1.668 11.710 1.00 78.25 359 ALA A C 1
ATOM 2783 O O . ALA A 1 359 ? 17.265 -0.526 11.943 1.00 78.25 359 ALA A O 1
ATOM 2784 N N . PHE A 1 360 ? 15.589 -1.930 11.414 1.00 83.38 360 PHE A N 1
ATOM 2785 C CA . PHE A 1 360 ? 14.563 -0.893 11.355 1.00 83.38 360 PHE A CA 1
ATOM 2786 C C . PHE A 1 360 ? 14.299 -0.262 12.726 1.00 83.38 360 PHE A C 1
ATOM 2788 O O . PHE A 1 360 ? 14.147 0.953 12.827 1.00 83.38 360 PHE A O 1
ATOM 2795 N N . ARG A 1 361 ? 14.329 -1.068 13.787 1.00 86.25 361 ARG A N 1
ATOM 2796 C CA . ARG A 1 361 ? 14.209 -0.637 15.176 1.00 86.25 361 ARG A CA 1
ATOM 2797 C C . ARG A 1 361 ? 15.328 0.330 15.566 1.00 86.25 361 ARG A C 1
ATOM 2799 O O . ARG A 1 361 ? 15.046 1.448 15.988 1.00 86.25 361 ARG A O 1
ATOM 2806 N N . LYS A 1 362 ? 16.590 -0.035 15.320 1.00 86.50 362 LYS A N 1
ATOM 2807 C CA . LYS A 1 362 ? 17.750 0.848 15.551 1.00 86.50 362 LYS A CA 1
ATOM 2808 C C . LYS A 1 362 ? 17.657 2.151 14.758 1.00 86.50 362 LYS A C 1
ATOM 2810 O O . LYS A 1 362 ? 17.955 3.218 15.290 1.00 86.50 362 LYS A O 1
ATOM 2815 N N . LEU A 1 363 ? 17.223 2.072 13.498 1.00 87.12 363 LEU A N 1
ATOM 2816 C CA . LEU A 1 363 ? 17.016 3.254 12.664 1.00 87.12 363 LEU A CA 1
ATOM 2817 C C . LEU A 1 363 ? 15.910 4.156 13.229 1.00 87.12 363 LEU A C 1
ATOM 2819 O O . LEU A 1 363 ? 16.083 5.372 13.269 1.00 87.12 363 LEU A O 1
ATOM 2823 N N . HIS A 1 364 ? 14.798 3.573 13.681 1.00 90.00 364 HIS A N 1
ATOM 2824 C CA . HIS A 1 364 ? 13.692 4.288 14.313 1.00 90.00 364 HIS A CA 1
ATOM 2825 C C . HIS A 1 364 ? 14.152 5.017 15.581 1.00 90.00 364 HIS A C 1
ATOM 2827 O O . HIS A 1 364 ? 13.930 6.221 15.673 1.00 90.00 364 HIS A O 1
ATOM 2833 N N . VAL A 1 365 ? 14.856 4.339 16.494 1.00 89.81 365 VAL A N 1
ATOM 2834 C CA . VAL A 1 365 ? 15.401 4.944 17.725 1.00 89.81 365 VAL A CA 1
ATOM 2835 C C . VAL A 1 365 ? 16.315 6.122 17.403 1.00 89.81 365 VAL A C 1
ATOM 2837 O O . VAL A 1 365 ? 16.038 7.237 17.833 1.00 89.81 365 VAL A O 1
ATOM 2840 N N . SER A 1 366 ? 17.320 5.912 16.546 1.00 87.75 366 SER A N 1
ATOM 2841 C CA . SER A 1 366 ? 18.250 6.980 16.156 1.00 87.75 366 SER A CA 1
ATOM 2842 C C . SER A 1 366 ? 17.541 8.157 15.473 1.00 87.75 366 SER A C 1
ATOM 2844 O O . SER A 1 366 ? 17.946 9.309 15.619 1.00 87.75 366 SER A O 1
ATOM 2846 N N . THR A 1 367 ? 16.461 7.887 14.731 1.00 88.50 367 THR A N 1
ATOM 2847 C CA . THR A 1 367 ? 15.638 8.937 14.118 1.00 88.50 367 THR A CA 1
ATOM 2848 C C . THR A 1 367 ? 14.895 9.743 15.181 1.00 88.50 367 THR A C 1
ATOM 2850 O O . THR A 1 367 ? 14.866 10.965 15.084 1.00 88.50 367 THR A O 1
ATOM 2853 N N . LEU A 1 368 ? 14.316 9.093 16.195 1.00 89.06 368 LEU A N 1
ATOM 2854 C CA . LEU A 1 368 ? 13.600 9.784 17.269 1.00 89.06 368 LEU A CA 1
ATOM 2855 C C . LEU A 1 368 ? 14.529 10.590 18.173 1.00 89.06 368 LEU A C 1
ATOM 2857 O O . LEU A 1 368 ? 14.212 11.739 18.457 1.00 89.06 368 LEU A O 1
ATOM 2861 N N . GLU A 1 369 ? 15.671 10.029 18.575 1.00 88.12 369 GLU A N 1
ATOM 2862 C CA . GLU A 1 369 ? 16.678 10.731 19.385 1.00 88.12 369 GLU A CA 1
ATOM 2863 C C . GLU A 1 369 ? 17.085 12.042 18.709 1.00 88.12 369 GLU A C 1
ATOM 2865 O O . GLU A 1 369 ? 16.915 13.116 19.279 1.00 88.12 369 GLU A O 1
ATOM 2870 N N . LYS A 1 370 ? 17.466 11.984 17.426 1.00 83.94 370 LYS A N 1
ATOM 2871 C CA . LYS A 1 370 ? 17.830 13.179 16.651 1.00 83.94 370 LYS A CA 1
ATOM 2872 C C . LYS A 1 370 ? 16.712 14.222 16.591 1.00 83.94 370 LYS A C 1
ATOM 2874 O O . LYS A 1 370 ? 16.992 15.418 16.633 1.00 83.94 370 LYS A O 1
ATOM 2879 N N . GLN A 1 371 ? 15.460 13.792 16.437 1.00 84.12 371 GLN A N 1
ATOM 2880 C CA . GLN A 1 371 ? 14.321 14.705 16.276 1.00 84.12 371 GLN A CA 1
ATOM 2881 C C . GLN A 1 371 ? 13.830 15.293 17.601 1.00 84.12 371 GLN A C 1
ATOM 2883 O O . GLN A 1 371 ? 13.274 16.386 17.589 1.00 84.12 371 GLN A O 1
ATOM 2888 N N . PHE A 1 372 ? 14.033 14.600 18.723 1.00 78.00 372 PHE A N 1
ATOM 2889 C CA . PHE A 1 372 ? 13.694 15.107 20.054 1.00 78.00 372 PHE A CA 1
ATOM 2890 C C . PHE A 1 372 ? 14.833 15.900 20.714 1.00 78.00 372 PHE A C 1
ATOM 2892 O O . PHE A 1 372 ? 14.555 16.725 21.579 1.00 78.00 372 PHE A O 1
ATOM 2899 N N . GLU A 1 373 ? 16.091 15.691 20.309 1.00 75.38 373 GLU A N 1
ATOM 2900 C CA . GLU A 1 373 ? 17.250 16.470 20.778 1.00 75.38 373 GLU A CA 1
ATOM 2901 C C . GLU A 1 373 ? 17.436 17.806 20.040 1.00 75.38 373 GLU A C 1
ATOM 2903 O O . GLU A 1 373 ? 18.026 18.738 20.587 1.00 75.38 373 GLU A O 1
ATOM 2908 N N . SER A 1 374 ? 16.954 17.916 18.799 1.00 62.22 374 SER A N 1
ATOM 2909 C CA . SER A 1 374 ? 16.991 19.156 18.013 1.00 62.22 374 SER A CA 1
ATOM 2910 C C . SER A 1 374 ? 15.663 19.917 18.114 1.00 62.22 374 SER A C 1
ATOM 2912 O O . SER A 1 374 ? 14.632 19.306 18.387 1.00 62.22 374 SER A O 1
ATOM 2914 N N . ASP A 1 375 ? 15.656 21.237 17.863 1.00 57.22 375 ASP A N 1
ATOM 2915 C CA . ASP A 1 375 ? 14.435 22.033 17.606 1.00 57.22 375 ASP A CA 1
ATOM 2916 C C . ASP A 1 375 ? 13.780 21.572 16.283 1.00 57.22 375 ASP A C 1
ATOM 2918 O O . ASP A 1 375 ? 13.698 22.309 15.294 1.00 57.22 375 ASP A O 1
ATOM 2922 N N . GLY A 1 376 ? 13.391 20.298 16.223 1.00 61.25 376 GLY A N 1
ATOM 2923 C CA . GLY A 1 376 ? 12.786 19.659 15.072 1.00 61.25 376 GLY A CA 1
ATOM 2924 C C . GLY A 1 376 ? 11.490 20.363 14.667 1.00 61.25 376 GLY A C 1
ATOM 2925 O O . GLY A 1 376 ? 10.897 21.122 15.443 1.00 61.25 376 GLY A O 1
ATOM 2926 N N . PRO A 1 377 ? 11.015 20.139 13.430 1.00 67.06 377 PRO A N 1
ATOM 2927 C CA . PRO A 1 377 ? 9.771 20.740 12.975 1.00 67.06 377 PRO A CA 1
ATOM 2928 C C . PRO A 1 377 ? 8.621 20.374 13.930 1.00 67.06 377 PRO A C 1
ATOM 2930 O O . PRO A 1 377 ? 8.586 19.254 14.449 1.00 67.06 377 PRO A O 1
ATOM 2933 N N . PRO A 1 378 ? 7.653 21.285 14.149 1.00 71.56 378 PRO A N 1
ATOM 2934 C CA . PRO A 1 378 ? 6.565 21.057 15.090 1.00 71.56 378 PRO A CA 1
ATOM 2935 C C . PRO A 1 378 ? 5.824 19.756 14.769 1.00 71.56 378 PRO A C 1
ATOM 2937 O O . PRO A 1 378 ? 5.414 19.508 13.630 1.00 71.56 378 PRO A O 1
ATOM 2940 N N . LEU A 1 379 ? 5.645 18.921 15.792 1.00 83.75 379 LEU A N 1
ATOM 2941 C CA . LEU A 1 379 ? 5.039 17.603 15.651 1.00 83.75 379 LEU A CA 1
ATOM 2942 C C . LEU A 1 379 ? 3.545 17.736 15.358 1.00 83.75 379 LEU A C 1
ATOM 2944 O O . LEU A 1 379 ? 2.758 18.192 16.188 1.00 83.75 379 LEU A O 1
ATOM 2948 N N . THR A 1 380 ? 3.141 17.314 14.163 1.00 89.06 380 THR A N 1
ATOM 2949 C CA . THR A 1 380 ? 1.722 17.217 13.813 1.00 89.06 380 THR A CA 1
ATOM 2950 C C . THR A 1 380 ? 1.095 15.976 14.451 1.00 89.06 380 THR A C 1
ATOM 2952 O O . THR A 1 380 ? 1.785 14.989 14.718 1.00 89.06 380 THR A O 1
ATOM 2955 N N . LEU A 1 381 ? -0.233 15.971 14.620 1.00 89.75 381 LEU A N 1
ATOM 2956 C CA . LEU A 1 381 ? -0.967 14.788 15.089 1.00 89.75 381 LEU A CA 1
ATOM 2957 C C . LEU A 1 381 ? -0.668 13.542 14.244 1.00 89.75 381 LEU A C 1
ATOM 2959 O O . LEU A 1 381 ? -0.485 12.457 14.787 1.00 89.75 381 LEU A O 1
ATOM 2963 N N . ASN A 1 382 ? -0.596 13.695 12.918 1.00 90.19 382 ASN A N 1
ATOM 2964 C CA . ASN A 1 382 ? -0.304 12.579 12.022 1.00 90.19 382 ASN A CA 1
ATOM 2965 C C . ASN A 1 382 ? 1.090 12.008 12.292 1.00 90.19 382 ASN A C 1
ATOM 2967 O O . ASN A 1 382 ? 1.224 10.789 12.395 1.00 90.19 382 ASN A O 1
ATOM 2971 N N . THR A 1 383 ? 2.092 12.872 12.469 1.00 90.88 383 THR A N 1
ATOM 2972 C CA . THR A 1 383 ? 3.459 12.463 12.810 1.00 90.88 383 THR A CA 1
ATOM 2973 C C . THR A 1 383 ? 3.490 11.712 14.140 1.00 90.88 383 THR A C 1
ATOM 2975 O O . THR A 1 383 ? 4.057 10.627 14.209 1.00 90.88 383 THR A O 1
ATOM 2978 N N . LEU A 1 384 ? 2.818 12.233 15.173 1.00 92.38 384 LEU A N 1
ATOM 2979 C CA . LEU A 1 384 ? 2.761 11.603 16.498 1.00 92.38 384 LEU A CA 1
ATOM 2980 C C . LEU A 1 384 ? 2.106 10.218 16.454 1.00 92.38 384 LEU A C 1
ATOM 2982 O O . LEU A 1 384 ? 2.623 9.276 17.049 1.00 92.38 384 LEU A O 1
ATOM 2986 N N . ILE A 1 385 ? 1.009 10.063 15.707 1.00 93.44 385 ILE A N 1
ATOM 2987 C CA . ILE A 1 385 ? 0.352 8.761 15.523 1.00 93.44 385 ILE A CA 1
ATOM 2988 C C . ILE A 1 385 ? 1.279 7.785 14.783 1.00 93.44 385 ILE A C 1
ATOM 2990 O O . ILE A 1 385 ? 1.364 6.623 15.174 1.00 93.44 385 ILE A O 1
ATOM 2994 N N . ASN A 1 386 ? 1.979 8.240 13.738 1.00 92.12 386 ASN A N 1
ATOM 2995 C CA . ASN A 1 386 ? 2.915 7.420 12.961 1.00 92.12 386 ASN A CA 1
ATOM 2996 C C . ASN A 1 386 ? 4.108 6.943 13.792 1.00 92.12 386 ASN A C 1
ATOM 2998 O O . ASN A 1 386 ? 4.481 5.770 13.717 1.00 92.12 386 ASN A O 1
ATOM 3002 N N . VAL A 1 387 ? 4.672 7.837 14.606 1.00 92.31 387 VAL A N 1
ATOM 3003 C CA . VAL A 1 387 ? 5.750 7.509 15.538 1.00 92.31 387 VAL A CA 1
ATOM 3004 C C . VAL A 1 387 ? 5.253 6.518 16.585 1.00 92.31 387 VAL A C 1
ATOM 3006 O O . VAL A 1 387 ? 5.820 5.436 16.669 1.00 92.31 387 VAL A O 1
ATOM 3009 N N . LEU A 1 388 ? 4.149 6.813 17.287 1.00 93.00 388 LEU A N 1
ATOM 3010 C CA . LEU A 1 388 ? 3.567 5.922 18.302 1.00 93.00 388 LEU A CA 1
ATOM 3011 C C . LEU A 1 388 ? 3.314 4.516 17.751 1.00 93.00 388 LEU A C 1
ATOM 3013 O O . LEU A 1 388 ? 3.665 3.517 18.371 1.00 93.00 388 LEU A O 1
ATOM 3017 N N . LEU A 1 389 ? 2.691 4.441 16.577 1.00 91.44 389 LEU A N 1
ATOM 3018 C CA . LEU A 1 389 ? 2.419 3.194 15.875 1.00 91.44 389 LEU A CA 1
ATOM 3019 C C . LEU A 1 389 ? 3.700 2.420 15.558 1.00 91.44 389 LEU A C 1
ATOM 3021 O O . LEU A 1 389 ? 3.750 1.210 15.771 1.00 91.44 389 LEU A O 1
ATOM 3025 N N . SER A 1 390 ? 4.724 3.100 15.048 1.00 89.62 390 SER A N 1
ATOM 3026 C CA . SER A 1 390 ? 5.999 2.465 14.709 1.00 89.62 390 SER A CA 1
ATOM 3027 C C . SER A 1 390 ? 6.708 1.965 15.960 1.00 89.62 390 SER A C 1
ATOM 3029 O O . SER A 1 390 ? 7.112 0.807 15.990 1.00 89.62 390 SER A O 1
ATOM 3031 N N . SER A 1 391 ? 6.758 2.774 17.020 1.00 90.25 391 SER A N 1
ATOM 3032 C CA . SER A 1 391 ? 7.331 2.392 18.310 1.00 90.25 391 SER A CA 1
ATOM 3033 C C . SER A 1 391 ? 6.592 1.195 18.926 1.00 90.25 391 SER A C 1
ATOM 3035 O O . SER A 1 391 ? 7.224 0.254 19.399 1.00 90.25 391 SER A O 1
ATOM 3037 N N . ALA A 1 392 ? 5.255 1.169 18.854 1.00 87.50 392 ALA A N 1
ATOM 3038 C CA . ALA A 1 392 ? 4.445 0.051 19.340 1.00 87.50 392 ALA A CA 1
ATOM 3039 C C . ALA A 1 392 ? 4.652 -1.239 18.525 1.00 87.50 392 ALA A C 1
ATOM 3041 O O . ALA A 1 392 ? 4.638 -2.331 19.085 1.00 87.50 392 ALA A O 1
ATOM 3042 N N . CYS A 1 393 ? 4.833 -1.138 17.204 1.00 84.56 393 CYS A N 1
ATOM 3043 C CA . CYS A 1 393 ? 5.097 -2.288 16.333 1.00 84.56 393 CYS A CA 1
ATOM 3044 C C . CYS A 1 393 ? 6.523 -2.831 16.467 1.00 84.56 393 CYS A C 1
ATOM 3046 O O . CYS A 1 393 ? 6.722 -4.033 16.331 1.00 84.56 393 CYS A O 1
ATOM 3048 N N . LEU A 1 394 ? 7.498 -1.954 16.706 1.00 83.69 394 LEU A N 1
ATOM 3049 C CA . LEU A 1 394 ? 8.913 -2.306 16.828 1.00 83.69 394 LEU A CA 1
ATOM 3050 C C . LEU A 1 394 ? 9.304 -2.785 18.224 1.00 83.69 394 LEU A C 1
ATOM 3052 O O . LEU A 1 394 ? 10.433 -3.221 18.423 1.00 83.69 394 LEU A O 1
ATOM 3056 N N . GLY A 1 395 ? 8.377 -2.699 19.175 1.00 78.81 395 GLY A N 1
ATOM 3057 C CA . GLY A 1 395 ? 8.648 -3.022 20.561 1.00 78.81 395 GLY A CA 1
ATOM 3058 C C . GLY A 1 395 ? 9.646 -2.070 21.195 1.00 78.81 395 GLY A C 1
ATOM 3059 O O . GLY A 1 395 ? 10.547 -2.512 21.887 1.00 78.81 395 GLY A O 1
ATOM 3060 N N . GLU A 1 396 ? 9.488 -0.768 20.971 1.00 82.06 396 GLU A N 1
ATOM 3061 C CA . GLU A 1 396 ? 10.271 0.245 21.675 1.00 82.06 396 GLU A CA 1
ATOM 3062 C C . GLU A 1 396 ? 9.679 0.548 23.054 1.00 82.06 396 GLU A C 1
ATOM 3064 O O . GLU A 1 396 ? 8.458 0.612 23.227 1.00 82.06 396 GLU A O 1
ATOM 3069 N N . HIS A 1 397 ? 10.545 0.724 24.052 1.00 78.69 397 HIS A N 1
ATOM 3070 C CA . HIS A 1 397 ? 10.167 1.033 25.434 1.00 78.69 397 HIS A CA 1
ATOM 3071 C C . HIS A 1 397 ? 11.162 2.017 26.064 1.00 78.69 397 HIS A C 1
ATOM 3073 O O . HIS A 1 397 ? 12.278 2.185 25.585 1.00 78.69 397 HIS A O 1
ATOM 3079 N N . GLY A 1 398 ? 10.760 2.660 27.163 1.00 81.69 398 GLY A N 1
ATOM 3080 C CA . GLY A 1 398 ? 11.607 3.592 27.913 1.00 81.69 398 GLY A CA 1
ATOM 3081 C C . GLY A 1 398 ? 11.261 5.061 27.671 1.00 81.69 398 GLY A C 1
ATOM 3082 O O . GLY A 1 398 ? 10.110 5.404 27.397 1.00 81.69 398 GLY A O 1
ATOM 3083 N N . GLU A 1 399 ? 12.254 5.938 27.819 1.00 84.19 399 GLU A N 1
ATOM 3084 C CA . GLU A 1 399 ? 12.061 7.395 27.858 1.00 84.19 399 GLU A CA 1
ATOM 3085 C C . GLU A 1 399 ? 11.508 7.967 26.547 1.00 84.19 399 GLU A C 1
ATOM 3087 O O . GLU A 1 399 ? 10.606 8.802 26.588 1.00 84.19 399 GLU A O 1
ATOM 3092 N N . LEU A 1 400 ? 11.962 7.460 25.394 1.00 85.88 400 LEU A N 1
ATOM 3093 C CA . LEU A 1 400 ? 11.467 7.882 24.078 1.00 85.88 400 LEU A CA 1
ATOM 3094 C C . LEU A 1 400 ? 9.971 7.587 23.905 1.00 85.88 400 LEU A C 1
ATOM 3096 O O . LEU A 1 400 ? 9.220 8.448 23.453 1.00 85.88 400 LEU A O 1
ATOM 3100 N N . MET A 1 401 ? 9.514 6.397 24.312 1.00 88.69 401 MET A N 1
ATOM 3101 C CA . MET A 1 401 ? 8.086 6.056 24.280 1.00 88.69 401 MET A CA 1
ATOM 3102 C C . MET A 1 401 ? 7.285 6.956 25.228 1.00 88.69 401 MET A C 1
ATOM 3104 O O . MET A 1 401 ? 6.213 7.438 24.859 1.00 88.69 401 MET A O 1
ATOM 3108 N N . GLY A 1 402 ? 7.817 7.224 26.426 1.00 88.19 402 GLY A N 1
ATOM 3109 C CA . GLY A 1 402 ? 7.221 8.170 27.369 1.00 88.19 402 GLY A CA 1
ATOM 3110 C C . GLY A 1 402 ? 7.054 9.562 26.753 1.00 88.19 402 GLY A C 1
ATOM 3111 O O . GLY A 1 402 ? 5.957 10.110 26.783 1.00 88.19 402 GLY A O 1
ATOM 3112 N N . ALA A 1 403 ? 8.095 10.092 26.106 1.00 88.12 403 ALA A N 1
ATOM 3113 C CA . ALA A 1 403 ? 8.054 11.391 25.435 1.00 88.12 403 ALA A CA 1
ATOM 3114 C C . ALA A 1 403 ? 7.006 11.444 24.309 1.00 88.12 403 ALA A C 1
ATOM 3116 O O . ALA A 1 403 ? 6.255 12.416 24.207 1.00 88.12 403 ALA A O 1
ATOM 3117 N N . VAL A 1 404 ? 6.895 10.381 23.502 1.00 90.75 404 VAL A N 1
ATOM 3118 C CA . VAL A 1 404 ? 5.869 10.260 22.450 1.00 90.75 404 VAL A CA 1
ATOM 3119 C C . VAL A 1 404 ? 4.457 10.275 23.047 1.00 90.75 404 VAL A C 1
ATOM 3121 O O . VAL A 1 404 ? 3.5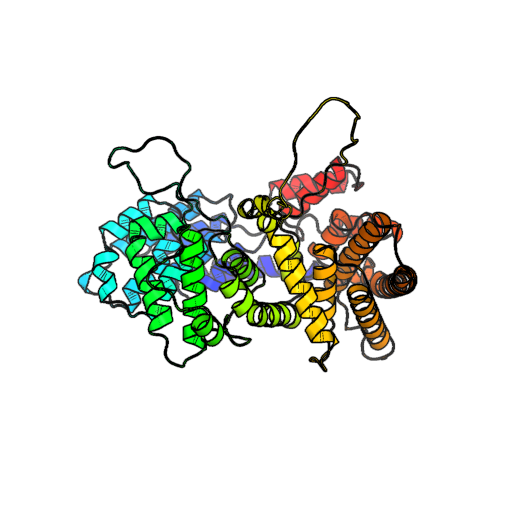82 10.979 22.538 1.00 90.75 404 VAL A O 1
ATOM 3124 N N . LEU A 1 405 ? 4.227 9.523 24.129 1.00 92.31 405 LEU A N 1
ATOM 3125 C CA . LEU A 1 405 ? 2.936 9.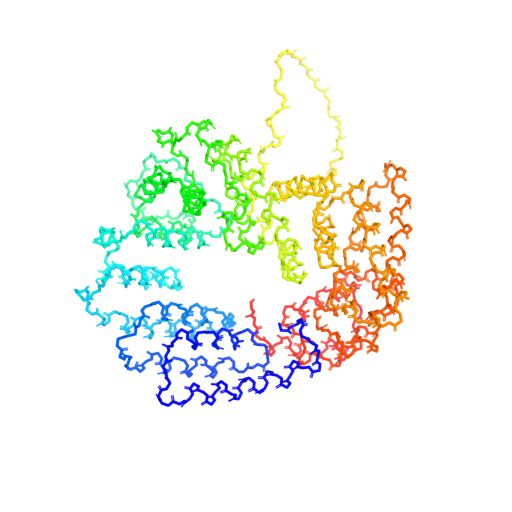472 24.823 1.00 92.31 405 LEU A CA 1
ATOM 3126 C C . LEU A 1 405 ? 2.570 10.828 25.437 1.00 92.31 405 LEU A C 1
ATOM 3128 O O . LEU A 1 405 ? 1.450 11.302 25.238 1.00 92.31 405 LEU A O 1
ATOM 3132 N N . THR A 1 406 ? 3.513 11.488 26.110 1.00 91.25 406 THR A N 1
ATOM 3133 C CA . THR A 1 406 ? 3.308 12.827 26.674 1.00 91.25 406 THR A CA 1
ATOM 3134 C C . THR A 1 406 ? 2.961 13.834 25.577 1.00 91.25 406 THR A C 1
ATOM 3136 O O . THR A 1 406 ? 1.942 14.517 25.677 1.00 91.25 406 THR A O 1
ATOM 3139 N N . ALA A 1 407 ? 3.729 13.868 24.481 1.00 90.50 407 ALA A N 1
ATOM 3140 C CA . ALA A 1 407 ? 3.477 14.776 23.364 1.00 90.50 407 ALA A CA 1
ATOM 3141 C C . ALA A 1 407 ? 2.104 14.537 22.709 1.00 90.50 407 ALA A C 1
ATOM 3143 O O . ALA A 1 407 ? 1.386 15.490 22.397 1.00 90.50 407 ALA A O 1
ATOM 3144 N N . LEU A 1 408 ? 1.695 13.273 22.537 1.00 92.44 408 LEU A N 1
ATOM 3145 C CA . LEU A 1 408 ? 0.371 12.942 22.006 1.00 92.44 408 LEU A CA 1
ATOM 3146 C C . LEU A 1 408 ? -0.754 13.381 22.953 1.00 92.44 408 LEU A C 1
ATOM 3148 O O . LEU A 1 408 ? -1.740 13.965 22.499 1.00 92.44 408 LEU A O 1
ATOM 3152 N N . LYS A 1 409 ? -0.617 13.132 24.258 1.00 93.06 409 LYS A N 1
ATOM 3153 C CA . LYS A 1 409 ? -1.585 13.574 25.271 1.00 93.06 409 LYS A CA 1
ATOM 3154 C C . LYS A 1 409 ? -1.737 15.096 25.258 1.00 93.06 409 LYS A C 1
ATOM 3156 O O . LYS A 1 409 ? -2.863 15.598 25.214 1.00 93.06 409 LYS A O 1
ATOM 3161 N N . ASP A 1 410 ? -0.632 15.831 25.254 1.00 90.06 410 ASP A N 1
ATOM 3162 C CA . ASP A 1 410 ? -0.640 17.296 25.281 1.00 90.06 410 ASP A CA 1
ATOM 3163 C C . ASP A 1 410 ? -1.265 17.874 23.999 1.00 90.06 410 ASP A C 1
ATOM 3165 O O . ASP A 1 410 ? -2.068 18.811 24.054 1.00 90.06 410 ASP A O 1
ATOM 3169 N N . PHE A 1 411 ? -1.007 17.251 22.843 1.00 90.62 411 PHE A N 1
ATOM 3170 C CA . PHE A 1 411 ? -1.656 17.614 21.582 1.00 90.62 411 PHE A CA 1
ATOM 3171 C C . PHE A 1 411 ? -3.178 17.390 21.628 1.00 90.62 411 PHE A C 1
ATOM 3173 O O . PHE A 1 411 ? -3.966 18.261 21.235 1.00 90.62 411 PHE A O 1
ATOM 3180 N N . LEU A 1 412 ? -3.616 16.219 22.104 1.00 89.81 412 LEU A N 1
ATOM 3181 C CA . LEU A 1 412 ? -5.035 15.859 22.165 1.00 89.81 412 LEU A CA 1
ATOM 3182 C C . LEU A 1 412 ? -5.802 16.731 23.167 1.00 89.81 412 LEU A C 1
ATOM 3184 O O . LEU A 1 412 ? -6.888 17.211 22.849 1.00 89.81 412 LEU A O 1
ATOM 3188 N N . THR A 1 413 ? -5.229 16.998 24.340 1.00 87.88 413 THR A N 1
ATOM 3189 C CA . THR A 1 413 ? -5.833 17.875 25.359 1.00 87.88 413 THR A CA 1
ATOM 3190 C C . THR A 1 413 ? -5.960 19.318 24.867 1.00 87.88 413 THR A C 1
ATOM 3192 O O . THR A 1 413 ? -7.049 19.893 24.939 1.00 87.88 413 THR A O 1
ATOM 3195 N N . SER A 1 414 ? -4.907 19.874 24.260 1.00 83.00 414 SER A N 1
ATOM 3196 C CA . SER A 1 414 ? -4.920 21.227 23.678 1.00 83.00 414 SER A CA 1
ATOM 3197 C C . SER A 1 414 ? -5.956 21.383 22.559 1.00 83.00 414 SER A C 1
ATOM 3199 O O . SER A 1 414 ? -6.553 22.444 22.389 1.00 83.00 414 SER A O 1
ATOM 3201 N N . SER A 1 415 ? -6.226 20.308 21.816 1.00 73.44 415 SER A N 1
ATOM 3202 C CA . SER A 1 415 ? -7.236 20.303 20.752 1.00 73.44 415 SER A CA 1
ATOM 3203 C C . SER A 1 415 ? -8.678 20.307 21.278 1.00 73.44 415 SER A C 1
ATOM 3205 O O . SER A 1 415 ? -9.586 20.722 20.557 1.00 73.44 415 SER A O 1
ATOM 3207 N N . THR A 1 416 ? -8.902 19.843 22.513 1.00 62.56 416 THR A N 1
ATOM 3208 C CA . THR A 1 416 ? -10.239 19.755 23.136 1.00 62.56 416 THR A CA 1
ATOM 3209 C C . THR A 1 416 ? -10.679 21.018 23.877 1.00 62.56 416 THR A C 1
ATOM 3211 O O . THR A 1 416 ? -11.878 21.238 24.027 1.00 62.56 416 THR A O 1
ATOM 3214 N N . SER A 1 417 ? -9.745 21.868 24.316 1.00 56.56 417 SER A N 1
ATOM 3215 C CA . SER A 1 417 ? -10.037 23.098 25.074 1.00 56.56 417 SER A CA 1
ATOM 3216 C C . SER A 1 417 ? -10.423 24.297 24.195 1.00 56.56 417 SER A C 1
ATOM 3218 O O . SER A 1 417 ? -10.989 25.275 24.682 1.00 56.56 417 SER A O 1
ATOM 3220 N N . SER A 1 418 ? -10.172 24.219 22.888 1.00 49.31 418 SER A N 1
ATOM 3221 C CA . SER A 1 418 ? -10.607 25.208 21.904 1.00 49.31 418 SER A CA 1
ATOM 3222 C C . SER A 1 418 ? -12.057 24.935 21.477 1.00 49.31 418 SER A C 1
ATOM 3224 O O . SER A 1 418 ? -12.363 23.960 20.790 1.00 49.31 418 SER A O 1
ATOM 3226 N N . VAL A 1 419 ? -12.966 25.841 21.853 1.00 42.41 419 VAL A N 1
ATOM 3227 C CA . VAL A 1 419 ? -14.421 25.802 21.577 1.00 42.41 419 VAL A CA 1
ATOM 3228 C C . VAL A 1 419 ? -14.754 25.707 20.068 1.00 42.41 419 VAL A C 1
ATOM 3230 O O . VAL A 1 419 ? -15.887 25.411 19.695 1.00 42.41 419 VAL A O 1
ATOM 3233 N N . ALA A 1 420 ? -13.769 25.883 19.177 1.00 40.22 420 ALA A N 1
ATOM 3234 C CA . ALA A 1 420 ? -13.924 25.803 17.724 1.00 40.22 420 ALA A CA 1
ATOM 3235 C C . ALA A 1 420 ? -13.450 24.475 17.073 1.00 40.22 420 ALA A C 1
ATOM 3237 O O . ALA A 1 420 ? -13.654 24.299 15.870 1.00 40.22 420 ALA A O 1
ATOM 3238 N N . SER A 1 421 ? -12.831 23.532 17.805 1.00 42.66 421 SER A N 1
ATOM 3239 C CA . SER A 1 421 ? -12.066 22.414 17.203 1.00 42.66 421 SER A CA 1
ATOM 3240 C C . SER A 1 421 ? -12.466 20.989 17.602 1.00 42.66 421 SER A C 1
ATOM 3242 O O . SER A 1 421 ? -11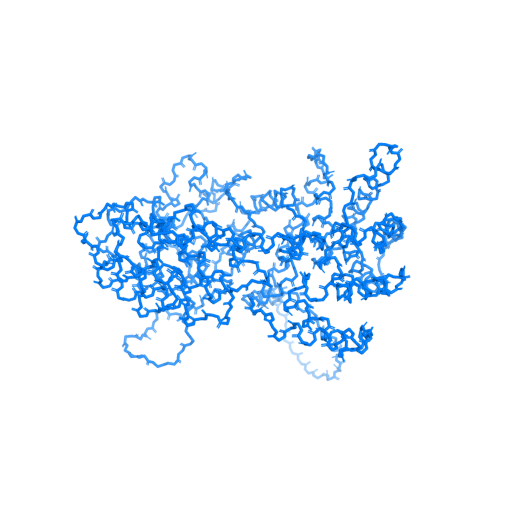.626 20.090 17.581 1.00 42.66 421 SER A O 1
ATOM 3244 N N . SER A 1 422 ? -13.756 20.689 17.771 1.00 41.62 422 SER A N 1
ATOM 3245 C CA . SER A 1 422 ? -14.265 19.295 17.774 1.00 41.62 422 SER A CA 1
ATOM 3246 C C . SER A 1 422 ? -14.080 18.543 16.426 1.00 41.62 422 SER A C 1
ATOM 3248 O O . SER A 1 422 ? -14.762 17.559 16.135 1.00 41.62 422 SER A O 1
ATOM 3250 N N . ARG A 1 423 ? -13.156 19.004 15.568 1.00 53.00 423 ARG A N 1
ATOM 3251 C CA . ARG A 1 423 ? -12.875 18.525 14.205 1.00 53.00 423 ARG A CA 1
ATOM 3252 C C . ARG A 1 423 ? -11.490 17.877 14.020 1.00 53.00 423 ARG A C 1
ATOM 3254 O O . ARG A 1 423 ? -11.186 17.502 12.896 1.00 53.00 423 ARG A O 1
ATOM 3261 N N . GLY A 1 424 ? -10.661 17.738 15.062 1.00 73.12 424 GLY A N 1
ATOM 3262 C CA . GLY A 1 424 ? -9.258 17.312 14.899 1.00 73.12 424 GLY A CA 1
ATOM 3263 C C . GLY A 1 424 ? -9.020 15.807 14.709 1.00 73.12 424 GLY A C 1
ATOM 3264 O O . GLY A 1 424 ? -8.252 15.420 13.832 1.00 73.12 424 GLY A O 1
ATOM 3265 N N . LEU A 1 425 ? -9.671 14.956 15.511 1.00 88.75 425 LEU A N 1
ATOM 3266 C CA . LEU A 1 425 ? -9.402 13.514 15.540 1.00 88.75 425 LEU A CA 1
ATOM 3267 C C . LEU A 1 425 ? -10.506 12.722 14.825 1.00 88.75 425 LEU A C 1
ATOM 3269 O O . LEU A 1 425 ? -11.671 12.754 15.222 1.00 88.75 425 LEU A O 1
ATOM 3273 N N . SER A 1 426 ? -10.141 11.993 13.771 1.00 91.38 426 SER A N 1
ATOM 3274 C CA . SER A 1 426 ? -11.056 11.075 13.080 1.00 91.38 426 SER A CA 1
ATOM 3275 C C . SER A 1 426 ? -11.173 9.727 13.809 1.00 91.38 426 SER A C 1
ATOM 3277 O O . SER A 1 426 ? -10.221 9.311 14.475 1.00 91.38 426 SER A O 1
ATOM 3279 N N . PRO A 1 427 ? -12.280 8.974 13.638 1.00 93.44 427 PRO A N 1
ATOM 3280 C CA . PRO A 1 427 ? -12.384 7.629 14.206 1.00 93.44 427 PRO A CA 1
ATOM 3281 C C . PRO A 1 427 ? -11.301 6.668 13.695 1.00 93.44 427 PRO A C 1
ATOM 3283 O O . PRO A 1 427 ? -10.851 5.795 14.431 1.00 93.44 427 PRO A O 1
ATOM 3286 N N . LEU A 1 428 ? -10.824 6.858 12.458 1.00 91.62 428 LEU A N 1
ATOM 3287 C CA . LEU A 1 428 ? -9.721 6.068 11.912 1.00 91.62 428 LEU A CA 1
ATOM 3288 C C . LEU A 1 428 ? -8.421 6.322 12.678 1.00 91.62 428 LEU A C 1
ATOM 3290 O O . LEU A 1 428 ? -7.807 5.366 13.143 1.00 91.62 428 LEU A O 1
ATOM 3294 N N . GLN A 1 429 ? -8.049 7.585 12.893 1.00 93.12 429 GLN A N 1
ATOM 3295 C CA . GLN A 1 429 ? -6.888 7.944 13.715 1.00 93.12 429 GLN A CA 1
ATOM 3296 C C . GLN A 1 429 ? -7.034 7.447 15.158 1.00 93.12 429 GLN A C 1
ATOM 3298 O O . GLN A 1 429 ? -6.111 6.835 15.686 1.00 93.12 429 GLN A O 1
ATOM 3303 N N . ALA A 1 430 ? -8.207 7.634 15.771 1.00 94.81 430 ALA A N 1
ATOM 3304 C CA . ALA A 1 430 ? -8.489 7.144 17.119 1.00 94.81 430 ALA A CA 1
ATOM 3305 C C . ALA A 1 430 ? -8.328 5.616 17.223 1.00 94.81 430 ALA A C 1
ATOM 3307 O O . ALA A 1 430 ? -7.750 5.128 18.190 1.00 94.81 430 ALA A O 1
ATOM 3308 N N . SER A 1 431 ? -8.760 4.861 16.206 1.00 95.00 431 SER A N 1
ATOM 3309 C CA . SER A 1 431 ? -8.580 3.404 16.174 1.00 95.00 431 SER A CA 1
ATOM 3310 C C . SER A 1 431 ? -7.104 2.998 16.061 1.00 95.00 431 SER A C 1
ATOM 3312 O O . SER A 1 431 ? -6.703 2.019 16.685 1.00 95.00 431 SER A O 1
ATOM 3314 N N . VAL A 1 432 ? -6.283 3.742 15.298 1.00 93.81 432 VAL A N 1
ATOM 3315 C CA . VAL A 1 432 ? -4.826 3.509 15.217 1.00 93.81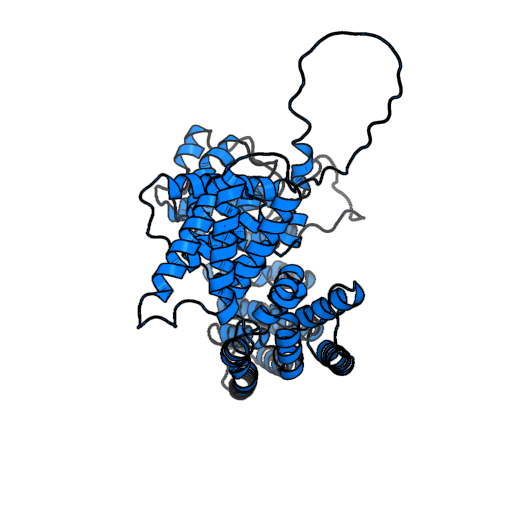 432 VAL A CA 1
ATOM 3316 C C . VAL A 1 432 ? -4.189 3.729 16.585 1.00 93.81 432 VAL A C 1
ATOM 3318 O O . VAL A 1 432 ? -3.428 2.876 17.029 1.00 93.81 432 VAL A O 1
ATOM 3321 N N . ILE A 1 433 ? -4.541 4.823 17.269 1.00 95.25 433 ILE A N 1
ATOM 3322 C CA . ILE A 1 433 ? -4.046 5.113 18.621 1.00 95.25 433 ILE A CA 1
ATOM 3323 C C . ILE A 1 433 ? -4.440 3.985 19.579 1.00 95.25 433 ILE A C 1
ATOM 3325 O O . ILE A 1 433 ? -3.564 3.430 20.231 1.00 95.25 433 ILE A O 1
ATOM 3329 N N . ALA A 1 434 ? -5.720 3.598 19.623 1.00 95.06 434 ALA A N 1
ATOM 3330 C CA . ALA A 1 434 ? -6.210 2.532 20.503 1.00 95.06 434 ALA A CA 1
ATOM 3331 C C . ALA A 1 434 ? -5.427 1.222 20.326 1.00 95.06 434 ALA A C 1
ATOM 3333 O O . ALA A 1 434 ? -4.998 0.608 21.297 1.00 95.06 434 ALA A O 1
ATOM 3334 N N . MET A 1 435 ? -5.181 0.829 19.076 1.00 93.69 435 MET A N 1
ATOM 3335 C CA . MET A 1 435 ? -4.391 -0.357 18.758 1.00 93.69 435 MET A CA 1
ATOM 3336 C C . MET A 1 435 ? -2.933 -0.246 19.214 1.00 93.69 435 MET A C 1
ATOM 3338 O O . MET A 1 435 ? -2.384 -1.213 19.739 1.00 93.69 435 MET A O 1
ATOM 3342 N N . SER A 1 436 ? -2.297 0.909 19.020 1.00 92.62 436 SER A N 1
ATOM 3343 C CA . SER A 1 436 ? -0.929 1.129 19.493 1.00 92.62 436 SER A CA 1
ATOM 3344 C C . SER A 1 436 ? -0.848 1.077 21.022 1.00 92.62 436 SER A C 1
ATOM 3346 O O . SER A 1 436 ? 0.072 0.466 21.556 1.00 92.62 436 SER A O 1
ATOM 3348 N N . LEU A 1 437 ? -1.825 1.658 21.728 1.00 93.38 437 LEU A N 1
ATOM 3349 C CA . LEU A 1 437 ? -1.887 1.634 23.193 1.00 93.38 437 LEU A CA 1
ATOM 3350 C C . LEU A 1 437 ? -2.095 0.219 23.746 1.00 93.38 437 LEU A C 1
ATOM 3352 O O . LEU A 1 437 ? -1.438 -0.140 24.720 1.00 93.38 437 LEU A O 1
ATOM 3356 N N . ASP A 1 438 ? -2.957 -0.590 23.120 1.00 91.75 438 ASP A N 1
ATOM 3357 C CA . ASP A 1 438 ? -3.161 -1.996 23.503 1.00 91.75 438 ASP A CA 1
ATOM 3358 C C . ASP A 1 438 ? -1.845 -2.783 23.410 1.00 91.75 438 ASP A C 1
ATOM 3360 O O . ASP A 1 438 ? -1.421 -3.402 24.383 1.00 91.75 438 ASP A O 1
ATOM 3364 N N . ARG A 1 439 ? -1.112 -2.641 22.295 1.00 88.50 439 ARG A N 1
ATOM 3365 C CA . ARG A 1 439 ? 0.214 -3.262 22.122 1.00 88.50 439 ARG A CA 1
ATOM 3366 C C . ARG A 1 439 ? 1.227 -2.799 23.166 1.00 88.50 439 ARG A C 1
ATOM 3368 O O . ARG A 1 439 ? 1.958 -3.618 23.714 1.00 88.50 439 ARG A O 1
ATOM 3375 N N . ILE A 1 440 ? 1.275 -1.500 23.465 1.00 88.94 440 ILE A N 1
ATOM 3376 C CA . ILE A 1 440 ? 2.181 -0.952 24.488 1.00 88.94 440 ILE A CA 1
ATOM 3377 C C . ILE A 1 440 ? 1.869 -1.552 25.865 1.00 88.94 440 ILE A C 1
ATOM 3379 O O . ILE A 1 440 ? 2.790 -1.953 26.577 1.00 88.94 440 ILE A O 1
ATOM 3383 N N . LYS A 1 441 ? 0.586 -1.668 26.227 1.00 87.81 441 LYS A N 1
ATOM 3384 C CA . LYS A 1 441 ? 0.157 -2.297 27.485 1.00 87.81 441 LYS A CA 1
ATOM 3385 C C . LYS A 1 441 ? 0.538 -3.774 27.551 1.00 87.81 441 LYS A C 1
ATOM 3387 O O . LYS A 1 441 ? 1.028 -4.222 28.587 1.00 87.81 441 LYS A O 1
ATOM 3392 N N . GLU A 1 442 ? 0.355 -4.520 26.462 1.00 83.88 442 GLU A N 1
ATOM 3393 C CA . GLU A 1 442 ? 0.756 -5.929 26.391 1.00 83.88 442 GLU A CA 1
ATOM 3394 C C . GLU A 1 442 ? 2.263 -6.093 26.621 1.00 83.88 442 GLU A C 1
ATOM 3396 O O . GLU A 1 442 ? 2.674 -6.899 27.458 1.00 83.88 442 GLU A O 1
ATOM 3401 N N . MET A 1 443 ? 3.089 -5.267 25.975 1.00 79.00 443 MET A N 1
ATOM 3402 C CA . MET A 1 443 ? 4.543 -5.293 26.164 1.00 79.00 443 MET A CA 1
ATOM 3403 C C . MET A 1 443 ? 4.960 -4.911 27.587 1.00 79.00 443 MET A C 1
ATOM 3405 O O . MET A 1 443 ? 5.803 -5.581 28.183 1.00 79.00 443 MET A O 1
ATOM 3409 N N . ALA A 1 444 ? 4.340 -3.879 28.165 1.00 77.44 444 ALA A N 1
ATOM 3410 C CA . ALA A 1 444 ? 4.608 -3.469 29.542 1.00 77.44 444 ALA A CA 1
ATOM 3411 C C . ALA A 1 444 ? 4.247 -4.573 30.551 1.00 77.44 444 ALA A C 1
ATOM 3413 O O . ALA A 1 444 ? 4.976 -4.786 31.518 1.00 77.44 444 ALA A O 1
ATOM 3414 N N . SER A 1 445 ? 3.163 -5.319 30.302 1.00 73.12 445 SER A N 1
ATOM 3415 C CA . SER A 1 445 ? 2.757 -6.447 31.149 1.00 73.12 445 SER A CA 1
ATOM 3416 C C . SER A 1 445 ? 3.710 -7.646 31.065 1.00 73.12 445 SER A C 1
ATOM 3418 O O . SER A 1 445 ? 3.896 -8.346 32.057 1.00 73.12 445 SER A O 1
ATOM 3420 N N . ALA A 1 446 ? 4.359 -7.851 29.914 1.00 66.19 446 ALA A N 1
ATOM 3421 C CA . ALA A 1 446 ? 5.354 -8.905 29.720 1.00 66.19 446 ALA A CA 1
ATOM 3422 C C . ALA A 1 446 ? 6.732 -8.553 30.315 1.00 66.19 446 ALA A C 1
ATOM 3424 O O . ALA A 1 446 ? 7.493 -9.448 30.672 1.00 66.19 446 ALA A O 1
ATOM 3425 N N . SER A 1 447 ? 7.046 -7.259 30.451 1.00 63.06 447 SER A N 1
ATOM 3426 C CA . SER A 1 447 ? 8.371 -6.743 30.835 1.00 63.06 447 SER A CA 1
ATOM 3427 C C . SER A 1 447 ? 8.424 -6.194 32.273 1.00 63.06 447 SER A C 1
ATOM 3429 O O . SER A 1 447 ? 9.208 -5.298 32.582 1.00 63.06 447 SER A O 1
ATOM 3431 N N . ALA A 1 448 ? 7.579 -6.717 33.171 1.00 52.09 448 ALA A N 1
ATOM 3432 C CA . ALA A 1 448 ? 7.251 -6.171 34.499 1.00 52.09 448 ALA A CA 1
ATOM 3433 C C . ALA A 1 448 ? 8.403 -6.075 35.539 1.00 52.09 448 ALA A C 1
ATOM 3435 O O . ALA A 1 448 ? 8.138 -5.967 36.735 1.00 52.09 448 ALA A O 1
ATOM 3436 N N . ALA A 1 449 ? 9.675 -6.093 35.131 1.00 45.62 449 ALA A N 1
ATOM 3437 C CA . ALA A 1 449 ? 10.819 -6.120 36.038 1.00 45.62 449 ALA A CA 1
ATOM 3438 C C . ALA A 1 449 ? 11.626 -4.812 36.166 1.00 45.62 449 ALA A C 1
ATOM 3440 O O . ALA A 1 449 ? 12.450 -4.753 37.078 1.00 45.62 449 ALA A O 1
ATOM 3441 N N . GLN A 1 450 ? 11.476 -3.771 35.328 1.00 44.84 450 GLN A N 1
ATOM 3442 C CA . GLN A 1 450 ? 12.424 -2.636 35.388 1.00 44.84 450 GLN A CA 1
ATOM 3443 C C . GLN A 1 450 ? 11.823 -1.232 35.148 1.00 44.84 450 GLN A C 1
ATOM 3445 O O . GLN A 1 450 ? 11.265 -0.938 34.096 1.00 44.84 450 GLN A O 1
ATOM 3450 N N . SER A 1 451 ? 12.102 -0.339 36.113 1.00 48.00 451 SER A N 1
ATOM 3451 C CA . SER A 1 451 ? 12.158 1.142 36.064 1.00 48.00 451 SER A CA 1
ATOM 3452 C C . SER A 1 451 ? 10.907 1.998 36.379 1.00 48.00 451 SER A C 1
ATOM 3454 O O . SER A 1 451 ? 9.764 1.689 36.054 1.00 48.00 451 SER A O 1
ATOM 3456 N N . SER A 1 452 ? 11.166 3.134 37.042 1.00 48.53 452 SER A N 1
ATOM 3457 C CA . SER A 1 452 ? 10.221 4.157 37.524 1.00 48.53 452 SER A CA 1
ATOM 3458 C C . SER A 1 452 ? 9.610 5.041 36.424 1.00 48.53 452 SER A C 1
ATOM 3460 O O . SER A 1 452 ? 8.606 5.713 36.670 1.00 48.53 452 SER A O 1
ATOM 3462 N N . SER A 1 453 ? 10.155 5.015 35.202 1.00 51.69 453 SER A N 1
ATOM 3463 C CA . SER A 1 453 ? 9.587 5.678 34.013 1.00 51.69 453 SER A CA 1
ATOM 3464 C C . SER A 1 453 ? 8.271 5.033 33.541 1.00 51.69 453 SER A C 1
ATOM 3466 O O . SER A 1 453 ? 7.456 5.677 32.872 1.00 51.69 453 SER A O 1
ATOM 3468 N N . CYS A 1 454 ? 8.013 3.790 33.963 1.00 53.91 454 CYS A N 1
ATOM 3469 C CA . CYS A 1 454 ? 6.786 3.044 33.688 1.00 53.91 454 CYS A CA 1
ATOM 3470 C C . CYS A 1 454 ? 5.531 3.707 34.301 1.00 53.91 454 CYS A C 1
ATOM 3472 O O . CYS A 1 454 ? 4.462 3.696 33.692 1.00 53.91 454 CYS A O 1
ATOM 3474 N N . ILE A 1 455 ? 5.661 4.367 35.462 1.00 53.81 455 ILE A N 1
ATOM 3475 C CA . ILE A 1 455 ? 4.518 4.926 36.211 1.00 53.81 455 ILE A CA 1
ATOM 3476 C C . ILE A 1 455 ? 3.904 6.141 35.496 1.00 53.81 455 ILE A C 1
ATOM 3478 O O . ILE A 1 455 ? 2.690 6.201 35.329 1.00 53.81 455 ILE A O 1
ATOM 3482 N N . ARG A 1 456 ? 4.724 7.087 35.010 1.00 61.06 456 ARG A N 1
ATOM 3483 C CA . ARG A 1 456 ? 4.228 8.273 34.275 1.00 61.06 456 ARG A CA 1
ATOM 3484 C C . ARG A 1 456 ? 3.585 7.906 32.937 1.00 61.06 456 ARG A C 1
ATOM 3486 O O . ARG A 1 456 ? 2.583 8.496 32.550 1.00 61.06 456 ARG A O 1
ATOM 3493 N N . SER A 1 457 ? 4.134 6.895 32.269 1.00 76.31 457 SER A N 1
ATOM 3494 C CA . SER A 1 457 ? 3.604 6.402 30.997 1.00 76.31 457 SER A CA 1
ATOM 3495 C C . SER A 1 457 ? 2.201 5.801 31.160 1.00 76.31 457 SER A C 1
ATOM 3497 O O . SER A 1 457 ? 1.364 5.960 30.277 1.00 76.31 457 SER A O 1
ATOM 3499 N N . ALA A 1 458 ? 1.902 5.164 32.299 1.00 83.19 458 ALA A N 1
ATOM 3500 C CA . ALA A 1 458 ? 0.581 4.592 32.566 1.00 83.19 458 ALA A CA 1
ATOM 3501 C C . ALA A 1 458 ? -0.523 5.659 32.709 1.00 83.19 458 ALA A C 1
ATOM 3503 O O . ALA A 1 458 ? -1.611 5.491 32.150 1.00 83.19 458 ALA A O 1
ATOM 3504 N N . ASP A 1 459 ? -0.239 6.767 33.400 1.00 88.06 459 ASP A N 1
ATOM 3505 C CA . ASP A 1 459 ? -1.180 7.886 33.546 1.00 88.06 459 ASP A CA 1
ATOM 3506 C C . ASP A 1 459 ? -1.459 8.570 32.199 1.00 88.06 459 ASP A C 1
ATOM 3508 O O . ASP A 1 459 ? -2.615 8.859 31.872 1.00 88.06 459 ASP A O 1
ATOM 3512 N N . ASP A 1 460 ? -0.416 8.772 31.385 1.00 91.38 460 ASP A N 1
ATOM 3513 C CA . ASP A 1 460 ? -0.542 9.346 30.043 1.00 91.38 460 ASP A CA 1
ATOM 3514 C C . ASP A 1 460 ? -1.374 8.446 29.121 1.00 91.38 460 ASP A C 1
ATOM 3516 O O . ASP A 1 460 ? -2.269 8.936 28.429 1.00 91.38 460 ASP A O 1
ATOM 3520 N N . ILE A 1 461 ? -1.149 7.126 29.159 1.00 92.56 461 ILE A N 1
ATOM 3521 C CA . ILE A 1 461 ? -1.955 6.151 28.411 1.00 92.56 461 ILE A CA 1
ATOM 3522 C C . ILE A 1 461 ? -3.431 6.273 28.804 1.00 92.56 461 ILE A C 1
ATOM 3524 O O . ILE A 1 461 ? -4.280 6.449 27.932 1.00 92.56 461 ILE A O 1
ATOM 3528 N N . LEU A 1 462 ? -3.755 6.247 30.102 1.00 93.06 462 LEU A N 1
ATOM 3529 C CA . LEU A 1 462 ? -5.140 6.372 30.573 1.00 93.06 462 LEU A CA 1
ATOM 3530 C C . LEU A 1 462 ? -5.780 7.711 30.175 1.00 93.06 462 LEU A C 1
ATOM 3532 O O . LEU A 1 462 ? -6.974 7.758 29.864 1.00 93.06 462 LEU A O 1
ATOM 3536 N N . ALA A 1 463 ? -5.012 8.803 30.183 1.00 93.31 463 ALA A N 1
ATOM 3537 C CA . ALA A 1 463 ? -5.486 10.109 29.737 1.00 93.31 463 ALA A CA 1
ATOM 3538 C C . ALA A 1 463 ? -5.824 10.105 28.238 1.00 93.31 463 ALA A C 1
ATOM 3540 O O . ALA A 1 463 ? -6.907 10.555 27.858 1.00 93.31 463 ALA A O 1
ATOM 3541 N N . ILE A 1 464 ? -4.949 9.545 27.396 1.00 94.69 464 ILE A N 1
ATOM 3542 C CA . ILE A 1 464 ? -5.190 9.416 25.951 1.00 94.69 464 ILE A CA 1
ATOM 3543 C C . ILE A 1 464 ? -6.422 8.543 25.689 1.00 94.69 464 ILE A C 1
ATOM 3545 O O . ILE A 1 464 ? -7.276 8.916 24.886 1.00 94.69 464 ILE A O 1
ATOM 3549 N N . GLU A 1 465 ? -6.570 7.419 26.394 1.00 95.00 465 GLU A N 1
ATOM 3550 C CA . GLU A 1 465 ? -7.724 6.526 26.238 1.00 95.00 465 GLU A CA 1
ATOM 3551 C C . GLU A 1 465 ? -9.050 7.244 26.498 1.00 95.00 465 GLU A C 1
ATOM 3553 O O . GLU A 1 465 ? -9.971 7.177 25.680 1.00 95.00 465 GLU A O 1
ATOM 3558 N N . LYS A 1 466 ? -9.126 8.017 27.586 1.00 94.12 466 LYS A N 1
ATOM 3559 C CA . LYS A 1 466 ? -10.313 8.822 27.910 1.00 94.12 466 LYS A CA 1
ATOM 3560 C C . LYS A 1 466 ? -10.644 9.854 26.827 1.00 94.12 466 LYS A C 1
ATOM 3562 O O . LYS A 1 466 ? -11.819 10.164 26.640 1.00 94.12 466 LYS A O 1
ATOM 3567 N N . LEU A 1 467 ? -9.642 10.368 26.110 1.00 93.38 467 LEU A N 1
ATOM 3568 C CA . LEU A 1 467 ? -9.829 11.337 25.025 1.00 93.38 467 LEU A CA 1
ATOM 3569 C C . LEU A 1 467 ? -10.312 10.682 23.722 1.00 93.38 467 LEU A C 1
ATOM 3571 O O . LEU A 1 467 ? -11.113 11.281 23.004 1.00 93.38 467 LEU A O 1
ATOM 3575 N N . ILE A 1 468 ? -9.864 9.461 23.408 1.00 95.12 468 ILE A N 1
ATOM 3576 C CA . ILE A 1 468 ? -10.207 8.794 22.139 1.00 95.12 468 ILE A CA 1
ATOM 3577 C C . ILE A 1 468 ? -11.514 7.992 22.200 1.00 95.12 468 ILE A C 1
ATOM 3579 O O . ILE A 1 468 ? -12.205 7.882 21.187 1.00 95.12 468 ILE A O 1
ATOM 3583 N N . VAL A 1 469 ? -11.896 7.462 23.368 1.00 95.38 469 VAL A N 1
ATOM 3584 C CA . VAL A 1 469 ? -13.101 6.622 23.524 1.00 95.38 469 VAL A CA 1
ATOM 3585 C C . VAL A 1 469 ? -14.385 7.316 23.046 1.00 95.38 469 VAL A C 1
ATOM 3587 O O . VAL A 1 469 ? -15.135 6.685 22.301 1.00 95.38 469 VAL A O 1
ATOM 3590 N N . PRO A 1 470 ? -14.660 8.600 23.363 1.00 93.69 470 PRO A N 1
ATOM 3591 C CA . PRO A 1 470 ? -15.844 9.291 22.845 1.00 93.69 470 PRO A CA 1
ATOM 3592 C C . PRO A 1 470 ? -15.907 9.341 21.311 1.00 93.69 470 PRO A C 1
ATOM 3594 O O . PRO A 1 470 ? -16.993 9.276 20.737 1.00 93.69 470 PRO A O 1
ATOM 3597 N N . VAL A 1 471 ? -14.757 9.413 20.630 1.00 92.94 471 VAL A N 1
ATOM 3598 C CA . VAL A 1 471 ? -14.662 9.442 19.157 1.00 92.94 471 VAL A CA 1
ATOM 3599 C C . VAL A 1 471 ? -14.986 8.075 18.542 1.00 92.94 471 VAL A C 1
ATOM 3601 O O . VAL A 1 471 ? -15.480 8.008 17.418 1.00 92.94 471 VAL A O 1
ATOM 3604 N N . LEU A 1 472 ? -14.754 6.996 19.291 1.00 95.31 472 LEU A N 1
ATOM 3605 C CA . LEU A 1 472 ? -14.963 5.609 18.867 1.00 95.31 472 LEU A CA 1
ATOM 3606 C C . LEU A 1 472 ? -16.345 5.048 19.233 1.00 95.31 472 LEU A C 1
ATOM 3608 O O . LEU A 1 472 ? -16.629 3.892 18.933 1.00 95.31 472 LEU A O 1
ATOM 3612 N N . ARG A 1 473 ? -17.224 5.858 19.835 1.00 95.19 473 ARG A N 1
ATOM 3613 C CA . ARG A 1 473 ? -18.616 5.472 20.100 1.00 95.19 473 ARG A CA 1
ATOM 3614 C C . ARG A 1 473 ? -19.420 5.308 18.810 1.00 95.19 473 ARG A C 1
ATOM 3616 O O . ARG A 1 473 ? -19.166 5.974 17.804 1.00 95.19 473 ARG A O 1
ATOM 3623 N N . TYR A 1 474 ? -20.456 4.480 18.881 1.00 94.12 474 TYR A N 1
ATOM 3624 C CA . TYR A 1 474 ? -21.357 4.077 17.808 1.00 94.12 474 TYR A CA 1
ATOM 3625 C C . TYR A 1 474 ? -21.887 5.275 17.036 1.00 94.12 474 TYR A C 1
ATOM 3627 O O . TYR A 1 474 ? -21.862 5.265 15.813 1.00 94.12 474 TYR A O 1
ATOM 3635 N N . THR A 1 475 ? -22.331 6.329 17.726 1.00 91.25 475 THR A N 1
ATOM 3636 C CA . THR A 1 475 ? -22.862 7.533 17.074 1.00 91.25 475 THR A CA 1
ATOM 3637 C C . THR A 1 475 ? -21.839 8.139 16.118 1.00 91.25 475 THR A C 1
ATOM 3639 O O . THR A 1 475 ? -22.149 8.322 14.946 1.00 91.25 475 THR A O 1
ATOM 3642 N N . ASN A 1 476 ? -20.603 8.351 16.568 1.00 91.38 476 ASN A N 1
ATOM 3643 C CA . ASN A 1 476 ? -19.527 8.916 15.755 1.00 91.38 476 ASN A CA 1
ATOM 3644 C C . ASN A 1 476 ? -19.040 7.947 14.669 1.00 91.38 476 ASN A C 1
ATOM 3646 O O . ASN A 1 476 ? -18.854 8.343 13.515 1.00 91.38 476 ASN A O 1
ATOM 3650 N N . MET A 1 477 ? -18.878 6.669 15.010 1.00 92.81 477 MET A N 1
ATOM 3651 C CA . MET A 1 477 ? -18.435 5.621 14.089 1.00 92.81 477 MET A CA 1
ATOM 3652 C C . MET A 1 477 ? -19.461 5.323 12.986 1.00 92.81 477 MET A C 1
ATOM 3654 O O . MET A 1 477 ? -19.082 5.065 11.848 1.00 92.81 477 MET A O 1
ATOM 3658 N N . ARG A 1 478 ? -20.759 5.439 13.264 1.00 92.00 478 ARG A N 1
ATOM 3659 C CA . ARG A 1 478 ? -21.817 5.299 12.253 1.00 92.00 478 ARG A CA 1
ATOM 3660 C C . ARG A 1 478 ? -21.771 6.408 11.205 1.00 92.00 478 ARG A C 1
ATOM 3662 O O . ARG A 1 478 ? -22.143 6.203 10.051 1.00 92.00 478 ARG A O 1
ATOM 3669 N N . GLU A 1 479 ? -21.358 7.612 11.597 1.00 88.69 479 GLU A N 1
ATOM 3670 C CA . GLU A 1 479 ? -21.310 8.757 10.684 1.00 88.69 479 GLU A CA 1
ATOM 3671 C C . GLU A 1 479 ? -19.981 8.866 9.937 1.00 88.69 479 GLU A C 1
ATOM 3673 O O . GLU A 1 479 ? -19.960 9.201 8.751 1.00 88.69 479 GLU A O 1
ATOM 3678 N N . ARG A 1 480 ? -18.874 8.627 10.649 1.00 90.25 480 ARG A N 1
ATOM 3679 C CA . ARG A 1 480 ? -17.505 8.925 10.201 1.00 90.25 480 ARG A CA 1
ATOM 3680 C C . ARG A 1 480 ? -16.550 7.736 10.298 1.00 90.25 480 ARG A C 1
ATOM 3682 O O . ARG A 1 480 ? -15.383 7.873 9.940 1.00 90.25 480 ARG A O 1
ATOM 3689 N N . GLY A 1 481 ? -17.009 6.604 10.812 1.00 91.38 481 GLY A N 1
ATOM 3690 C CA . GLY A 1 481 ? -16.234 5.374 10.882 1.00 91.38 481 GLY A CA 1
ATOM 3691 C C . GLY A 1 481 ? -16.236 4.621 9.558 1.00 91.38 481 GLY A C 1
ATOM 3692 O O . GLY A 1 481 ? -17.009 4.907 8.639 1.00 91.38 481 GLY A O 1
ATOM 3693 N N . SER A 1 482 ? -15.330 3.658 9.478 1.00 93.38 482 SER A N 1
ATOM 3694 C CA . SER A 1 482 ? -15.098 2.822 8.310 1.00 93.38 482 SER A CA 1
ATOM 3695 C C . SER A 1 482 ? -14.898 1.366 8.727 1.00 93.38 482 SER A C 1
ATOM 3697 O O . SER A 1 482 ? -14.683 1.071 9.910 1.00 93.38 482 SER A O 1
ATOM 3699 N N . ALA A 1 483 ? -14.925 0.452 7.755 1.00 92.69 483 ALA A N 1
ATOM 3700 C CA . ALA A 1 483 ? -14.653 -0.963 7.996 1.00 92.69 483 ALA A CA 1
ATOM 3701 C C . ALA A 1 483 ? -13.295 -1.166 8.667 1.00 92.69 483 ALA A C 1
ATOM 3703 O O . ALA A 1 483 ? -13.176 -1.952 9.603 1.00 92.69 483 ALA A O 1
ATOM 3704 N N . ARG A 1 484 ? -12.283 -0.393 8.257 1.00 91.50 484 ARG A N 1
ATOM 3705 C CA . ARG A 1 484 ? -10.949 -0.457 8.853 1.00 91.50 484 ARG A CA 1
ATOM 3706 C C . ARG A 1 484 ? -10.955 -0.130 10.346 1.00 91.50 484 ARG A C 1
ATOM 3708 O O . ARG A 1 484 ? -10.264 -0.810 11.098 1.00 91.50 484 ARG A O 1
ATOM 3715 N N . CYS A 1 485 ? -11.746 0.854 10.780 1.00 93.50 485 CYS A N 1
ATOM 3716 C CA . CYS A 1 485 ? -11.887 1.172 12.201 1.00 93.50 485 CYS A CA 1
ATOM 3717 C C . CYS A 1 485 ? -12.485 -0.009 12.978 1.00 93.50 485 CYS A C 1
ATOM 3719 O O . CYS A 1 485 ? -11.944 -0.400 14.007 1.00 93.50 485 CYS A O 1
ATOM 3721 N N . VAL A 1 486 ? -13.581 -0.588 12.470 1.00 95.25 486 VAL A N 1
ATOM 3722 C CA . VAL A 1 486 ? -14.289 -1.703 13.123 1.00 95.25 486 VAL A CA 1
ATOM 3723 C C . VAL A 1 486 ? -13.397 -2.941 13.212 1.00 95.25 486 VAL A C 1
ATOM 3725 O O . VAL A 1 486 ? -13.267 -3.523 14.284 1.00 95.25 486 VAL A O 1
ATOM 3728 N N . ILE A 1 487 ? -12.719 -3.301 12.120 1.00 94.12 487 ILE A N 1
ATOM 3729 C CA . ILE A 1 487 ? -11.777 -4.427 12.098 1.00 94.12 487 ILE A CA 1
ATOM 3730 C C . ILE A 1 487 ? -10.635 -4.207 13.078 1.00 94.12 487 ILE A C 1
ATOM 3732 O O . ILE A 1 487 ? -10.266 -5.127 13.799 1.00 94.12 487 ILE A O 1
ATOM 3736 N N . ARG A 1 488 ? -10.097 -2.988 13.156 1.00 92.69 488 ARG A N 1
ATOM 3737 C CA . ARG A 1 488 ? -9.017 -2.696 14.095 1.00 92.69 488 ARG A CA 1
ATOM 3738 C C . ARG A 1 488 ? -9.455 -2.910 15.542 1.00 92.69 488 ARG A C 1
ATOM 3740 O O . ARG A 1 488 ? -8.765 -3.595 16.288 1.00 92.69 488 ARG A O 1
ATOM 3747 N N . LEU A 1 489 ? -10.631 -2.411 15.907 1.00 95.00 489 LEU A N 1
ATOM 3748 C CA . LEU A 1 489 ? -11.169 -2.574 17.257 1.00 95.00 489 LEU A CA 1
ATOM 3749 C C . LEU A 1 489 ? -11.504 -4.036 17.587 1.00 95.00 489 LEU A C 1
ATOM 3751 O O . LEU A 1 489 ? -11.160 -4.509 18.669 1.00 95.00 489 LEU A O 1
ATOM 3755 N N . LEU A 1 490 ? -12.135 -4.768 16.666 1.00 94.44 490 LEU A N 1
ATOM 3756 C CA . LEU A 1 490 ? -12.583 -6.142 16.917 1.00 94.44 490 LEU A CA 1
ATOM 3757 C C . LEU A 1 490 ? -11.475 -7.194 16.775 1.00 94.44 490 LEU A C 1
ATOM 3759 O O . LEU A 1 490 ? -11.505 -8.204 17.472 1.00 94.44 490 LEU A O 1
ATOM 3763 N N . CYS A 1 491 ? -10.504 -6.987 15.883 1.00 90.81 491 CYS A N 1
ATOM 3764 C CA . CYS A 1 491 ? -9.491 -7.994 15.556 1.00 90.81 491 CYS A CA 1
ATOM 3765 C C . CYS A 1 491 ? -8.093 -7.644 16.069 1.00 90.81 491 CYS A C 1
ATOM 3767 O O . CYS A 1 491 ? -7.348 -8.553 16.435 1.00 90.81 491 CYS A O 1
ATOM 3769 N N . ASP A 1 492 ? -7.713 -6.364 16.057 1.00 88.44 492 ASP A N 1
ATOM 3770 C CA . ASP A 1 492 ? -6.337 -5.948 16.348 1.00 88.44 492 ASP A CA 1
ATOM 3771 C C . ASP A 1 492 ? -6.131 -5.491 17.793 1.00 88.44 492 ASP A C 1
ATOM 3773 O O . ASP A 1 492 ? -5.033 -5.665 18.309 1.00 88.44 492 ASP A O 1
ATOM 3777 N N . CYS A 1 493 ? -7.161 -4.933 18.438 1.00 90.69 493 CYS A N 1
ATOM 3778 C CA . CYS A 1 493 ? -7.128 -4.536 19.849 1.00 90.69 493 CYS A CA 1
ATOM 3779 C C . CYS A 1 493 ? -8.387 -4.950 20.627 1.00 90.69 493 CYS A C 1
ATOM 3781 O O . CYS A 1 493 ? -8.999 -4.173 21.361 1.00 90.69 493 CYS A O 1
ATOM 3783 N N . HIS A 1 494 ? -8.794 -6.210 20.462 1.00 90.25 494 HIS A N 1
ATOM 3784 C CA . HIS A 1 494 ? -10.017 -6.762 21.058 1.00 90.25 494 HIS A CA 1
ATOM 3785 C C . HIS A 1 494 ? -10.072 -6.644 22.594 1.00 90.25 494 HIS A C 1
ATOM 3787 O O . HIS A 1 494 ? -11.146 -6.419 23.151 1.00 90.25 494 HIS A O 1
ATOM 3793 N N . ARG A 1 495 ? -8.931 -6.766 23.292 1.00 89.88 495 ARG A N 1
ATOM 3794 C CA . ARG A 1 495 ? -8.848 -6.635 24.760 1.00 89.88 495 ARG A CA 1
ATOM 3795 C C . ARG A 1 495 ? -9.184 -5.216 25.194 1.00 89.88 495 ARG A C 1
ATOM 3797 O O . ARG A 1 495 ? -10.049 -5.022 26.048 1.00 89.88 495 ARG A O 1
ATOM 3804 N N . TRP A 1 496 ? -8.559 -4.241 24.542 1.00 93.75 496 TRP A N 1
ATOM 3805 C CA . TRP A 1 496 ? -8.847 -2.826 24.727 1.00 93.75 496 TRP A CA 1
ATOM 3806 C C . TRP A 1 496 ? -10.317 -2.492 24.445 1.00 93.75 496 TRP A C 1
ATOM 3808 O O . TRP A 1 496 ? -10.991 -1.854 25.252 1.00 93.75 496 TRP A O 1
ATOM 3818 N N . THR A 1 497 ? -10.850 -2.988 23.328 1.00 94.75 497 THR A N 1
ATOM 3819 C CA . THR A 1 497 ? -12.244 -2.767 22.917 1.00 94.75 497 THR A CA 1
ATOM 3820 C C . THR A 1 497 ? -13.244 -3.325 23.936 1.00 94.75 497 THR A C 1
ATOM 3822 O O . THR A 1 497 ? -14.229 -2.652 24.254 1.00 94.75 497 THR A O 1
ATOM 3825 N N . LYS A 1 498 ? -12.969 -4.509 24.505 1.00 92.69 498 LYS A N 1
ATOM 3826 C CA . LYS A 1 498 ? -13.742 -5.101 25.610 1.00 92.69 498 LYS A CA 1
ATOM 3827 C C . LYS A 1 498 ? -13.682 -4.249 26.870 1.00 92.69 498 LYS A C 1
ATOM 3829 O O . LYS A 1 498 ? -14.722 -3.935 27.443 1.00 92.69 498 LYS A O 1
ATOM 3834 N N . GLN A 1 499 ? -12.479 -3.836 27.272 1.00 93.56 499 GLN A N 1
ATOM 3835 C CA . GLN A 1 499 ? -12.257 -3.035 28.479 1.00 93.56 499 GLN A CA 1
ATOM 3836 C C . GLN A 1 499 ? -13.079 -1.736 28.478 1.00 93.56 499 GLN A C 1
ATOM 3838 O O . GLN A 1 499 ? -13.588 -1.327 29.520 1.00 93.56 499 GLN A O 1
ATOM 3843 N N . TRP A 1 500 ? -13.231 -1.102 27.314 1.00 94.75 500 TRP A N 1
ATOM 3844 C CA . TRP A 1 500 ? -13.963 0.159 27.163 1.00 94.75 500 TRP A CA 1
ATOM 3845 C C . TRP A 1 500 ? -15.445 -0.000 26.782 1.00 94.75 500 TRP A C 1
ATOM 3847 O O . TRP A 1 500 ? -16.143 1.006 26.597 1.00 94.75 500 TRP A O 1
ATOM 3857 N N . GLY A 1 501 ? -15.941 -1.241 26.692 1.00 94.00 501 GLY A N 1
ATOM 3858 C CA . GLY A 1 501 ? -17.337 -1.544 26.369 1.00 94.00 501 GLY A CA 1
ATOM 3859 C C . GLY A 1 501 ? -17.739 -1.091 24.963 1.00 94.00 501 GLY A C 1
ATOM 3860 O O . GLY A 1 501 ? -18.812 -0.521 24.792 1.00 94.00 501 GLY A O 1
ATOM 3861 N N . LEU A 1 502 ? -16.855 -1.269 23.976 1.00 95.56 502 LEU A N 1
ATOM 3862 C CA . LEU A 1 502 ? -17.075 -0.857 22.581 1.00 95.56 502 LEU A CA 1
ATOM 3863 C C . LEU A 1 502 ? -17.407 -2.032 21.646 1.00 95.56 502 LEU A C 1
ATOM 3865 O O . LEU A 1 502 ? -17.750 -1.811 20.485 1.00 95.56 502 LEU A O 1
ATOM 3869 N N . GLU A 1 503 ? -17.301 -3.276 22.121 1.00 94.69 503 GLU A N 1
ATOM 3870 C CA . GLU A 1 503 ? -17.473 -4.475 21.290 1.00 94.69 503 GLU A CA 1
ATOM 3871 C C . GLU A 1 503 ? -18.882 -4.575 20.702 1.00 94.69 503 GLU A C 1
ATOM 3873 O O . GLU A 1 503 ? -19.020 -4.674 19.486 1.00 94.69 503 GLU A O 1
ATOM 3878 N N . GLU A 1 504 ? -19.926 -4.457 21.527 1.00 94.00 504 GLU A N 1
ATOM 3879 C CA . GLU A 1 504 ? -21.323 -4.519 21.070 1.00 94.00 504 GLU A CA 1
ATOM 3880 C C . GLU A 1 504 ? -21.638 -3.430 20.034 1.00 94.00 504 GLU A C 1
ATOM 3882 O O . GLU A 1 504 ? -22.299 -3.677 19.023 1.00 94.00 504 GLU A O 1
ATOM 3887 N N . GLU A 1 505 ? -21.110 -2.223 20.249 1.00 94.94 505 GLU A N 1
ATOM 3888 C CA . GLU A 1 505 ? -21.248 -1.090 19.333 1.00 94.94 505 GLU A CA 1
ATOM 3889 C C . GLU A 1 505 ? -20.586 -1.378 17.972 1.00 94.94 505 GLU A C 1
ATOM 3891 O O . GLU A 1 505 ? -21.150 -1.063 16.919 1.00 94.94 505 GLU A O 1
ATOM 3896 N N . CYS A 1 506 ? -19.413 -2.017 17.980 1.00 95.56 506 CYS A N 1
ATOM 3897 C CA . CYS A 1 506 ? -18.690 -2.418 16.774 1.00 95.56 506 CYS A CA 1
ATOM 3898 C C . CYS A 1 506 ? -19.366 -3.588 16.048 1.00 95.56 506 CYS A C 1
ATOM 3900 O O . CYS A 1 506 ? -19.466 -3.561 14.822 1.00 95.56 506 CYS A O 1
ATOM 3902 N N . VAL A 1 507 ? -19.865 -4.586 16.783 1.00 95.25 507 VAL A N 1
ATOM 3903 C CA . VAL A 1 507 ? -20.613 -5.727 16.229 1.00 95.25 507 VAL A CA 1
ATOM 3904 C C . VAL A 1 507 ? -21.909 -5.250 15.575 1.00 95.25 507 VAL A C 1
ATOM 3906 O O . VAL A 1 507 ? -22.248 -5.691 14.478 1.00 95.25 507 VAL A O 1
ATOM 3909 N N . LYS A 1 508 ? -22.593 -4.271 16.173 1.00 94.88 508 LYS A N 1
ATOM 3910 C CA . LYS A 1 508 ? -23.762 -3.638 15.555 1.00 94.88 508 LYS A CA 1
ATOM 3911 C C . LYS A 1 508 ? -23.419 -2.962 14.222 1.00 94.88 508 LYS A C 1
ATOM 3913 O O . LYS A 1 508 ? -24.123 -3.166 13.237 1.00 94.88 508 LYS A O 1
ATOM 3918 N N . LEU A 1 509 ? -22.328 -2.191 14.166 1.00 94.19 509 LEU A N 1
ATOM 3919 C CA . LEU A 1 509 ? -21.863 -1.562 12.918 1.00 94.19 509 LEU A CA 1
ATOM 3920 C C . LEU A 1 509 ? -21.444 -2.588 11.863 1.00 94.19 509 LEU A C 1
ATOM 3922 O O . LEU A 1 509 ? -21.689 -2.379 10.678 1.00 94.19 509 LEU A O 1
ATOM 3926 N N . LEU A 1 510 ? -20.827 -3.691 12.288 1.00 94.88 510 LEU A N 1
ATOM 3927 C CA . LEU A 1 510 ? -20.508 -4.814 11.416 1.00 94.88 510 LEU A CA 1
ATOM 3928 C C . LEU A 1 510 ? -21.784 -5.388 10.792 1.00 94.88 510 LEU A C 1
ATOM 3930 O O . LEU A 1 510 ? -21.842 -5.502 9.573 1.00 94.88 510 LEU A O 1
ATOM 3934 N N . GLY A 1 511 ? -22.824 -5.656 11.586 1.00 92.62 511 GLY A N 1
ATOM 3935 C CA . GLY A 1 511 ? -24.119 -6.119 11.077 1.00 92.62 511 GLY A CA 1
ATOM 3936 C C . GLY A 1 511 ? -24.772 -5.145 10.086 1.00 92.62 511 GLY A C 1
ATOM 3937 O O . GLY A 1 511 ? -25.299 -5.573 9.062 1.00 92.62 511 GLY A O 1
ATOM 3938 N N . GLU A 1 512 ? -24.682 -3.833 10.335 1.00 92.50 512 GLU A N 1
ATOM 3939 C CA . GLU A 1 512 ? -25.223 -2.795 9.439 1.00 92.50 512 GLU A CA 1
ATOM 3940 C C . GLU A 1 512 ? -24.490 -2.702 8.084 1.00 92.50 512 GLU A C 1
ATOM 3942 O O . GLU A 1 512 ? -25.090 -2.255 7.105 1.00 92.50 512 GLU A O 1
ATOM 3947 N N . HIS A 1 513 ? -23.214 -3.107 8.013 1.00 91.75 513 HIS A N 1
ATOM 3948 C CA . HIS A 1 513 ? -22.332 -2.830 6.868 1.00 91.75 513 HIS A CA 1
ATOM 3949 C C . HIS A 1 513 ? -21.595 -4.048 6.290 1.00 91.75 513 HIS A C 1
ATOM 3951 O O . HIS A 1 513 ? -20.769 -3.895 5.387 1.00 91.75 513 HIS A O 1
ATOM 3957 N N . VAL A 1 514 ? -21.869 -5.264 6.770 1.00 90.31 514 VAL A N 1
ATOM 3958 C CA . VAL A 1 514 ? -21.188 -6.501 6.336 1.00 90.31 514 VAL A CA 1
ATOM 3959 C C . VAL A 1 514 ? -21.245 -6.712 4.819 1.00 90.31 514 VAL A C 1
ATOM 3961 O O . VAL A 1 514 ? -20.280 -7.186 4.229 1.00 90.31 514 VAL A O 1
ATOM 3964 N N . SER A 1 515 ? -22.345 -6.296 4.188 1.00 85.19 515 SER A N 1
ATOM 3965 C CA . SER A 1 515 ? -22.614 -6.501 2.764 1.00 85.19 515 SER A CA 1
ATOM 3966 C C . SER A 1 515 ? -22.073 -5.410 1.837 1.00 85.19 515 SER A C 1
ATOM 3968 O O . SER A 1 515 ? -22.281 -5.501 0.630 1.00 85.19 515 SER A O 1
ATOM 3970 N N . ASP A 1 516 ? -21.501 -4.322 2.361 1.00 82.94 516 ASP A N 1
ATOM 3971 C CA . ASP A 1 516 ? -21.058 -3.200 1.518 1.00 82.94 516 ASP A CA 1
ATOM 3972 C C . ASP A 1 516 ? -19.870 -2.379 2.045 1.00 82.94 516 ASP A C 1
ATOM 3974 O O . ASP A 1 516 ? -19.387 -1.487 1.344 1.00 82.94 516 ASP A O 1
ATOM 3978 N N . GLY A 1 517 ? -19.366 -2.673 3.244 1.00 84.12 517 GLY A N 1
ATOM 3979 C CA . GLY A 1 517 ? -18.265 -1.935 3.861 1.00 84.12 517 GLY A CA 1
ATOM 3980 C C . GLY A 1 517 ? -16.932 -2.680 3.908 1.00 84.12 517 GLY A C 1
ATOM 3981 O O . GLY A 1 517 ? -15.882 -2.040 3.852 1.00 84.12 517 GLY A O 1
ATOM 3982 N N . PHE A 1 518 ? -16.957 -4.009 4.023 1.00 91.25 518 PHE A N 1
ATOM 3983 C CA . PHE A 1 518 ? -15.784 -4.808 4.396 1.00 91.25 518 PHE A CA 1
ATOM 3984 C C . PHE A 1 518 ? -15.165 -5.536 3.204 1.00 91.25 518 PHE A C 1
ATOM 3986 O O . PHE A 1 518 ? -15.850 -5.880 2.245 1.00 91.25 518 PHE A O 1
ATOM 3993 N N . THR A 1 519 ? -13.862 -5.794 3.257 1.00 89.75 519 THR A N 1
ATOM 3994 C CA . THR A 1 519 ? -13.185 -6.638 2.261 1.00 89.75 519 THR A CA 1
ATOM 3995 C C . THR A 1 519 ? -13.281 -8.116 2.642 1.00 89.75 519 THR A C 1
ATOM 3997 O O . THR A 1 519 ? -13.459 -8.454 3.814 1.00 89.75 519 THR A O 1
ATOM 4000 N N . ARG A 1 520 ? -13.080 -9.027 1.679 1.00 90.31 520 ARG A N 1
ATOM 4001 C CA . ARG A 1 520 ? -13.054 -10.475 1.953 1.00 90.31 520 ARG A CA 1
ATOM 4002 C C . ARG A 1 520 ? -12.065 -10.844 3.062 1.00 90.31 520 ARG A C 1
ATOM 4004 O O . ARG A 1 520 ? -12.418 -11.585 3.969 1.00 90.31 520 ARG A O 1
ATOM 4011 N N . ALA A 1 521 ? -10.850 -10.294 3.009 1.00 88.31 521 ALA A N 1
ATOM 4012 C CA . ALA A 1 521 ? -9.806 -10.562 4.000 1.00 88.31 521 ALA A CA 1
ATOM 4013 C C . ALA A 1 521 ? -10.206 -10.092 5.409 1.00 88.31 521 ALA A C 1
ATOM 4015 O O . ALA A 1 521 ? -9.916 -10.759 6.396 1.00 88.31 521 ALA A O 1
ATOM 4016 N N . GLN A 1 522 ? -10.910 -8.962 5.506 1.00 91.50 522 GLN A N 1
ATOM 4017 C CA . GLN A 1 522 ? -11.426 -8.452 6.776 1.00 91.50 522 GLN A CA 1
ATOM 4018 C C . GLN A 1 522 ? -12.510 -9.364 7.360 1.00 91.50 522 GLN A C 1
ATOM 4020 O O . GLN A 1 522 ? -12.480 -9.674 8.548 1.00 91.50 522 GLN A O 1
ATOM 4025 N N . LEU A 1 523 ? -13.436 -9.824 6.518 1.00 93.62 523 LEU A N 1
ATOM 4026 C CA . LEU A 1 523 ? -14.484 -10.767 6.907 1.00 93.62 523 LEU A CA 1
ATOM 4027 C C . LEU A 1 523 ? -13.908 -12.120 7.349 1.00 93.62 523 LEU A C 1
ATOM 4029 O O . LEU A 1 523 ? -14.322 -12.658 8.371 1.00 93.62 523 LEU A O 1
ATOM 4033 N N . GLN A 1 524 ? -12.910 -12.638 6.631 1.00 91.94 524 GLN A N 1
ATOM 4034 C CA . GLN A 1 524 ? -12.198 -13.860 7.018 1.00 91.94 524 GLN A CA 1
ATOM 4035 C C . GLN A 1 524 ? -11.472 -13.691 8.358 1.00 91.94 524 GLN A C 1
ATOM 4037 O O . GLN A 1 524 ? -11.621 -14.537 9.234 1.00 91.94 524 GLN A O 1
ATOM 4042 N N . GLY A 1 525 ? -10.790 -12.560 8.566 1.00 89.44 525 GLY A N 1
ATOM 4043 C CA . GLY A 1 525 ? -10.146 -12.255 9.844 1.00 89.44 525 GLY A CA 1
ATOM 4044 C C . GLY A 1 525 ? -11.127 -12.216 11.023 1.00 89.44 525 GLY A C 1
ATOM 4045 O O . GLY A 1 525 ? -10.791 -12.665 12.115 1.00 89.44 525 GLY A O 1
ATOM 4046 N N . LEU A 1 526 ? -12.362 -11.743 10.821 1.00 93.00 526 LEU A N 1
ATOM 4047 C CA . LEU A 1 526 ? -13.406 -11.790 11.855 1.00 93.00 526 LEU A CA 1
ATOM 4048 C C . LEU A 1 526 ? -13.812 -13.230 12.200 1.00 93.00 526 LEU A C 1
ATOM 4050 O O . LEU A 1 526 ? -13.911 -13.561 13.381 1.00 93.00 526 LEU A O 1
ATOM 4054 N N . LEU A 1 527 ? -13.994 -14.090 11.193 1.00 92.38 527 LEU A N 1
ATOM 4055 C CA . LEU A 1 527 ? -14.327 -15.506 11.393 1.00 92.38 527 LEU A CA 1
ATOM 4056 C C . LEU A 1 527 ? -13.197 -16.270 12.100 1.00 92.38 527 LEU A C 1
ATOM 4058 O O . LEU A 1 527 ? -13.460 -17.096 12.970 1.00 92.38 527 LEU A O 1
ATOM 4062 N N . GLU A 1 528 ? -11.937 -15.975 11.779 1.00 90.69 528 GLU A N 1
ATOM 4063 C CA . GLU A 1 528 ? -10.772 -16.555 12.464 1.00 90.69 528 GLU A CA 1
ATOM 4064 C C . GLU A 1 528 ? -10.724 -16.154 13.949 1.00 90.69 528 GLU A C 1
ATOM 4066 O O . GLU A 1 528 ? -10.445 -16.977 14.829 1.00 90.69 528 GLU A O 1
ATOM 4071 N N . ARG A 1 529 ? -11.039 -14.890 14.261 1.00 88.25 529 ARG A N 1
ATOM 4072 C CA . ARG A 1 529 ? -11.123 -14.399 15.649 1.00 88.25 529 ARG A CA 1
ATOM 4073 C C . ARG A 1 529 ? -12.294 -15.004 16.418 1.00 88.25 529 ARG A C 1
ATOM 4075 O O . ARG A 1 529 ? -12.168 -15.247 17.616 1.00 88.25 529 ARG A O 1
ATOM 4082 N N . GLU A 1 530 ? -13.401 -15.279 15.740 1.00 90.06 530 GLU A N 1
ATOM 4083 C CA . GLU A 1 530 ? -14.530 -16.001 16.323 1.00 90.06 530 GLU A CA 1
ATOM 4084 C C . GLU A 1 530 ? -14.160 -17.460 16.628 1.00 90.06 530 GLU A C 1
ATOM 4086 O O . GLU A 1 530 ? -14.364 -17.936 17.743 1.00 90.06 530 GLU A O 1
ATOM 4091 N N . ALA A 1 531 ? -13.537 -18.156 15.673 1.00 88.44 531 ALA A N 1
ATOM 4092 C CA . ALA A 1 531 ? -13.123 -19.551 15.829 1.00 88.44 531 ALA A CA 1
ATOM 4093 C C . ALA A 1 531 ? -12.105 -19.749 16.965 1.00 88.44 531 ALA A C 1
ATOM 4095 O O . ALA A 1 531 ? -12.104 -20.782 17.631 1.00 88.44 531 ALA A O 1
ATOM 4096 N N . THR A 1 532 ? -11.260 -18.747 17.216 1.00 88.75 532 THR A N 1
ATOM 4097 C CA . THR A 1 532 ? -10.302 -18.735 18.335 1.00 88.75 532 THR A CA 1
ATOM 4098 C C . THR A 1 532 ? -10.924 -18.309 19.673 1.00 88.75 532 THR A C 1
ATOM 4100 O O . THR A 1 532 ? -10.224 -18.265 20.682 1.00 88.75 532 THR A O 1
ATOM 4103 N N . GLY A 1 533 ? -12.226 -18.000 19.710 1.00 86.56 533 GLY A N 1
ATOM 4104 C CA . GLY A 1 533 ? -12.947 -17.576 20.914 1.00 86.56 533 GLY A CA 1
ATOM 4105 C C . GLY A 1 533 ? -12.618 -16.154 21.384 1.00 86.56 533 GLY A C 1
ATOM 4106 O O . GLY A 1 533 ? -13.027 -15.754 22.475 1.00 86.56 533 GLY A O 1
ATOM 4107 N N . LEU A 1 534 ? -11.880 -15.377 20.585 1.00 84.62 534 LEU A N 1
ATOM 4108 C CA . LEU A 1 534 ? -11.479 -14.009 20.926 1.00 84.62 534 LEU A CA 1
ATOM 4109 C C . LEU A 1 534 ? -12.610 -12.999 20.698 1.00 84.62 534 LEU A C 1
ATOM 4111 O O . LEU A 1 534 ? -12.656 -11.971 21.379 1.00 84.62 534 LEU A O 1
ATOM 4115 N N . LEU A 1 535 ? -13.537 -13.319 19.795 1.00 89.44 535 LEU A N 1
ATOM 4116 C CA . LEU A 1 535 ? -14.712 -12.527 19.440 1.00 89.44 535 LEU A CA 1
ATOM 4117 C C . LEU A 1 535 ? -15.964 -13.409 19.504 1.00 89.44 535 LEU A C 1
ATOM 4119 O O . LEU A 1 535 ? -15.927 -14.553 19.063 1.00 89.44 535 LEU A O 1
ATOM 4123 N N . GLN A 1 536 ? -17.072 -12.886 20.028 1.00 88.69 536 GLN A N 1
ATOM 4124 C CA . GLN A 1 536 ? -18.359 -13.584 19.988 1.00 88.69 536 GLN A CA 1
ATOM 4125 C C . GLN A 1 536 ? -19.281 -12.879 18.999 1.00 88.69 536 GLN A C 1
ATOM 4127 O O . GLN A 1 536 ? -19.680 -11.736 19.209 1.00 88.69 536 GLN A O 1
ATOM 4132 N N . LEU A 1 537 ? -19.598 -13.563 17.900 1.00 91.19 537 LEU A N 1
ATOM 4133 C CA . LEU A 1 537 ? -20.481 -13.037 16.866 1.00 91.19 537 LEU A CA 1
ATOM 4134 C C . LEU A 1 537 ? -21.894 -13.617 17.020 1.00 91.19 537 LEU A C 1
ATOM 4136 O O . LEU A 1 537 ? -22.041 -14.835 17.144 1.00 91.19 537 LEU A O 1
ATOM 4140 N N . PRO A 1 538 ? -22.941 -12.775 16.972 1.00 93.88 538 PRO A N 1
ATOM 4141 C CA . PRO A 1 538 ? -24.313 -13.234 16.798 1.00 93.88 538 PRO A CA 1
ATOM 4142 C C . PRO A 1 538 ? -24.462 -14.117 15.550 1.00 93.88 538 PRO A C 1
ATOM 4144 O O . PRO A 1 538 ? -23.804 -13.886 14.531 1.00 93.88 538 PRO A O 1
ATOM 4147 N N . VAL A 1 539 ? -25.329 -15.133 15.629 1.00 92.88 539 VAL A N 1
ATOM 4148 C CA . VAL A 1 539 ? -25.501 -16.156 14.576 1.00 92.88 539 VAL A CA 1
ATOM 4149 C C . VAL A 1 539 ? -25.880 -15.529 13.232 1.00 92.88 539 VAL A C 1
ATOM 4151 O O . VAL A 1 539 ? -25.312 -15.877 12.201 1.00 92.88 539 VAL A O 1
ATOM 4154 N N . ASP A 1 540 ? -26.785 -14.556 13.252 1.00 93.44 540 ASP A N 1
ATOM 4155 C CA . ASP A 1 540 ? -27.239 -13.805 12.083 1.00 93.44 540 ASP A CA 1
ATOM 4156 C C . ASP A 1 540 ? -26.099 -13.028 11.407 1.00 93.44 540 ASP A C 1
ATOM 4158 O O . ASP A 1 540 ? -25.959 -13.052 10.182 1.00 93.44 540 ASP A O 1
ATOM 4162 N N . ILE A 1 541 ? -25.236 -12.389 12.202 1.00 93.44 541 ILE A N 1
ATOM 4163 C CA . ILE A 1 541 ? -24.070 -11.662 11.688 1.00 93.44 541 ILE A CA 1
ATOM 4164 C C . ILE A 1 541 ? -23.057 -12.643 11.098 1.00 93.44 541 ILE A C 1
ATOM 4166 O O . ILE A 1 541 ? -22.540 -12.404 10.008 1.00 93.44 541 ILE A O 1
ATOM 4170 N N . LYS A 1 542 ? -22.804 -13.771 11.766 1.00 93.56 542 LYS A N 1
ATOM 4171 C CA . LYS A 1 542 ? -21.901 -14.814 11.269 1.00 93.56 542 LYS A CA 1
ATOM 4172 C C . LYS A 1 542 ? -22.343 -15.360 9.912 1.00 93.56 542 LYS A C 1
ATOM 4174 O O . LYS A 1 542 ? -21.533 -15.450 8.990 1.00 93.56 542 LYS A O 1
ATOM 4179 N N . GLU A 1 543 ? -23.624 -15.689 9.767 1.00 93.81 543 GLU A N 1
ATOM 4180 C CA . GLU A 1 543 ? -24.188 -16.151 8.495 1.00 93.81 543 GLU A CA 1
ATOM 4181 C C . GLU A 1 543 ? -24.057 -15.093 7.392 1.00 93.81 543 GLU A C 1
ATOM 4183 O O . GLU A 1 543 ? -23.714 -15.416 6.251 1.00 93.81 543 GLU A O 1
ATOM 4188 N N . ALA A 1 544 ? -24.275 -13.817 7.725 1.00 93.69 544 ALA A N 1
ATOM 4189 C CA . ALA A 1 544 ? -24.109 -12.717 6.781 1.00 93.69 544 ALA A CA 1
ATOM 4190 C C . ALA A 1 544 ? -22.643 -12.521 6.351 1.00 93.69 544 ALA A C 1
ATOM 4192 O O . ALA A 1 544 ? -22.385 -12.255 5.172 1.00 93.69 544 ALA A O 1
ATOM 4193 N N . ILE A 1 545 ? -21.686 -12.688 7.272 1.00 94.75 545 ILE A N 1
ATOM 4194 C CA . ILE A 1 545 ? -20.245 -12.645 6.982 1.00 94.75 545 ILE A CA 1
ATOM 4195 C C . ILE A 1 545 ? -19.861 -13.780 6.034 1.00 94.75 545 ILE A C 1
ATOM 4197 O O . ILE A 1 545 ? -19.194 -13.520 5.034 1.00 94.75 545 ILE A O 1
ATOM 4201 N N . LEU A 1 546 ? -20.301 -15.012 6.313 1.00 93.50 546 LEU A N 1
ATOM 4202 C CA . LEU A 1 546 ? -20.013 -16.174 5.467 1.00 93.50 546 LEU A CA 1
ATOM 4203 C C . LEU A 1 546 ? -20.496 -15.936 4.035 1.00 93.50 546 LEU A C 1
ATOM 4205 O O . LEU A 1 546 ? -19.683 -15.966 3.111 1.00 93.50 546 LEU A O 1
ATOM 4209 N N . ARG A 1 547 ? -21.771 -15.562 3.869 1.00 93.06 547 ARG A N 1
ATOM 4210 C CA . ARG A 1 547 ? -22.359 -15.252 2.557 1.00 93.06 547 ARG A CA 1
ATOM 4211 C C . ARG A 1 547 ? -21.597 -14.143 1.826 1.00 93.06 547 ARG A C 1
ATOM 4213 O O . ARG A 1 547 ? -21.207 -14.308 0.675 1.00 93.06 547 ARG A O 1
ATOM 4220 N N . SER A 1 548 ? -21.323 -13.030 2.508 1.00 91.06 548 SER A N 1
ATOM 4221 C CA . SER A 1 548 ? -20.631 -11.883 1.899 1.00 91.06 548 SER A CA 1
ATOM 4222 C C . SER A 1 548 ? -19.180 -12.217 1.525 1.00 91.06 548 SER A C 1
ATOM 4224 O O . SER A 1 548 ? -18.666 -11.741 0.515 1.00 91.06 548 SER A O 1
ATOM 4226 N N . SER A 1 549 ? -18.502 -13.060 2.310 1.00 90.06 549 SER A N 1
ATOM 4227 C CA . SER A 1 549 ? -17.121 -13.476 2.041 1.00 90.06 549 SER A CA 1
ATOM 4228 C C . SER A 1 549 ? -16.985 -14.375 0.806 1.00 90.06 549 SER A C 1
ATOM 4230 O O . SER A 1 549 ? -15.941 -14.348 0.149 1.00 90.06 549 SER A O 1
ATOM 4232 N N . GLU A 1 550 ? -18.027 -15.142 0.474 1.00 88.81 550 GLU A N 1
ATOM 4233 C CA . GLU A 1 550 ? -18.083 -15.976 -0.730 1.00 88.81 550 GLU A CA 1
ATOM 4234 C C . GLU A 1 550 ? -18.264 -15.129 -1.994 1.00 88.81 550 GLU A C 1
ATOM 4236 O O . GLU A 1 550 ? -17.598 -15.380 -3.000 1.00 88.81 550 GLU A O 1
ATOM 4241 N N . GLU A 1 551 ? -19.108 -14.097 -1.921 1.00 87.06 551 GLU A N 1
ATOM 4242 C CA . GLU A 1 551 ? -19.406 -13.186 -3.033 1.00 87.06 551 GLU A CA 1
ATOM 4243 C C . GLU A 1 551 ? -18.259 -12.207 -3.334 1.00 87.06 551 GLU A C 1
ATOM 4245 O O . GLU A 1 551 ? -18.088 -11.760 -4.472 1.00 87.06 551 GLU A O 1
ATOM 4250 N N . LEU A 1 552 ? -17.454 -11.862 -2.324 1.00 87.81 552 LEU A N 1
ATOM 4251 C CA . LEU A 1 552 ? -16.372 -10.894 -2.468 1.00 87.81 552 LEU A CA 1
ATOM 4252 C C . LEU A 1 552 ? -15.123 -11.477 -3.149 1.00 87.81 552 LEU A C 1
ATOM 4254 O O . LEU A 1 552 ? -14.720 -12.618 -2.889 1.00 87.81 552 LEU A O 1
ATOM 4258 N N . PRO A 1 553 ? -14.433 -10.673 -3.977 1.00 84.56 553 PRO A N 1
ATOM 4259 C CA . PRO A 1 553 ? -13.238 -11.127 -4.664 1.00 84.56 553 PRO A CA 1
ATOM 4260 C C . PRO A 1 553 ? -12.023 -11.216 -3.720 1.00 84.56 553 PRO A C 1
ATOM 4262 O O . PRO A 1 553 ? -11.901 -10.466 -2.749 1.00 84.56 553 PRO A O 1
ATOM 4265 N N . SER A 1 554 ? -11.092 -12.120 -4.026 1.00 84.50 554 SER A N 1
ATOM 4266 C CA . SER A 1 554 ? -9.827 -12.301 -3.302 1.00 84.50 554 SER A CA 1
ATOM 4267 C C . SER A 1 554 ? -8.742 -11.383 -3.868 1.00 84.50 554 SER A C 1
ATOM 4269 O O . SER A 1 554 ? -8.526 -11.349 -5.083 1.00 84.50 554 SER A O 1
ATOM 4271 N N . ARG A 1 555 ? -8.045 -10.650 -2.996 1.00 76.06 555 ARG A N 1
ATOM 4272 C CA . ARG A 1 555 ? -7.055 -9.621 -3.357 1.00 76.06 555 ARG A CA 1
ATOM 4273 C C . ARG A 1 555 ? -5.653 -9.924 -2.883 1.00 76.06 555 ARG A C 1
ATOM 4275 O O . ARG A 1 555 ? -5.514 -10.714 -1.924 1.00 76.06 555 ARG A O 1
#

Sequence (555 aa):
MDTLTFRVVRPMNRLTQLALYKHFNRPSEQLSLFNSKLIQRYALLDYVDHRTMLMLLIDKAKQAHGSPSFSSLRQVLHAVHKFPYNFKEEKREFESALLASVLAAPSDALSSVEFGALWSLTTELTDWGDVLRLSRTFPMQSTLHHQSEDEFRIVLDQMVAATGFQPFSVASPASAITEPCGAGELPRGARLLLDLVGGETAMRRAVDGIMKCGNCWMKQGSAVSTFLGIVHTLGTWPTDKIADKEAWQKLALQPSTLHNTDLSSLLRAIARVHSLIVPAYVREALMEALSADLWLCYSAQPNEPLAMSLKDSRLWDAYPALNSLSKEGKDSPMTDASNDAAVGGDGTPEIRIPAAVEAFRKLHVSTLEKQFESDGPPLTLNTLINVLLSSACLGEHGELMGAVLTALKDFLTSSTSSVASSRGLSPLQASVIAMSLDRIKEMASASAAQSSSCIRSADDILAIEKLIVPVLRYTNMRERGSARCVIRLLCDCHRWTKQWGLEEECVKLLGEHVSDGFTRAQLQGLLEREATGLLQLPVDIKEAILRSSEELPSR